Protein AF-A0A3D4HC83-F1 (afdb_monomer)

Mean predicted aligned error: 9.59 Å

Secondary structure (DSSP, 8-state):
-EE--SS-SSSTTTT-TTT-TTS-TTEEE--BSS---TTSSSBPPTT-TTTTSTTS-TTEEEE--S-EEEEEE-SSSS-EEEEE--SSSEEEEEEE-TT-B--TTTEETTEE--TTSPP-SSPBPPPSEEEETTT-S-EEEEEE--SSSSGGGTT-EEEEETTT-EEEEE-SS--GGG-EEEEE--S-EEEEEE-TT--EEEEE-STT---EE----TTTTSPP---SBGGGGSSEEETTTTEEPTTEEEE--SSPPP-TT-EEEEEEE--TT--BEEEEEEETTEEEEEEEPPTT-EEEEEEEETTEEEEEEEEEESSSEEEEEEEEPTTSS-EEEPPTT-EEEEETTEEEEEPPHHHHHHHHSTTT---SSS-HHHH-STTHHHHHHHTTSB-HHHHHHHHTS----TT-TTS-HHHHHHHHHHHHHTTTSSTT-TT-SS----TTS-GGGSS-BTPPPSS--TT-TT--SBBTTBGGG-HHHHHHH-SSTT-SS-SS-----HHHHHHHHHHHHHHSTTS--PPP-SS-SSHHHHHHHHHHHHTT-S-HHHHHHHHHHHHT-SSHHHHHHHTTGGG-

Foldseek 3Di:
DDAALPDFLALFNPVVSQQQQLDPHQFDFDWACVDDDPPGNTHQDPPQQCCPPPSGDSRGFEGRAHAFQDWDAQPPDRWIKTWGQFRAWKTAIATDHGHARQQPPCDDAPDGACVVDDHHPDDHDHGLDMDTLLVAHTKLFFDAQCACQPVVRHCWTWTAGQLQRWIWTANPPSHPVRIDGPDRPRFRWNHWDADPRSFIWTWGPDPPIDIHHDDPDPCPVPDDPDDQWPCVVQQAPAVLVSHGHPQKDWAAFFAAADDQPKDKTKIKHDDDLDAKEWDWDDDPNATDIDIDHDAQIKMWMFIDDPNATAWIWMWTPRVFTFIWIWGADPVSRITGTADQSWDWDADPNHIFTGRHRSLCSLLCTPLLPDPLPPQLLTRPDPCRLVVCVVSRRYDPVSPVVNVLQPAHYLLPPVDDLLNSLLNNLQSFPQSQAPVSHSVSHQARSRSNADPVSGCQEPHQGSGDQLQLPPQTCADQQELLSHLVLLQQQFQDPNHPPPRGHSRHDLSSSVSNNVNSNVRPVPDDAAAADLQDPTSRNLSNVLNCVSVVVDDPVSNQSSLVNQCPDPRVSSNRSSPPVNVD

Nearest PDB structures (foldseek):
  7cgz-assembly1_B  TM=8.139E-01  e=7.717E-09  Serratia sp. FS14
  2g8s-assembly2_B  TM=7.987E-01  e=1.437E-08  Escherichia coli K-12
  7cdy-assembly1_A  TM=7.967E-01  e=1.767E-08  Serratia sp. FS14
  7cgz-assembly1_A  TM=8.256E-01  e=7.156E-08  Serratia sp. FS14
  3a9h-assembly1_A  TM=7.893E-01  e=8.359E-08  Pyrobaculum aerophilum

Sequence (580 aa):
MPIGDLTPPSPPDANMAGQDLGQLGGKILRIDVDGKDPDLPYRIPEDNPFVDLEGARPEVWAYGFRNPWKLCFHPEADEVWLGDVGWEMWEMVHRVVKGGNYGWSIMEGPMPTNTDQDPGPSPITPPVVAYDHYEGASVTGGYFVTGDRLPELKGSYVYADYVTGKIWAFDGSGSAASNQEIADTQQPIVTFGLDQSGDLLFLPLTRDASLQRLVVDPKSDEPVEFPRRLSETGLFTDANREIPSPGVYEFSIKAPMWADGAESRYWVGMPGETKVTASLEDRRGSPHVRYYEPKDMTLAKSIRKNGRLVETQVLHFDGYWRGYSYQWNEEQSDATLVDKDGLSTIIDGEPYRFASRAECFRCHGSNFNRPLAFLPGQVDFDSQIDRFRKLELVDDVFVQAARSQPLTNPYDEGEPLELRARSWLHSNCSHCHKVSGGSGLTAQMNAAVSDDGLELIGHDPKRGYFGLEGAPQIDPGNPYRSILYYRIATKGAGHMPMIGLPTLDPDGIRVVHDWIRSMMPEAPIAKATLDPKNVEEALALYHKIQVGELSAADKKRAIETCLNHEDPFVVNLFVGMGKE

Solvent-accessible surface area (backbone atoms only — not comparable to full-atom values): 31074 Å² total; per-residue (Å²): 86,69,31,32,29,82,51,56,73,46,48,60,52,76,73,57,14,15,38,38,50,65,46,71,23,2,22,33,38,49,71,33,80,92,42,63,39,101,91,42,94,33,19,68,51,87,82,34,68,29,63,86,41,86,72,40,40,40,43,38,30,26,33,8,34,51,32,46,66,24,73,34,63,49,96,89,48,104,43,37,36,32,8,28,27,51,84,84,53,27,22,28,32,34,74,59,49,86,48,36,20,47,30,15,60,36,27,47,60,96,42,79,66,39,77,88,58,76,77,44,99,45,72,69,46,75,52,39,39,66,43,40,48,64,74,35,72,32,32,27,21,45,45,60,30,70,14,75,88,50,63,92,45,48,58,16,38,36,32,36,19,28,64,48,13,36,29,35,36,25,72,63,80,60,49,61,87,52,54,38,82,75,44,77,71,65,40,37,34,66,42,67,47,66,51,98,70,30,42,59,32,34,32,38,74,54,99,81,56,54,85,41,63,87,72,87,61,94,54,75,84,52,82,76,95,61,64,55,38,55,62,65,64,57,57,24,77,40,56,64,79,64,37,58,19,94,60,36,42,80,54,68,60,45,39,69,52,88,56,81,89,39,49,76,50,38,35,41,33,44,50,84,92,47,43,38,40,43,48,84,42,80,56,95,91,40,86,39,76,47,78,46,75,43,69,59,27,30,38,38,36,40,34,24,53,97,91,37,70,47,37,39,40,36,36,39,23,81,85,53,60,44,51,44,34,21,44,40,43,95,83,59,67,52,22,38,55,54,56,65,84,28,47,80,50,70,56,97,89,38,84,41,74,48,60,18,40,39,47,39,34,76,61,24,21,85,77,53,65,39,83,92,55,96,42,42,32,38,32,63,49,94,61,44,48,60,51,36,42,75,69,47,43,35,39,72,50,31,56,53,48,15,78,65,29,68,54,35,43,47,82,48,83,92,52,59,57,60,52,16,30,34,14,43,38,25,46,61,41,19,75,35,22,30,93,76,28,79,58,45,55,78,33,31,36,42,48,69,50,52,76,90,61,21,52,31,76,70,26,72,54,77,66,77,51,73,73,39,81,93,36,17,26,30,29,72,14,19,41,50,50,10,48,53,51,51,20,49,56,27,55,36,92,70,30,50,65,82,71,77,77,73,65,72,52,70,68,61,49,46,36,43,39,52,38,33,27,63,70,28,76,81,45,80,67,65,64,59,45,72,74,50,90,47,37,35,22,35,43,30,30,50,52,37,54,75,73,62,77,49,54,74,68,55,45,51,49,28,49,58,46,36,62,68,43,89,52,63,59,42,20,20,52,42,59,81,58,86,82,118

pLDDT: mean 87.87, std 10.5, range [43.59, 98.5]

Radius of gyration: 26.22 Å; Cα contacts (8 Å, |Δi|>4): 1309; chains: 1; bounding box: 78×61×69 Å

Structure (mmCIF, N/CA/C/O backbone):
data_AF-A0A3D4HC83-F1
#
_entry.id   AF-A0A3D4HC83-F1
#
loop_
_atom_site.group_PDB
_atom_site.id
_atom_site.type_symbol
_atom_site.label_atom_id
_atom_site.label_alt_id
_atom_site.label_comp_id
_atom_site.label_asym_id
_atom_site.label_entity_id
_atom_site.label_seq_id
_atom_site.pdbx_PDB_ins_code
_atom_site.Cartn_x
_atom_site.Cartn_y
_atom_site.Cartn_z
_atom_site.occupancy
_atom_site.B_iso_or_equiv
_atom_site.auth_seq_id
_atom_site.auth_comp_id
_atom_site.auth_asym_id
_atom_site.auth_atom_id
_atom_site.pdbx_PDB_model_num
ATOM 1 N N . MET A 1 1 ? 24.417 -2.025 -19.144 1.00 90.94 1 MET A N 1
ATOM 2 C CA . MET A 1 1 ? 24.170 -2.799 -17.908 1.00 90.94 1 MET A CA 1
ATOM 3 C C . MET A 1 1 ? 23.499 -1.896 -16.882 1.00 90.94 1 MET A C 1
ATOM 5 O O . MET A 1 1 ? 24.079 -0.856 -16.597 1.00 90.94 1 MET A O 1
ATOM 9 N N . PRO A 1 2 ? 22.306 -2.239 -16.374 1.00 94.25 2 PRO A N 1
ATOM 10 C CA . PRO A 1 2 ? 21.644 -1.481 -15.314 1.00 94.25 2 PRO A CA 1
ATOM 11 C C . PRO A 1 2 ? 22.228 -1.794 -13.929 1.00 94.25 2 PRO A C 1
ATOM 13 O O . PRO A 1 2 ? 22.510 -2.952 -13.634 1.00 94.25 2 PRO A O 1
ATOM 16 N N . ILE A 1 3 ? 22.395 -0.770 -13.092 1.00 95.31 3 ILE A N 1
ATOM 17 C CA . ILE A 1 3 ? 22.816 -0.866 -11.690 1.00 95.31 3 ILE A CA 1
ATOM 18 C C . ILE A 1 3 ? 21.878 0.020 -10.858 1.00 95.31 3 ILE A C 1
ATOM 20 O O . ILE A 1 3 ? 21.780 1.219 -11.118 1.00 95.31 3 ILE A O 1
ATOM 24 N N . GLY A 1 4 ? 21.191 -0.557 -9.867 1.00 92.44 4 GLY A N 1
ATOM 25 C CA . GLY A 1 4 ? 20.385 0.216 -8.911 1.00 92.44 4 GLY A CA 1
ATOM 26 C C . GLY A 1 4 ? 21.228 1.129 -8.038 1.00 92.44 4 GLY A C 1
ATOM 27 O O . GLY A 1 4 ? 22.451 1.105 -8.110 1.00 92.44 4 GLY A O 1
ATOM 28 N N . ASP A 1 5 ? 20.597 1.943 -7.208 1.00 89.94 5 ASP A N 1
ATOM 29 C CA . ASP A 1 5 ? 21.274 2.899 -6.319 1.00 89.94 5 ASP A CA 1
ATOM 30 C C . ASP A 1 5 ? 22.195 2.240 -5.267 1.00 89.94 5 ASP A C 1
ATOM 32 O O . ASP A 1 5 ? 22.936 2.928 -4.568 1.00 89.94 5 ASP A O 1
ATOM 36 N N . LEU A 1 6 ? 22.221 0.899 -5.227 1.00 87.94 6 LEU A N 1
ATOM 37 C CA . LEU A 1 6 ? 23.033 0.053 -4.347 1.00 87.94 6 LEU A CA 1
ATOM 38 C C . LEU A 1 6 ? 22.680 0.220 -2.869 1.00 87.94 6 LEU A C 1
ATOM 40 O O . LEU A 1 6 ? 23.491 -0.088 -1.993 1.00 87.94 6 LEU A O 1
ATOM 44 N N . THR A 1 7 ? 21.461 0.670 -2.588 1.00 77.56 7 THR A N 1
ATOM 45 C CA . THR A 1 7 ? 20.966 0.843 -1.231 1.00 77.56 7 THR A CA 1
ATOM 46 C C . THR A 1 7 ? 19.807 -0.109 -0.948 1.00 77.56 7 THR A C 1
ATOM 48 O O . THR A 1 7 ? 19.108 -0.557 -1.862 1.00 77.56 7 THR A O 1
ATOM 51 N N . PRO A 1 8 ? 19.599 -0.497 0.322 1.00 64.12 8 PRO A N 1
ATOM 52 C CA . PRO A 1 8 ? 18.341 -1.108 0.715 1.00 64.12 8 PRO A CA 1
ATOM 53 C C . PRO A 1 8 ? 17.178 -0.179 0.335 1.00 64.12 8 PRO A C 1
ATOM 55 O O . PRO A 1 8 ? 17.363 1.033 0.282 1.00 64.12 8 PRO A O 1
ATOM 58 N N . PRO A 1 9 ? 15.940 -0.682 0.215 1.00 56.09 9 PRO A N 1
ATOM 59 C CA . PRO A 1 9 ? 14.768 0.176 0.018 1.00 56.09 9 PRO A CA 1
ATOM 60 C C . PRO A 1 9 ? 14.504 1.139 1.199 1.00 56.09 9 PRO A C 1
ATOM 62 O O . PRO A 1 9 ? 13.479 1.810 1.214 1.00 56.09 9 PRO A O 1
ATOM 65 N N . SER A 1 10 ? 15.364 1.158 2.223 1.00 52.06 10 SER A N 1
ATOM 66 C CA . SER A 1 10 ? 15.180 1.850 3.493 1.00 52.06 10 SER A CA 1
ATOM 67 C C . SER A 1 10 ? 16.491 2.031 4.271 1.00 52.06 10 SER A C 1
ATOM 69 O O . SER A 1 10 ? 17.030 1.032 4.762 1.00 52.06 10 SER A O 1
ATOM 71 N N . PRO A 1 11 ? 16.941 3.268 4.539 1.00 52.06 11 PRO A N 1
ATOM 72 C CA . PRO A 1 11 ? 16.554 4.485 3.824 1.00 52.06 11 PRO A CA 1
ATOM 73 C C . PRO A 1 11 ? 16.912 4.352 2.332 1.00 52.06 11 PRO A C 1
ATOM 75 O O . PRO A 1 11 ? 17.876 3.652 2.018 1.00 52.06 11 PRO A O 1
ATOM 78 N N . PRO A 1 12 ? 16.155 4.981 1.423 1.00 59.09 12 PRO A N 1
ATOM 79 C CA . PRO A 1 12 ? 16.469 4.971 0.003 1.00 59.09 12 PRO A CA 1
ATOM 80 C C . PRO A 1 12 ? 17.665 5.884 -0.252 1.00 59.09 12 PRO A C 1
ATOM 82 O O . PRO A 1 12 ? 17.882 6.836 0.500 1.00 59.09 12 PRO A O 1
ATOM 85 N N . ASP A 1 13 ? 18.414 5.614 -1.315 1.00 71.00 13 ASP A N 1
ATOM 86 C CA . ASP A 1 13 ? 19.489 6.480 -1.805 1.00 71.00 13 ASP A CA 1
ATOM 87 C C . ASP A 1 13 ? 20.422 7.018 -0.698 1.00 71.00 13 ASP A C 1
ATOM 89 O O . ASP A 1 13 ? 20.896 8.149 -0.747 1.00 71.00 13 ASP A O 1
ATOM 93 N N . ALA A 1 14 ? 20.715 6.200 0.321 1.00 71.88 14 ALA A N 1
ATOM 94 C CA . ALA A 1 14 ? 21.599 6.542 1.441 1.00 71.88 14 ALA A CA 1
ATOM 95 C C . ALA A 1 14 ? 22.991 7.038 1.000 1.00 71.88 14 ALA A C 1
ATOM 97 O O . ALA A 1 14 ? 23.683 7.713 1.759 1.00 71.88 14 ALA A O 1
ATOM 98 N N . ASN A 1 15 ? 23.395 6.683 -0.220 1.00 81.44 15 ASN A N 1
ATOM 99 C CA . ASN A 1 15 ? 24.671 7.053 -0.822 1.00 81.44 15 ASN A CA 1
ATOM 100 C C . ASN A 1 15 ? 24.566 8.273 -1.757 1.00 81.44 15 ASN A C 1
ATOM 102 O O . ASN A 1 15 ? 25.570 8.643 -2.365 1.00 81.44 15 ASN A O 1
ATOM 106 N N . MET A 1 16 ? 23.369 8.859 -1.908 1.00 86.81 16 MET A N 1
ATOM 107 C CA . MET A 1 16 ? 23.055 9.929 -2.866 1.00 86.81 16 MET A CA 1
ATOM 108 C C . MET A 1 16 ? 23.543 9.592 -4.284 1.00 86.81 16 MET A C 1
ATOM 110 O O . MET A 1 16 ? 24.006 10.449 -5.040 1.00 86.81 16 MET A O 1
ATOM 114 N N . ALA A 1 17 ? 23.487 8.306 -4.629 1.00 90.50 17 ALA A N 1
ATOM 115 C CA . ALA A 1 17 ? 24.179 7.745 -5.772 1.00 90.50 17 ALA A CA 1
ATOM 116 C C . ALA A 1 17 ? 23.497 8.136 -7.077 1.00 90.50 17 ALA A C 1
ATOM 118 O O . ALA A 1 17 ? 24.187 8.268 -8.081 1.00 90.50 17 ALA A O 1
ATOM 119 N N . GLY A 1 18 ? 22.176 8.349 -7.084 1.00 92.38 18 GLY A N 1
ATOM 120 C CA . GLY A 1 18 ? 21.405 8.601 -8.302 1.00 92.38 18 GLY A CA 1
ATOM 121 C C . GLY A 1 18 ? 21.992 9.718 -9.176 1.00 92.38 18 GLY A C 1
ATOM 122 O O . GLY A 1 18 ? 22.310 9.467 -10.346 1.00 92.38 18 GLY A O 1
ATOM 123 N N . GLN A 1 19 ? 22.232 10.899 -8.594 1.00 95.00 19 GLN A N 1
ATOM 124 C CA . GLN A 1 19 ? 22.768 12.078 -9.295 1.00 95.00 19 GLN A CA 1
ATOM 125 C C . GLN A 1 19 ? 24.304 12.140 -9.351 1.00 95.00 19 GLN A C 1
ATOM 127 O O . GLN A 1 19 ? 24.849 12.806 -10.230 1.00 95.00 19 GLN A O 1
ATOM 132 N N . ASP A 1 20 ? 25.010 11.432 -8.466 1.00 94.75 20 ASP A N 1
ATOM 133 C CA . ASP A 1 20 ? 26.475 11.444 -8.423 1.00 94.75 20 ASP A CA 1
ATOM 134 C C . ASP A 1 20 ? 27.078 10.570 -9.539 1.00 94.75 20 ASP A C 1
ATOM 136 O O . ASP A 1 20 ? 26.960 9.340 -9.540 1.00 94.75 20 ASP A O 1
ATOM 140 N N . LEU A 1 21 ? 27.736 11.209 -10.511 1.00 96.69 21 LEU A N 1
ATOM 141 C CA . LEU A 1 21 ? 28.406 10.543 -11.632 1.00 96.69 21 LEU A CA 1
ATOM 142 C C . LEU A 1 21 ? 29.743 9.891 -11.250 1.00 96.69 21 LEU A C 1
ATOM 144 O O . LEU A 1 21 ? 30.243 9.073 -12.021 1.00 96.69 21 LEU A O 1
ATOM 148 N N . GLY A 1 22 ? 30.319 10.206 -10.086 1.00 95.88 22 GLY A N 1
ATOM 149 C CA . GLY A 1 22 ? 31.509 9.539 -9.546 1.00 95.88 22 GLY A CA 1
ATOM 150 C C . GLY A 1 22 ? 31.222 8.140 -8.994 1.00 95.88 22 GLY A C 1
ATOM 151 O O . GLY A 1 22 ? 32.141 7.343 -8.773 1.00 95.88 22 GLY A O 1
ATOM 152 N N . GLN A 1 23 ? 29.943 7.800 -8.836 1.00 94.69 23 GLN A N 1
ATOM 153 C CA . GLN A 1 23 ? 29.471 6.500 -8.380 1.00 94.69 23 GLN A CA 1
ATOM 154 C C . GLN A 1 23 ? 28.837 5.689 -9.520 1.00 94.69 23 GLN A C 1
ATOM 156 O O . GLN A 1 23 ? 28.344 6.223 -10.512 1.00 94.69 23 GLN A O 1
ATOM 161 N N . LEU A 1 24 ? 28.827 4.361 -9.363 1.00 95.31 24 LEU A N 1
ATOM 162 C CA . LEU A 1 24 ? 28.181 3.442 -10.313 1.00 95.31 24 LEU A CA 1
ATOM 163 C C . LEU A 1 24 ? 26.726 3.106 -9.944 1.00 95.31 24 LEU A C 1
ATOM 165 O O . LEU A 1 24 ? 26.048 2.452 -10.733 1.00 95.31 24 LEU A O 1
ATOM 169 N N . GLY A 1 25 ? 26.257 3.520 -8.761 1.00 95.69 25 GLY A N 1
ATOM 170 C CA . GLY A 1 25 ? 24.884 3.300 -8.306 1.00 95.69 25 GLY A CA 1
ATOM 171 C C . GLY A 1 25 ? 23.878 4.191 -9.038 1.00 95.69 25 GLY A C 1
ATOM 172 O O . GLY A 1 25 ? 24.157 5.361 -9.305 1.00 95.69 25 GLY A O 1
ATOM 173 N N . GLY A 1 26 ? 22.716 3.639 -9.380 1.00 95.50 26 GLY A N 1
ATOM 174 C CA . GLY A 1 26 ? 21.622 4.348 -10.047 1.00 95.50 26 GLY A CA 1
ATOM 175 C C . GLY A 1 26 ? 21.944 4.710 -11.497 1.00 95.50 26 GLY A C 1
ATOM 176 O O . GLY A 1 26 ? 21.603 5.803 -11.958 1.00 95.50 26 GLY A O 1
ATOM 177 N N . LYS A 1 27 ? 22.670 3.830 -12.199 1.00 97.56 27 LYS A N 1
ATOM 178 C CA . LYS A 1 27 ? 23.246 4.075 -13.531 1.00 97.56 27 LYS A CA 1
ATOM 179 C C . LYS A 1 27 ? 22.871 2.995 -14.538 1.00 97.56 27 LYS A C 1
ATOM 181 O O . LYS A 1 27 ? 22.707 1.822 -14.204 1.00 97.56 27 LYS A O 1
ATOM 186 N N . ILE A 1 28 ? 22.882 3.377 -15.812 1.00 98.00 28 ILE A N 1
ATOM 187 C CA . ILE A 1 28 ? 23.146 2.449 -16.913 1.00 98.00 28 ILE A CA 1
ATOM 188 C C . ILE A 1 28 ? 24.601 2.629 -17.333 1.00 98.00 28 ILE A C 1
ATOM 190 O O . ILE A 1 28 ? 25.030 3.741 -17.634 1.00 98.00 28 ILE A O 1
ATOM 194 N N . LEU A 1 29 ? 25.349 1.531 -17.379 1.00 97.62 29 LEU A N 1
ATOM 195 C CA . LEU A 1 29 ? 26.739 1.500 -17.829 1.00 97.62 29 LEU A CA 1
ATOM 196 C C . LEU A 1 29 ? 26.843 0.976 -19.265 1.00 97.62 29 LEU A C 1
ATOM 198 O O . LEU A 1 29 ? 26.132 0.028 -19.626 1.00 97.62 29 LEU A O 1
ATOM 202 N N . ARG A 1 30 ? 27.762 1.529 -20.060 1.00 97.44 30 ARG A N 1
ATOM 203 C CA . ARG A 1 30 ? 28.136 1.028 -21.391 1.00 97.44 30 ARG A CA 1
ATOM 204 C C . ARG A 1 30 ? 29.645 0.800 -21.440 1.00 97.44 30 ARG A C 1
ATOM 206 O O . ARG A 1 30 ? 30.425 1.709 -21.174 1.00 97.44 30 ARG A O 1
ATOM 213 N N . ILE A 1 31 ? 30.029 -0.422 -21.790 1.00 97.50 31 ILE A N 1
ATOM 214 C CA . ILE A 1 31 ? 31.418 -0.875 -21.911 1.00 97.50 31 ILE A CA 1
ATOM 215 C C . ILE A 1 31 ? 31.589 -1.635 -23.228 1.00 97.50 31 ILE A C 1
ATOM 217 O O . ILE A 1 31 ? 30.615 -2.172 -23.759 1.00 97.50 31 ILE A O 1
ATOM 221 N N . ASP A 1 32 ? 32.818 -1.708 -23.723 1.00 97.31 32 ASP A N 1
ATOM 222 C CA . ASP A 1 32 ? 33.225 -2.601 -24.806 1.00 97.31 32 ASP A CA 1
ATOM 223 C C . ASP A 1 32 ? 33.881 -3.852 -24.199 1.00 97.31 32 ASP A C 1
ATOM 225 O O . ASP A 1 32 ? 34.909 -3.771 -23.525 1.00 97.31 32 ASP A O 1
ATOM 229 N N . VAL A 1 33 ? 33.246 -5.006 -24.409 1.00 96.31 33 VAL A N 1
ATOM 230 C CA . VAL A 1 33 ? 33.675 -6.302 -23.858 1.00 96.31 33 VAL A CA 1
ATOM 231 C C . VAL A 1 33 ? 34.706 -7.024 -24.731 1.00 96.31 33 VAL A C 1
ATOM 233 O O . VAL A 1 33 ? 35.345 -7.960 -24.250 1.00 96.31 33 VAL A O 1
ATOM 236 N N . ASP A 1 34 ? 34.874 -6.603 -25.987 1.00 96.50 34 ASP A N 1
ATOM 237 C CA . ASP A 1 34 ? 35.843 -7.178 -26.926 1.00 96.50 34 ASP A CA 1
ATOM 238 C C . ASP A 1 34 ? 37.219 -6.501 -26.789 1.00 96.50 34 ASP A C 1
ATOM 240 O O . ASP A 1 34 ? 38.260 -7.095 -27.090 1.00 96.50 34 ASP A O 1
ATOM 244 N N . GLY A 1 35 ? 37.229 -5.253 -26.313 1.00 94.50 35 GLY A N 1
ATOM 245 C CA . GLY A 1 35 ? 38.421 -4.465 -26.017 1.00 94.50 35 GLY A CA 1
ATOM 246 C C . GLY A 1 35 ? 38.888 -4.539 -24.559 1.00 94.50 35 GLY A C 1
ATOM 247 O O . GLY A 1 35 ? 38.185 -5.003 -23.665 1.00 94.50 35 GLY A O 1
ATOM 248 N N . LYS A 1 36 ? 40.106 -4.037 -24.316 1.00 94.94 36 LYS A N 1
ATOM 249 C CA . LYS A 1 36 ? 40.662 -3.798 -22.975 1.00 94.94 36 LYS A CA 1
ATOM 250 C C . LYS A 1 36 ? 41.458 -2.504 -22.946 1.00 94.94 36 LYS A C 1
ATOM 252 O O . LYS A 1 36 ? 42.273 -2.284 -23.846 1.00 94.94 36 LYS A O 1
ATOM 257 N N . ASP A 1 37 ? 41.254 -1.719 -21.899 1.00 94.44 37 ASP A N 1
ATOM 258 C CA . ASP A 1 37 ? 42.121 -0.596 -21.544 1.00 94.44 37 ASP A CA 1
ATOM 259 C C . ASP A 1 37 ? 43.194 -1.050 -20.536 1.00 94.44 37 ASP A C 1
ATOM 261 O O . ASP A 1 37 ? 43.033 -2.105 -19.919 1.00 94.44 37 ASP A O 1
ATOM 265 N N . PRO A 1 38 ? 44.314 -0.315 -20.370 1.00 92.94 38 PRO A N 1
ATOM 266 C CA . PRO A 1 38 ? 45.487 -0.795 -19.627 1.00 92.94 38 PRO A CA 1
ATOM 267 C C . PRO A 1 38 ? 45.203 -1.360 -18.228 1.00 92.94 38 PRO A C 1
ATOM 269 O O . PRO A 1 38 ? 45.807 -2.363 -17.850 1.00 92.94 38 PRO A O 1
ATOM 272 N N . ASP A 1 39 ? 44.255 -0.762 -17.505 1.00 93.56 39 ASP A N 1
ATOM 273 C CA . ASP A 1 39 ? 43.934 -1.109 -16.116 1.00 93.56 39 ASP A CA 1
ATOM 274 C C . ASP A 1 39 ? 42.541 -1.738 -15.946 1.00 93.56 39 ASP A C 1
ATOM 276 O O . ASP A 1 39 ? 42.106 -2.003 -14.823 1.00 93.56 39 ASP A O 1
ATOM 280 N N . LEU A 1 40 ? 41.824 -1.994 -17.045 1.00 94.00 40 LEU A N 1
ATOM 281 C CA . LEU A 1 40 ? 40.447 -2.485 -17.022 1.00 94.00 40 LEU A CA 1
ATOM 282 C C . LEU A 1 40 ? 40.313 -3.797 -17.811 1.00 94.00 40 LEU A C 1
ATOM 284 O O . LEU A 1 40 ? 40.926 -3.980 -18.862 1.00 94.00 40 LEU A O 1
ATOM 288 N N . PRO A 1 41 ? 39.475 -4.744 -17.350 1.00 95.75 41 PRO A N 1
ATOM 289 C CA . PRO A 1 41 ? 39.223 -5.980 -18.088 1.00 95.75 41 PRO A CA 1
ATOM 290 C C . PRO A 1 41 ? 38.332 -5.780 -19.328 1.00 95.75 41 PRO A C 1
ATOM 292 O O . PRO A 1 41 ? 38.078 -6.758 -20.028 1.00 95.75 41 PRO A O 1
ATOM 295 N N . TYR A 1 42 ? 37.880 -4.547 -19.572 1.00 96.75 42 TYR A N 1
ATOM 296 C CA . TYR A 1 42 ? 37.046 -4.071 -20.677 1.00 96.75 42 TYR A CA 1
ATOM 297 C C . TYR A 1 42 ? 37.622 -2.753 -21.220 1.00 96.75 42 TYR A C 1
ATOM 299 O O . TYR A 1 42 ? 38.527 -2.175 -20.613 1.00 96.75 42 TYR A O 1
ATOM 307 N N . ARG A 1 43 ? 37.104 -2.269 -22.350 1.00 97.69 43 ARG A N 1
ATOM 308 C CA . ARG A 1 43 ? 37.396 -0.930 -22.882 1.00 97.69 43 ARG A CA 1
ATOM 309 C C . ARG A 1 43 ? 36.255 0.041 -22.577 1.00 97.69 43 ARG A C 1
ATOM 311 O O . ARG A 1 43 ? 35.082 -0.337 -22.612 1.00 97.69 43 ARG A O 1
ATOM 318 N N . ILE A 1 44 ? 36.595 1.297 -22.310 1.00 97.81 44 ILE A N 1
ATOM 319 C CA . ILE A 1 44 ? 35.654 2.417 -22.294 1.00 97.81 44 ILE A CA 1
ATOM 320 C C . ILE A 1 44 ? 35.408 2.879 -23.739 1.00 97.81 44 ILE A C 1
ATOM 322 O O . ILE A 1 44 ? 36.355 3.286 -24.413 1.00 97.81 44 ILE A O 1
ATOM 326 N N . PRO A 1 45 ? 34.162 2.847 -24.243 1.00 97.56 45 PRO A N 1
ATOM 327 C CA . PRO A 1 45 ? 33.840 3.466 -25.522 1.00 97.56 45 PRO A CA 1
ATOM 328 C C . PRO A 1 45 ? 34.156 4.966 -25.501 1.00 97.56 45 PRO A C 1
ATOM 330 O O . PRO A 1 45 ? 33.668 5.690 -24.635 1.00 97.56 45 PRO A O 1
ATOM 333 N N . GLU A 1 46 ? 34.940 5.440 -26.473 1.00 96.50 46 GLU A N 1
ATOM 334 C CA . GLU A 1 46 ? 35.334 6.857 -26.590 1.00 96.50 46 GLU A CA 1
ATOM 335 C C . GLU A 1 46 ? 34.127 7.794 -26.739 1.00 96.50 46 GLU A C 1
ATOM 337 O O . GLU A 1 46 ? 34.196 8.975 -26.421 1.00 96.50 46 GLU A O 1
ATOM 342 N N . ASP A 1 47 ? 33.000 7.265 -27.215 1.00 97.12 47 ASP A N 1
ATOM 343 C CA . ASP A 1 47 ? 31.759 8.000 -27.385 1.00 97.12 47 ASP A CA 1
ATOM 344 C C . ASP A 1 47 ? 30.833 7.927 -26.161 1.00 97.12 47 ASP A C 1
ATOM 346 O O . ASP A 1 47 ? 29.674 8.332 -26.266 1.00 97.12 47 ASP A O 1
ATOM 350 N N . ASN A 1 48 ? 31.278 7.443 -24.999 1.00 98.06 48 ASN A N 1
ATOM 351 C CA . ASN A 1 48 ? 30.483 7.562 -23.775 1.00 98.06 48 ASN A CA 1
ATOM 352 C C . ASN A 1 48 ? 30.303 9.045 -23.370 1.00 98.06 48 ASN A C 1
ATOM 354 O O . ASN A 1 48 ? 31.185 9.871 -23.585 1.00 98.06 48 ASN A O 1
ATOM 358 N N . PRO A 1 49 ? 29.145 9.426 -22.799 1.00 97.88 49 PRO A N 1
ATOM 359 C CA . PRO A 1 49 ? 28.771 10.835 -22.619 1.00 97.88 49 PRO A CA 1
ATOM 360 C C . PRO A 1 49 ? 29.587 11.605 -21.576 1.00 97.88 49 PRO A C 1
ATOM 362 O O . PRO A 1 49 ? 29.580 12.832 -21.608 1.00 97.88 49 PRO A O 1
ATOM 365 N N . PHE A 1 50 ? 30.259 10.912 -20.655 1.00 98.00 50 PHE A N 1
ATOM 366 C CA . PHE A 1 50 ? 30.931 11.535 -19.509 1.00 98.00 50 PHE A CA 1
ATOM 367 C C . PHE A 1 50 ? 32.439 11.255 -19.458 1.00 98.00 50 PHE A C 1
ATOM 369 O O . PHE A 1 50 ? 33.054 11.463 -18.420 1.00 98.00 50 PHE A O 1
ATOM 376 N N . VAL A 1 51 ? 33.047 10.794 -20.560 1.00 97.19 51 VAL A N 1
ATOM 377 C CA . VAL A 1 51 ? 34.482 10.438 -20.604 1.00 97.19 51 VAL A CA 1
ATOM 378 C C . VAL A 1 51 ? 35.409 11.616 -20.297 1.00 97.19 51 VAL A C 1
ATOM 380 O O . VAL A 1 51 ? 36.440 11.425 -19.661 1.00 97.19 51 VAL A O 1
ATOM 383 N N . ASP A 1 52 ? 35.009 12.827 -20.690 1.00 96.06 52 ASP A N 1
ATOM 384 C CA . ASP A 1 52 ? 35.779 14.060 -20.485 1.00 96.06 52 ASP A CA 1
ATOM 385 C C . ASP A 1 52 ? 35.333 14.850 -19.241 1.00 96.06 52 ASP A C 1
ATOM 387 O O . ASP A 1 52 ? 35.849 15.937 -18.972 1.00 96.06 52 ASP A O 1
ATOM 391 N N . LEU A 1 53 ? 34.350 14.342 -18.487 1.00 96.62 53 LEU A N 1
ATOM 392 C CA . LEU A 1 53 ? 33.844 15.014 -17.295 1.00 96.62 53 LEU A CA 1
ATOM 393 C C . LEU A 1 53 ? 34.683 14.617 -16.077 1.00 96.62 53 LEU A C 1
ATOM 395 O O . LEU A 1 53 ? 34.666 13.468 -15.638 1.00 96.62 53 LEU A O 1
ATOM 399 N N . GLU A 1 54 ? 35.405 15.584 -15.513 1.00 96.31 54 GLU A N 1
ATOM 400 C CA . GLU A 1 54 ? 36.244 15.357 -14.336 1.00 96.31 54 GLU A CA 1
ATOM 401 C C . GLU A 1 54 ? 35.425 14.799 -13.160 1.00 96.31 54 GLU A C 1
ATOM 403 O O . GLU A 1 54 ? 34.348 15.295 -12.835 1.00 96.31 54 GLU A O 1
ATOM 408 N N . GLY A 1 55 ? 35.940 13.739 -12.531 1.00 94.88 55 GLY A N 1
ATOM 409 C CA . GLY A 1 55 ? 35.287 13.059 -11.410 1.00 94.88 55 GLY A CA 1
ATOM 410 C C . GLY A 1 55 ? 34.164 12.094 -11.803 1.00 94.88 55 GLY A C 1
ATOM 411 O O . GLY A 1 55 ? 33.753 11.298 -10.961 1.00 94.88 55 GLY A O 1
ATOM 412 N N . ALA A 1 56 ? 33.701 12.095 -13.057 1.00 97.38 56 ALA A N 1
ATOM 413 C CA . ALA A 1 56 ? 32.703 11.143 -13.525 1.00 97.38 56 ALA A CA 1
ATOM 414 C C . ALA A 1 56 ? 33.314 9.770 -13.832 1.00 97.38 56 ALA A C 1
ATOM 416 O O . ALA A 1 56 ? 34.460 9.633 -14.263 1.00 97.38 56 ALA A O 1
ATOM 417 N N . ARG A 1 57 ? 32.511 8.724 -13.644 1.00 97.44 57 ARG A N 1
ATOM 418 C CA . ARG A 1 57 ? 32.838 7.366 -14.068 1.00 97.44 57 ARG A CA 1
ATOM 419 C C . ARG A 1 57 ? 32.631 7.238 -15.578 1.00 97.44 57 ARG A C 1
ATOM 421 O O . ARG A 1 57 ? 31.498 7.385 -16.042 1.00 97.44 57 ARG A O 1
ATOM 428 N N . PRO A 1 58 ? 33.682 6.931 -16.358 1.00 97.19 58 PRO A N 1
ATOM 429 C CA . PRO A 1 58 ? 33.592 6.937 -17.815 1.00 97.19 58 PRO A CA 1
ATOM 430 C C . PRO A 1 58 ? 32.726 5.794 -18.366 1.00 97.19 58 PRO A C 1
ATOM 432 O O . PRO A 1 58 ? 32.330 5.823 -19.529 1.00 97.19 58 PRO A O 1
ATOM 435 N N . GLU A 1 59 ? 32.384 4.796 -17.544 1.00 98.12 59 GLU A N 1
ATOM 436 C CA . GLU A 1 59 ? 31.427 3.741 -17.887 1.00 98.12 59 GLU A CA 1
ATOM 437 C C . GLU A 1 59 ? 29.979 4.242 -17.994 1.00 98.12 59 GLU A C 1
ATOM 439 O O . GLU A 1 59 ? 29.138 3.556 -18.579 1.00 98.12 59 GLU A O 1
ATOM 444 N N . VAL A 1 60 ? 29.654 5.387 -17.385 1.00 98.50 60 VAL A N 1
ATOM 445 C CA . VAL A 1 60 ? 28.271 5.847 -17.246 1.00 98.50 60 VAL A CA 1
ATOM 446 C C . VAL A 1 60 ? 27.711 6.272 -18.603 1.00 98.50 60 VAL A C 1
ATOM 448 O O . VAL A 1 60 ? 28.219 7.172 -19.266 1.00 98.50 60 VAL A O 1
ATOM 451 N N . TRP A 1 61 ? 26.614 5.629 -18.998 1.00 98.12 61 TRP A N 1
ATOM 452 C CA . TRP A 1 61 ? 25.825 5.970 -20.180 1.00 98.12 61 TRP A CA 1
ATOM 453 C C . TRP A 1 61 ? 24.638 6.871 -19.838 1.00 98.12 61 TRP A C 1
ATOM 455 O O . TRP A 1 61 ? 24.317 7.788 -20.587 1.00 98.12 61 TRP A O 1
ATOM 465 N N . ALA A 1 62 ? 23.985 6.605 -18.709 1.00 98.31 62 ALA A N 1
ATOM 466 C CA . ALA A 1 62 ? 22.830 7.338 -18.202 1.00 98.31 62 ALA A CA 1
ATOM 467 C C . ALA A 1 62 ? 22.739 7.183 -16.676 1.00 98.31 62 ALA A C 1
ATOM 469 O O . ALA A 1 62 ? 23.290 6.225 -16.123 1.00 98.31 62 ALA A O 1
ATOM 470 N N . TYR A 1 63 ? 22.048 8.098 -15.998 1.00 98.12 63 TYR A N 1
ATOM 471 C CA . TYR A 1 63 ? 22.021 8.174 -14.534 1.00 98.12 63 TYR A CA 1
ATOM 472 C C . TYR A 1 63 ? 20.679 8.661 -13.977 1.00 98.12 63 TYR A C 1
ATOM 474 O O . TYR A 1 63 ? 19.805 9.077 -14.730 1.00 98.12 63 TYR A O 1
ATOM 482 N N . GLY A 1 64 ? 20.519 8.624 -12.654 1.00 96.88 64 GLY A N 1
ATOM 483 C CA . GLY A 1 64 ? 19.296 9.059 -11.981 1.00 96.88 64 GLY A CA 1
ATOM 484 C C . GLY A 1 64 ? 18.212 7.985 -11.936 1.00 96.88 64 GLY A C 1
ATOM 485 O O . GLY A 1 64 ? 17.041 8.328 -12.015 1.00 96.88 64 GLY A O 1
ATOM 486 N N . PHE A 1 65 ? 18.592 6.709 -11.819 1.00 96.69 65 PHE A N 1
ATOM 487 C CA . PHE A 1 65 ? 17.658 5.594 -11.610 1.00 96.69 65 PHE A CA 1
ATOM 488 C C . PHE A 1 65 ? 17.666 5.124 -10.161 1.00 96.69 65 PHE A C 1
ATOM 490 O O . PHE A 1 65 ? 18.712 5.179 -9.506 1.00 96.69 65 PHE A O 1
ATOM 497 N N . ARG A 1 66 ? 16.545 4.572 -9.695 1.00 93.62 66 ARG A N 1
ATOM 498 C CA . ARG A 1 66 ? 16.475 3.930 -8.377 1.00 93.62 66 ARG A CA 1
ATOM 499 C C . ARG A 1 66 ? 16.854 2.461 -8.451 1.00 93.62 66 ARG A C 1
ATOM 501 O O . ARG A 1 66 ? 17.878 2.032 -7.924 1.00 93.62 66 ARG A O 1
ATOM 508 N N . ASN A 1 67 ? 16.002 1.673 -9.085 1.00 92.88 67 ASN A N 1
ATOM 509 C CA . ASN A 1 67 ? 16.099 0.230 -9.171 1.00 92.88 67 ASN A CA 1
ATOM 510 C C . ASN A 1 67 ? 15.718 -0.207 -10.598 1.00 92.88 67 ASN A C 1
ATOM 512 O O . ASN A 1 67 ? 14.631 -0.750 -10.818 1.00 92.88 67 ASN A O 1
ATOM 516 N N . PRO A 1 68 ? 16.620 0.034 -11.571 1.00 94.88 68 PRO A N 1
ATOM 517 C CA . PRO A 1 68 ? 16.431 -0.306 -12.969 1.00 94.88 68 PRO A CA 1
ATOM 518 C C . PRO A 1 68 ? 16.369 -1.833 -13.106 1.00 94.88 68 PRO A C 1
ATOM 520 O O . PRO A 1 68 ? 17.397 -2.510 -13.175 1.00 94.88 68 PRO A O 1
ATOM 523 N N . TRP A 1 69 ? 15.155 -2.382 -13.105 1.00 92.56 69 TRP A N 1
ATOM 524 C CA . TRP A 1 69 ? 14.915 -3.815 -12.943 1.00 92.56 69 TRP A CA 1
ATOM 525 C C . TRP A 1 69 ? 15.115 -4.575 -14.245 1.00 92.56 69 TRP A C 1
ATOM 527 O O . TRP A 1 69 ? 15.802 -5.599 -14.289 1.00 92.56 69 TRP A O 1
ATOM 537 N N . LYS A 1 70 ? 14.530 -4.063 -15.331 1.00 92.31 70 LYS A N 1
ATOM 538 C CA . LYS A 1 70 ? 14.570 -4.741 -16.620 1.00 92.31 70 LYS A CA 1
ATOM 539 C C . LYS A 1 70 ? 14.751 -3.796 -17.781 1.00 92.31 70 LYS A C 1
ATOM 541 O O . LYS A 1 70 ? 13.985 -2.856 -17.948 1.00 92.31 70 LYS A O 1
ATOM 546 N N . LEU A 1 71 ? 15.739 -4.129 -18.604 1.00 93.75 71 LEU A N 1
ATOM 547 C CA . LEU A 1 71 ? 16.145 -3.394 -19.789 1.00 93.75 71 LEU A CA 1
ATOM 548 C C . LEU A 1 71 ? 15.905 -4.235 -21.047 1.00 93.75 71 LEU A C 1
ATOM 550 O O . LEU A 1 71 ? 16.221 -5.429 -21.061 1.00 93.75 71 LEU A O 1
ATOM 554 N N . CYS A 1 72 ? 15.428 -3.608 -22.118 1.00 93.31 72 CYS A N 1
ATOM 555 C CA . CYS A 1 72 ? 15.422 -4.186 -23.457 1.00 93.31 72 CYS A CA 1
ATOM 556 C C . CYS A 1 72 ? 15.855 -3.170 -24.520 1.00 93.31 72 CYS A C 1
ATOM 558 O O . CYS A 1 72 ? 15.858 -1.962 -24.290 1.00 93.31 72 CYS A O 1
ATOM 560 N N . PHE A 1 73 ? 16.200 -3.677 -25.699 1.00 93.19 73 PHE A N 1
ATOM 561 C CA . PHE A 1 73 ? 16.419 -2.863 -26.890 1.00 93.19 73 PHE A CA 1
ATOM 562 C C . PHE A 1 73 ? 15.159 -2.876 -27.750 1.00 93.19 73 PHE A C 1
ATOM 564 O O . PHE A 1 73 ? 14.473 -3.901 -27.824 1.00 93.19 73 PHE A O 1
ATOM 571 N N . HIS A 1 74 ? 14.861 -1.755 -28.397 1.00 92.06 74 HIS A N 1
ATOM 572 C CA . HIS A 1 74 ? 13.864 -1.732 -29.457 1.00 92.06 74 HIS A CA 1
ATOM 573 C C . HIS A 1 74 ? 14.359 -2.604 -30.631 1.00 92.06 74 HIS A C 1
ATOM 575 O O . HIS A 1 74 ? 15.538 -2.542 -30.979 1.00 92.06 74 HIS A O 1
ATOM 581 N N . PRO A 1 75 ? 13.507 -3.437 -31.253 1.00 90.56 75 PRO A N 1
ATOM 582 C CA . PRO A 1 75 ? 13.952 -4.411 -32.255 1.00 90.56 75 PRO A CA 1
ATOM 583 C C . PRO A 1 75 ? 14.456 -3.776 -33.560 1.00 90.56 75 PRO A C 1
ATOM 585 O O . PRO A 1 75 ? 15.265 -4.378 -34.259 1.00 90.56 75 PRO A O 1
ATOM 588 N N . GLU A 1 76 ? 13.980 -2.572 -33.889 1.00 89.44 76 GLU A N 1
ATOM 589 C CA . GLU A 1 76 ? 14.281 -1.885 -35.159 1.00 89.44 76 GLU A CA 1
ATOM 590 C C . GLU A 1 76 ? 14.968 -0.521 -34.991 1.00 89.44 76 GLU A C 1
ATOM 592 O O . GLU A 1 76 ? 15.405 0.077 -35.973 1.00 89.44 76 GLU A O 1
ATOM 597 N N . ALA A 1 77 ? 15.061 -0.012 -33.762 1.00 87.88 77 ALA A N 1
ATOM 598 C CA . ALA A 1 77 ? 15.569 1.326 -33.473 1.00 87.88 77 ALA A CA 1
ATOM 599 C C . ALA A 1 77 ? 16.703 1.224 -32.455 1.00 87.88 77 ALA A C 1
ATOM 601 O O . ALA A 1 77 ? 16.690 0.335 -31.605 1.00 87.88 77 ALA A O 1
ATOM 602 N N . ASP A 1 78 ? 17.665 2.144 -32.518 1.00 89.12 78 ASP A N 1
ATOM 603 C CA . ASP A 1 78 ? 18.767 2.225 -31.551 1.00 89.12 78 ASP A CA 1
ATOM 604 C C . ASP A 1 78 ? 18.294 2.890 -30.246 1.00 89.12 78 ASP A C 1
ATOM 606 O O . ASP A 1 78 ? 18.765 3.947 -29.827 1.00 89.12 78 ASP A O 1
ATOM 610 N N . GLU A 1 79 ? 17.262 2.298 -29.647 1.00 91.25 79 GLU A N 1
ATOM 611 C CA . GLU A 1 79 ? 16.612 2.771 -28.435 1.00 91.25 79 GLU A CA 1
ATOM 612 C C . GLU A 1 79 ? 16.671 1.704 -27.346 1.00 91.25 79 GLU A C 1
ATOM 614 O O . GLU A 1 79 ? 16.466 0.510 -27.583 1.00 91.25 79 GLU A O 1
ATOM 619 N N . VAL A 1 80 ? 16.898 2.162 -26.120 1.00 94.19 80 VAL A N 1
ATOM 620 C CA . VAL A 1 80 ? 16.883 1.330 -24.921 1.00 94.19 80 VAL A CA 1
ATOM 621 C C . VAL A 1 80 ? 15.651 1.679 -24.105 1.00 94.19 80 VAL A C 1
ATOM 623 O O . VAL A 1 80 ? 15.358 2.850 -23.884 1.00 94.19 80 VAL A O 1
ATOM 626 N N . TRP A 1 81 ? 14.953 0.662 -23.624 1.00 94.50 81 TRP A N 1
ATOM 627 C CA . TRP A 1 81 ? 13.774 0.798 -22.781 1.00 94.50 81 TRP A CA 1
ATOM 628 C C . TRP A 1 81 ? 14.005 0.096 -21.453 1.00 94.50 81 TRP A C 1
ATOM 630 O O . TRP A 1 81 ? 14.682 -0.932 -21.394 1.00 94.50 81 TRP A O 1
ATOM 640 N N . LEU A 1 82 ? 13.483 0.679 -20.379 1.00 96.00 82 LEU A N 1
ATOM 641 C CA . LEU A 1 82 ? 13.800 0.261 -19.023 1.00 96.00 82 LEU A CA 1
ATOM 642 C C . LEU A 1 82 ? 12.594 0.424 -18.098 1.00 96.00 82 LEU A C 1
ATOM 644 O O . LEU A 1 82 ? 12.028 1.509 -18.028 1.00 96.00 82 LEU A O 1
ATOM 648 N N . GLY A 1 83 ? 12.249 -0.626 -17.354 1.00 95.94 83 GLY A N 1
ATOM 649 C CA . GLY A 1 83 ? 11.427 -0.501 -16.149 1.00 95.94 83 GLY A CA 1
ATOM 650 C C . GLY A 1 83 ? 12.299 -0.130 -14.949 1.00 95.94 83 GLY A C 1
ATOM 651 O O . GLY A 1 83 ? 13.261 -0.849 -14.661 1.00 95.94 83 GLY A O 1
ATOM 652 N N . ASP A 1 84 ? 11.976 0.971 -14.276 1.00 96.25 84 ASP A N 1
ATOM 653 C CA . ASP A 1 84 ? 12.623 1.431 -13.045 1.00 96.25 84 ASP A CA 1
ATOM 654 C C . ASP A 1 84 ? 11.629 1.353 -11.882 1.00 96.25 84 ASP A C 1
ATOM 656 O O . ASP A 1 84 ? 10.595 2.028 -11.886 1.00 96.25 84 ASP A O 1
ATOM 660 N N . VAL A 1 85 ? 11.933 0.490 -10.910 1.00 93.81 85 VAL A N 1
ATOM 661 C CA . VAL A 1 85 ? 11.082 0.285 -9.737 1.00 93.81 85 VAL A CA 1
ATOM 662 C C . VAL A 1 85 ? 11.277 1.454 -8.792 1.00 93.81 85 VAL A C 1
ATOM 664 O O . VAL A 1 85 ? 12.354 1.611 -8.198 1.00 93.81 85 VAL A O 1
ATOM 667 N N . GLY A 1 86 ? 10.229 2.253 -8.619 1.00 88.31 86 GLY A N 1
ATOM 668 C CA . GLY A 1 86 ? 10.254 3.360 -7.677 1.00 88.31 86 GLY A CA 1
ATOM 669 C C . GLY A 1 86 ? 10.132 2.889 -6.238 1.00 88.31 86 GLY A C 1
ATOM 670 O O . GLY A 1 86 ? 10.245 1.704 -5.907 1.00 88.31 86 GLY A O 1
ATOM 671 N N . TRP A 1 87 ? 10.046 3.849 -5.335 1.00 79.19 87 TRP A N 1
ATOM 672 C CA . TRP A 1 87 ? 10.200 3.601 -3.916 1.00 79.19 87 TRP A CA 1
ATOM 673 C C . TRP A 1 87 ? 8.876 3.452 -3.185 1.00 79.19 87 TRP A C 1
ATOM 675 O O . TRP A 1 87 ? 8.661 2.424 -2.547 1.00 79.19 87 TRP A O 1
ATOM 685 N N . GLU A 1 88 ? 8.018 4.463 -3.248 1.00 70.00 88 GLU A N 1
ATOM 686 C CA . GLU A 1 88 ? 6.783 4.531 -2.460 1.00 70.00 88 GLU A CA 1
ATOM 687 C C . GLU A 1 88 ? 5.567 5.034 -3.209 1.00 70.00 88 GLU A C 1
ATOM 689 O O . GLU A 1 88 ? 4.443 4.876 -2.718 1.00 70.00 88 GLU A O 1
ATOM 694 N N . MET A 1 89 ? 5.786 5.718 -4.323 1.00 72.19 89 MET A N 1
ATOM 695 C CA . MET A 1 89 ? 4.738 6.500 -4.946 1.00 72.19 89 MET A CA 1
ATOM 696 C C . MET A 1 89 ? 4.523 6.097 -6.386 1.00 72.19 89 MET A C 1
ATOM 698 O O . MET A 1 89 ? 3.367 6.025 -6.791 1.00 72.19 89 MET A O 1
ATOM 702 N N . TRP A 1 90 ? 5.593 5.840 -7.139 1.00 87.62 90 TRP A N 1
ATOM 703 C CA . TRP A 1 90 ? 5.494 5.706 -8.587 1.00 87.62 90 TRP A CA 1
ATOM 704 C C . TRP A 1 90 ? 6.327 4.568 -9.126 1.00 87.62 90 TRP A C 1
ATOM 706 O O . TRP A 1 90 ? 7.463 4.363 -8.729 1.00 87.62 90 TRP A O 1
ATOM 716 N N . GLU A 1 91 ? 5.786 3.891 -10.118 1.00 92.81 91 GLU A N 1
ATOM 717 C CA . GLU A 1 91 ? 6.501 2.932 -10.940 1.00 92.81 91 GLU A CA 1
ATOM 718 C C . GLU A 1 91 ? 6.696 3.512 -12.338 1.00 92.81 91 GLU A C 1
ATOM 720 O O . GLU A 1 91 ? 5.834 4.246 -12.832 1.00 92.81 91 GLU A O 1
ATOM 725 N N . MET A 1 92 ? 7.840 3.237 -12.972 1.00 95.06 92 MET A N 1
ATOM 726 C CA . MET A 1 92 ? 8.262 3.994 -14.152 1.00 95.06 92 MET A CA 1
ATOM 727 C C . MET A 1 92 ? 8.773 3.111 -15.287 1.00 95.06 92 MET A C 1
ATOM 729 O O . MET A 1 92 ? 9.516 2.150 -15.090 1.00 95.06 92 MET A O 1
ATOM 733 N N . VAL A 1 93 ? 8.442 3.500 -16.517 1.00 95.31 93 VAL A N 1
ATOM 734 C CA . VAL A 1 93 ? 9.092 3.014 -17.736 1.00 95.31 93 VAL A CA 1
ATOM 735 C C . VAL A 1 93 ? 9.766 4.192 -18.430 1.00 95.31 93 VAL A C 1
ATOM 737 O O . VAL A 1 93 ? 9.131 5.208 -18.717 1.00 95.31 93 VAL A O 1
ATOM 740 N N . HIS A 1 94 ? 11.052 4.049 -18.732 1.00 95.00 94 HIS A N 1
ATOM 741 C CA . HIS A 1 94 ? 11.871 5.067 -19.378 1.00 95.00 94 HIS A CA 1
ATOM 742 C C . HIS A 1 94 ? 12.358 4.610 -20.750 1.00 95.00 94 HIS A C 1
ATOM 744 O O . HIS A 1 94 ? 12.775 3.463 -20.928 1.00 95.00 94 HIS A O 1
ATOM 750 N N . ARG A 1 95 ? 12.404 5.556 -21.691 1.00 94.50 95 ARG A N 1
ATOM 751 C CA . ARG A 1 95 ? 13.229 5.448 -22.894 1.00 94.50 95 ARG A CA 1
ATOM 752 C C . ARG A 1 95 ? 14.599 6.053 -22.598 1.00 94.50 95 ARG A C 1
ATOM 754 O O . ARG A 1 95 ? 14.718 7.266 -22.434 1.00 94.50 95 ARG A O 1
ATOM 761 N N . VAL A 1 96 ? 15.618 5.204 -22.510 1.00 96.38 96 VAL A N 1
ATOM 762 C CA . VAL A 1 96 ? 16.959 5.578 -22.069 1.00 96.38 96 VAL A CA 1
ATOM 763 C C . VAL A 1 96 ? 17.789 6.142 -23.222 1.00 96.38 96 VAL A C 1
ATOM 765 O O . VAL A 1 96 ? 18.121 5.434 -24.170 1.00 96.38 96 VAL A O 1
ATOM 768 N N . VAL A 1 97 ? 18.184 7.408 -23.106 1.00 96.06 97 VAL A N 1
ATOM 769 C CA . VAL A 1 97 ? 19.060 8.115 -24.051 1.00 96.06 97 VAL A CA 1
ATOM 770 C C . VAL A 1 97 ? 20.459 8.369 -23.482 1.00 96.06 97 VAL A C 1
ATOM 772 O O . VAL A 1 97 ? 20.659 8.409 -22.265 1.00 96.06 97 VAL A O 1
ATOM 775 N N . LYS A 1 98 ? 21.428 8.578 -24.382 1.00 97.31 98 LYS A N 1
ATOM 776 C CA . LYS A 1 98 ? 22.815 8.946 -24.065 1.00 97.31 98 LYS A CA 1
ATOM 777 C C . LYS A 1 98 ? 22.874 10.183 -23.163 1.00 97.31 98 LYS A C 1
ATOM 779 O O . LYS A 1 98 ? 22.372 11.238 -23.535 1.00 97.31 98 LYS A O 1
ATOM 784 N N . GLY A 1 99 ? 23.524 10.056 -22.010 1.00 97.88 99 GLY A N 1
ATOM 785 C CA . GLY A 1 99 ? 23.710 11.130 -21.033 1.00 97.88 99 GLY A CA 1
ATOM 786 C C . GLY A 1 99 ? 22.452 11.498 -20.240 1.00 97.88 99 GLY A C 1
ATOM 787 O O . GLY A 1 99 ? 22.500 12.435 -19.451 1.00 97.88 99 GLY A O 1
ATOM 788 N N . GLY A 1 100 ? 21.336 10.785 -20.432 1.00 97.88 100 GLY A N 1
ATOM 789 C CA . GLY A 1 100 ? 20.062 11.115 -19.797 1.00 97.88 100 GLY A CA 1
ATOM 790 C C . GLY A 1 100 ? 20.105 11.029 -18.268 1.00 97.88 100 GLY A C 1
ATOM 791 O O . GLY A 1 100 ? 20.763 10.145 -17.710 1.00 97.88 100 GLY A O 1
ATOM 792 N N . ASN A 1 101 ? 19.366 11.937 -17.627 1.00 98.06 101 ASN A N 1
ATOM 793 C CA . ASN A 1 101 ? 19.119 11.989 -16.188 1.00 98.06 101 ASN A CA 1
ATOM 794 C C . ASN A 1 101 ? 17.658 11.624 -15.911 1.00 98.06 101 ASN A C 1
ATOM 796 O O . ASN A 1 101 ? 16.775 12.308 -16.423 1.00 98.06 101 ASN A O 1
ATOM 800 N N . TYR A 1 102 ? 17.389 10.607 -15.098 1.00 97.25 102 TYR A N 1
ATOM 801 C CA . TYR A 1 102 ? 16.022 10.149 -14.789 1.00 97.25 102 TYR A CA 1
ATOM 802 C C . TYR A 1 102 ? 15.542 10.563 -13.396 1.00 97.25 102 TYR A C 1
ATOM 804 O O . TYR A 1 102 ? 14.464 10.182 -12.959 1.00 97.25 102 TYR A O 1
ATOM 812 N N . GLY A 1 103 ? 16.300 11.450 -12.747 1.00 94.56 103 GLY A N 1
ATOM 813 C CA . GLY A 1 103 ? 15.820 12.256 -11.634 1.00 94.56 103 GLY A CA 1
ATOM 814 C C . GLY A 1 103 ? 15.997 11.652 -10.252 1.00 94.56 103 GLY A C 1
ATOM 815 O O . GLY A 1 103 ? 15.983 12.420 -9.299 1.00 94.56 103 GLY A O 1
ATOM 816 N N . TRP A 1 104 ? 16.242 10.351 -10.096 1.00 94.12 104 TRP A N 1
ATOM 817 C CA . TRP A 1 104 ? 16.419 9.770 -8.763 1.00 94.12 104 TRP A CA 1
ATOM 818 C C . TRP A 1 104 ? 17.664 10.341 -8.043 1.00 94.12 104 TRP A C 1
ATOM 820 O O . TRP A 1 104 ? 18.722 10.453 -8.668 1.00 94.12 104 TRP A O 1
ATOM 830 N N . SER A 1 105 ? 17.613 10.719 -6.759 1.00 89.62 105 SER A N 1
ATOM 831 C CA . SER A 1 105 ? 16.439 10.737 -5.863 1.00 89.62 105 SER A CA 1
ATOM 832 C C . SER A 1 105 ? 15.783 12.118 -5.707 1.00 89.62 105 SER A C 1
ATOM 834 O O . SER A 1 105 ? 14.975 12.312 -4.802 1.00 89.62 105 SER A O 1
ATOM 836 N N . ILE A 1 106 ? 16.062 13.074 -6.601 1.00 88.69 106 ILE A N 1
ATOM 837 C CA . ILE A 1 106 ? 15.381 14.383 -6.662 1.00 88.69 106 ILE A CA 1
ATOM 838 C C . ILE A 1 106 ? 13.902 14.217 -7.044 1.00 88.69 106 ILE A C 1
ATOM 840 O O . ILE A 1 106 ? 13.046 14.902 -6.486 1.00 88.69 106 ILE A O 1
ATOM 844 N N . MET A 1 107 ? 13.608 13.301 -7.970 1.00 87.88 107 MET A N 1
ATOM 845 C CA . MET A 1 107 ? 12.265 12.963 -8.443 1.00 87.88 107 MET A CA 1
ATOM 846 C C . MET A 1 107 ? 12.016 11.450 -8.363 1.00 87.88 107 MET A C 1
ATOM 848 O O . MET A 1 107 ? 12.908 10.650 -8.649 1.00 87.88 107 MET A O 1
ATOM 852 N N . GLU A 1 108 ? 10.773 11.076 -8.071 1.00 86.69 108 GLU A N 1
ATOM 853 C CA . GLU A 1 108 ? 10.211 9.735 -8.231 1.00 86.69 108 GLU A CA 1
ATOM 854 C C . GLU A 1 108 ? 8.973 9.847 -9.132 1.00 86.69 108 GLU A C 1
ATOM 856 O O . GLU A 1 108 ? 7.914 10.329 -8.721 1.00 86.69 108 GLU A O 1
ATOM 861 N N . GLY A 1 109 ? 9.123 9.478 -10.404 1.00 87.50 109 GLY A N 1
ATOM 862 C CA . GLY A 1 109 ? 8.110 9.733 -11.423 1.00 87.50 109 GLY A CA 1
ATOM 863 C C . GLY A 1 109 ? 7.819 11.240 -11.557 1.00 87.50 109 GLY A C 1
ATOM 864 O O . GLY A 1 109 ? 8.749 12.022 -11.768 1.00 87.50 109 GLY A O 1
ATOM 865 N N . PRO A 1 110 ? 6.552 11.682 -11.456 1.00 83.50 110 PRO A N 1
ATOM 866 C CA . PRO A 1 110 ? 6.191 13.097 -11.467 1.00 83.50 110 PRO A CA 1
ATOM 867 C C . PRO A 1 110 ? 6.348 13.797 -10.102 1.00 83.50 110 PRO A C 1
ATOM 869 O O . PRO A 1 110 ? 6.096 15.000 -10.026 1.00 83.50 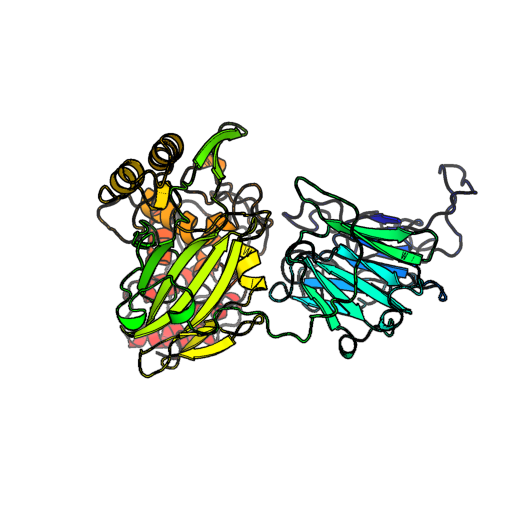110 PRO A O 1
ATOM 872 N N . MET A 1 111 ? 6.723 13.091 -9.026 1.00 79.50 111 MET A N 1
ATOM 873 C CA . MET A 1 111 ? 6.743 13.641 -7.666 1.00 79.50 111 MET A CA 1
ATOM 874 C C . MET A 1 111 ? 8.157 14.052 -7.219 1.00 79.50 111 MET A C 1
ATOM 876 O O . MET A 1 111 ? 9.068 13.226 -7.282 1.00 79.50 111 MET A O 1
ATOM 880 N N . PRO A 1 112 ? 8.359 15.282 -6.710 1.00 79.19 112 PRO A N 1
ATOM 881 C CA . PRO A 1 112 ? 9.600 15.663 -6.039 1.00 79.19 112 PRO A CA 1
ATOM 882 C C . PRO A 1 112 ? 9.809 14.888 -4.732 1.00 79.19 112 PRO A C 1
ATOM 884 O O . PRO A 1 112 ? 8.875 14.735 -3.943 1.00 79.19 112 PRO A O 1
ATOM 887 N N . THR A 1 113 ? 11.037 14.436 -4.485 1.00 73.81 113 THR A N 1
ATOM 888 C CA . THR A 1 113 ? 11.405 13.634 -3.306 1.00 73.81 113 THR A CA 1
ATOM 889 C C . THR A 1 113 ? 12.530 14.277 -2.495 1.00 73.81 113 THR A C 1
ATOM 891 O O . THR A 1 113 ? 12.269 14.781 -1.406 1.00 73.81 113 THR A O 1
ATOM 894 N N . ASN A 1 114 ? 13.766 14.304 -3.000 1.00 75.62 114 ASN A N 1
ATOM 895 C CA . ASN A 1 114 ? 14.928 14.875 -2.310 1.00 75.62 114 ASN A CA 1
ATOM 896 C C . ASN A 1 114 ? 15.438 16.126 -3.041 1.00 75.62 114 ASN A C 1
ATOM 898 O O . ASN A 1 114 ? 16.463 16.098 -3.721 1.00 75.62 114 ASN A O 1
ATOM 902 N N . THR A 1 115 ? 14.691 17.227 -2.947 1.00 75.75 115 THR A N 1
ATOM 903 C CA . THR A 1 115 ? 14.971 18.454 -3.716 1.00 75.75 115 THR A CA 1
ATOM 904 C C . THR A 1 115 ? 16.212 19.219 -3.261 1.00 75.75 115 THR A C 1
ATOM 906 O O . THR A 1 115 ? 16.640 20.129 -3.965 1.00 75.75 115 THR A O 1
ATOM 909 N N . ASP A 1 116 ? 16.787 18.854 -2.114 1.00 73.75 116 ASP A N 1
ATOM 910 C CA . ASP A 1 116 ? 17.998 19.477 -1.571 1.00 73.75 116 ASP A CA 1
ATOM 911 C C . ASP A 1 116 ? 19.289 18.891 -2.176 1.00 73.75 116 ASP A C 1
ATOM 913 O O . ASP A 1 116 ? 20.381 19.394 -1.916 1.00 73.75 116 ASP A O 1
ATOM 917 N N . GLN A 1 117 ? 19.189 17.823 -2.978 1.00 79.88 117 GLN A N 1
ATOM 918 C CA . GLN A 1 117 ? 20.324 17.220 -3.673 1.00 79.88 117 GLN A CA 1
ATOM 919 C C . GLN A 1 117 ? 20.699 18.016 -4.929 1.00 79.88 117 GLN A C 1
ATOM 921 O O . GLN A 1 117 ? 19.842 18.373 -5.738 1.00 79.88 117 GLN A O 1
ATOM 926 N N . ASP A 1 118 ? 22.002 18.216 -5.137 1.00 83.56 118 ASP A N 1
ATOM 927 C CA . ASP A 1 118 ? 22.510 18.830 -6.361 1.00 83.56 118 ASP A CA 1
ATOM 928 C C . ASP A 1 118 ? 22.187 17.947 -7.584 1.00 83.56 118 ASP A C 1
ATOM 930 O O . ASP A 1 118 ? 22.547 16.762 -7.610 1.00 83.56 118 ASP A O 1
ATOM 934 N N . PRO A 1 119 ? 21.519 18.488 -8.619 1.00 89.12 119 PRO A N 1
ATOM 935 C CA . PRO A 1 119 ? 21.250 17.735 -9.832 1.00 89.12 119 PRO A CA 1
ATOM 936 C C . PRO A 1 119 ? 22.539 17.504 -10.621 1.00 89.12 119 PRO A C 1
ATOM 938 O O . PRO A 1 119 ? 23.422 18.362 -10.685 1.00 89.12 119 PRO A O 1
ATOM 941 N N . GLY A 1 120 ? 22.618 16.357 -11.296 1.00 91.62 120 GLY A N 1
ATOM 942 C CA . GLY A 1 120 ? 23.683 16.117 -12.267 1.00 91.62 120 GLY A CA 1
ATOM 943 C C . GLY A 1 120 ? 23.605 17.072 -13.475 1.00 91.62 120 GLY A C 1
ATOM 944 O O . GLY A 1 120 ? 22.643 17.826 -13.631 1.00 91.62 120 GLY A O 1
ATOM 945 N N . PRO A 1 121 ? 24.583 17.016 -14.394 1.00 94.56 121 PRO A N 1
ATOM 946 C CA . PRO A 1 121 ? 24.765 18.016 -15.453 1.00 94.56 121 PRO A CA 1
ATOM 947 C C . PRO A 1 121 ? 23.656 18.057 -16.519 1.00 94.56 121 PRO A C 1
ATOM 949 O O . PRO A 1 121 ? 23.573 19.027 -17.272 1.00 94.56 121 PRO A O 1
ATOM 952 N N . SER A 1 122 ? 22.827 17.015 -16.618 1.00 96.69 122 SER A N 1
ATOM 953 C CA . SER A 1 122 ? 21.741 16.910 -17.598 1.00 96.69 122 SER A CA 1
ATOM 954 C C . SER A 1 122 ? 20.368 17.172 -16.969 1.00 96.69 122 SER A C 1
ATOM 956 O O . SER A 1 122 ? 20.132 16.783 -15.819 1.00 96.69 122 SER A O 1
ATOM 958 N N . PRO A 1 123 ? 19.427 17.780 -17.721 1.00 96.38 123 PRO A N 1
ATOM 959 C CA . PRO A 1 123 ? 18.067 18.003 -17.244 1.00 96.38 123 PRO A CA 1
ATOM 960 C C . PRO A 1 123 ? 17.355 16.677 -16.958 1.00 96.38 123 PRO A C 1
ATOM 962 O O . PRO A 1 123 ? 17.532 15.696 -17.684 1.00 96.38 123 PRO A O 1
ATOM 965 N N . ILE A 1 124 ? 16.521 16.672 -15.917 1.00 95.88 124 ILE A N 1
ATOM 966 C CA . ILE A 1 124 ? 15.711 15.507 -15.550 1.00 95.88 124 ILE A CA 1
ATOM 967 C C . ILE A 1 124 ? 14.701 15.221 -16.665 1.00 95.88 124 ILE A C 1
ATOM 969 O O . ILE A 1 124 ? 13.931 16.089 -17.077 1.00 95.88 124 ILE A O 1
ATOM 973 N N . THR A 1 125 ? 14.724 13.987 -17.154 1.00 95.50 125 THR A N 1
ATOM 974 C CA . THR A 1 125 ? 13.857 13.468 -18.206 1.00 95.50 125 THR A CA 1
ATOM 975 C C . THR A 1 125 ? 12.705 12.700 -17.561 1.00 95.50 125 THR A C 1
ATOM 977 O O . THR A 1 125 ? 12.964 11.747 -16.823 1.00 95.50 125 THR A O 1
ATOM 980 N N . PRO A 1 126 ? 11.441 13.075 -17.821 1.00 93.31 126 PRO A N 1
ATOM 981 C CA . PRO A 1 126 ? 10.303 12.376 -17.243 1.00 93.31 126 PRO A CA 1
ATOM 982 C C . PRO A 1 126 ? 10.184 10.941 -17.785 1.00 93.31 126 PRO A C 1
ATOM 984 O O . PRO A 1 126 ? 10.647 10.648 -18.895 1.00 93.31 126 PRO A O 1
ATOM 987 N N . PRO A 1 127 ? 9.549 10.036 -17.024 1.00 93.50 127 PRO A N 1
ATOM 988 C CA . PRO A 1 127 ? 9.197 8.713 -17.518 1.00 93.50 127 PRO A CA 1
ATOM 989 C C . PRO A 1 127 ? 8.217 8.792 -18.688 1.00 93.50 127 PRO A C 1
ATOM 991 O O . PRO A 1 127 ? 7.417 9.718 -18.809 1.00 93.50 127 PRO A O 1
ATOM 994 N N . VAL A 1 128 ? 8.284 7.777 -19.543 1.00 92.25 128 VAL A N 1
ATOM 995 C CA . VAL A 1 128 ? 7.358 7.587 -20.661 1.00 92.25 128 VAL A CA 1
ATOM 996 C C . VAL A 1 128 ? 6.003 7.104 -20.150 1.00 92.25 128 VAL A C 1
ATOM 998 O O . VAL A 1 128 ? 4.957 7.603 -20.559 1.00 92.25 128 VAL A O 1
ATOM 1001 N N . VAL A 1 129 ? 6.044 6.143 -19.228 1.00 91.94 129 VAL A N 1
ATOM 1002 C CA . VAL A 1 129 ? 4.889 5.693 -18.458 1.00 91.94 129 VAL A CA 1
ATOM 1003 C C . VAL A 1 129 ? 5.235 5.842 -16.989 1.00 91.94 129 VAL A C 1
ATOM 1005 O O . VAL A 1 129 ? 6.287 5.371 -16.559 1.00 91.94 129 VAL A O 1
ATOM 1008 N N . ALA A 1 130 ? 4.349 6.482 -16.238 1.00 91.31 130 ALA A N 1
ATOM 1009 C CA . ALA A 1 130 ? 4.374 6.478 -14.788 1.00 91.31 130 ALA A CA 1
ATOM 1010 C C . ALA A 1 130 ? 2.978 6.153 -14.284 1.00 91.31 130 ALA A C 1
ATOM 1012 O O . ALA A 1 130 ? 2.007 6.755 -14.745 1.00 91.31 130 ALA A O 1
ATOM 1013 N N . TYR A 1 131 ? 2.899 5.222 -13.348 1.00 89.00 131 TYR A N 1
ATOM 1014 C CA . TYR A 1 131 ? 1.665 4.896 -12.652 1.00 89.00 131 TYR A CA 1
ATOM 1015 C C . TYR A 1 131 ? 1.928 4.919 -11.155 1.00 89.00 131 TYR A C 1
ATOM 1017 O O . TYR A 1 131 ? 3.019 4.563 -10.696 1.00 89.00 131 TYR A O 1
ATOM 1025 N N . ASP A 1 132 ? 0.960 5.439 -10.410 1.00 83.62 132 ASP A N 1
ATOM 1026 C CA . ASP A 1 132 ? 1.103 5.556 -8.972 1.00 83.62 132 ASP A CA 1
ATOM 1027 C C . ASP A 1 132 ? 0.827 4.214 -8.289 1.00 83.62 132 ASP A C 1
ATOM 1029 O O . ASP A 1 132 ? 0.298 3.260 -8.871 1.00 83.62 132 ASP A O 1
ATOM 1033 N N . HIS A 1 133 ? 1.161 4.148 -7.006 1.00 76.62 133 HIS A N 1
ATOM 1034 C CA . HIS A 1 133 ? 0.931 2.953 -6.208 1.00 76.62 133 HIS A CA 1
ATOM 1035 C C . HIS A 1 133 ? -0.548 2.653 -5.908 1.00 76.62 133 HIS A C 1
ATOM 1037 O O . HIS A 1 133 ? -0.823 1.687 -5.196 1.00 76.62 133 HIS A O 1
ATOM 1043 N N . TYR A 1 134 ? -1.512 3.433 -6.411 1.00 67.25 134 TYR A N 1
ATOM 1044 C CA . TYR A 1 134 ? -2.920 3.022 -6.459 1.00 67.25 134 TYR A CA 1
ATOM 1045 C C . TYR A 1 134 ? -3.206 2.121 -7.663 1.00 67.25 134 TYR A C 1
ATOM 1047 O O . TYR A 1 134 ? -4.095 1.278 -7.573 1.00 67.25 134 TYR A O 1
ATOM 1055 N N . GLU A 1 135 ? -2.454 2.248 -8.758 1.00 78.94 135 GLU A N 1
ATOM 1056 C CA . GLU A 1 135 ? -2.610 1.418 -9.957 1.00 78.94 135 GLU A CA 1
ATOM 1057 C C . GLU A 1 135 ? -1.756 0.134 -9.916 1.00 78.94 135 GLU A C 1
ATOM 1059 O O . GLU A 1 135 ? -2.252 -0.935 -10.295 1.00 78.94 135 GLU A O 1
ATOM 1064 N N . GLY A 1 136 ? -0.515 0.217 -9.412 1.00 82.81 136 GLY A N 1
ATOM 1065 C CA . GLY A 1 136 ? 0.433 -0.899 -9.240 1.00 82.81 136 GLY A CA 1
ATOM 1066 C C . GLY A 1 136 ? 1.691 -0.482 -8.461 1.00 82.81 136 GLY A C 1
ATOM 1067 O O . GLY A 1 136 ? 1.932 0.703 -8.308 1.00 82.81 136 GLY A O 1
ATOM 1068 N N . ALA A 1 137 ? 2.490 -1.414 -7.932 1.00 81.75 137 ALA A N 1
ATOM 1069 C CA . ALA A 1 137 ? 3.495 -1.090 -6.901 1.00 81.75 137 ALA A CA 1
ATOM 1070 C C . ALA A 1 137 ? 4.891 -1.720 -7.079 1.00 81.75 137 ALA A C 1
ATOM 1072 O O . ALA A 1 137 ? 5.685 -1.722 -6.138 1.00 81.75 137 ALA A O 1
ATOM 1073 N N . SER A 1 138 ? 5.185 -2.326 -8.232 1.00 88.25 138 SER A N 1
ATOM 1074 C CA . SER A 1 138 ? 6.533 -2.777 -8.594 1.00 88.25 138 SER A CA 1
ATOM 1075 C C . SER A 1 138 ? 6.604 -3.126 -10.085 1.00 88.25 138 SER A C 1
ATOM 1077 O O . SER A 1 138 ? 6.252 -4.238 -10.477 1.00 88.25 138 SER A O 1
ATOM 1079 N N . VAL A 1 139 ? 7.092 -2.214 -10.931 1.00 95.06 139 VAL A N 1
ATOM 1080 C CA . VAL A 1 139 ? 7.227 -2.466 -12.374 1.00 95.06 139 VAL A CA 1
ATOM 1081 C C . VAL A 1 139 ? 8.266 -3.547 -12.660 1.00 95.06 139 VAL A C 1
ATOM 1083 O O . VAL A 1 139 ? 9.433 -3.464 -12.289 1.00 95.06 139 VAL A O 1
ATOM 1086 N N . THR A 1 140 ? 7.870 -4.569 -13.406 1.00 94.88 140 THR A N 1
ATOM 1087 C CA . THR A 1 140 ? 8.778 -5.630 -13.861 1.00 94.88 140 THR A CA 1
ATOM 1088 C C . THR A 1 140 ? 9.571 -5.206 -15.101 1.00 94.88 140 THR A C 1
ATOM 1090 O O . THR A 1 140 ? 10.579 -5.820 -15.446 1.00 94.88 140 THR A O 1
ATOM 1093 N N . GLY A 1 141 ? 9.108 -4.185 -15.823 1.00 91.44 141 GLY A N 1
ATOM 1094 C CA . GLY A 1 141 ? 9.578 -3.862 -17.170 1.00 91.44 141 GLY A CA 1
ATOM 1095 C C . GLY A 1 141 ? 9.194 -4.946 -18.183 1.00 91.44 141 GLY A C 1
ATOM 1096 O O . GLY A 1 141 ? 8.353 -5.803 -17.900 1.00 91.44 141 GLY A O 1
ATOM 1097 N N . GLY A 1 142 ? 9.770 -4.895 -19.385 1.00 93.62 142 GLY A N 1
ATOM 1098 C CA . GLY A 1 142 ? 9.151 -5.553 -20.532 1.00 93.62 142 GLY A CA 1
ATOM 1099 C C . GLY A 1 142 ? 10.046 -5.839 -21.731 1.00 93.62 142 GLY A C 1
ATOM 1100 O O . GLY A 1 142 ? 11.272 -5.738 -21.658 1.00 93.62 142 GLY A O 1
ATOM 1101 N N . TYR A 1 143 ? 9.396 -6.230 -22.826 1.00 94.62 143 TYR A N 1
ATOM 1102 C CA . TYR A 1 143 ? 9.978 -6.385 -24.160 1.00 94.62 143 TYR A CA 1
ATOM 1103 C C . TYR A 1 143 ? 9.000 -5.901 -25.227 1.00 94.62 143 TYR A C 1
ATOM 1105 O O . TYR A 1 143 ? 7.785 -5.938 -25.040 1.00 94.62 143 TYR A O 1
ATOM 1113 N N . PHE A 1 144 ? 9.546 -5.531 -26.382 1.00 93.56 144 PHE A N 1
ATOM 1114 C CA . PHE A 1 144 ? 8.764 -5.392 -27.604 1.00 93.56 144 PHE A CA 1
ATOM 1115 C C . PHE A 1 144 ? 8.385 -6.767 -28.152 1.00 93.56 144 PHE A C 1
ATOM 1117 O O . PHE A 1 144 ? 9.240 -7.649 -28.273 1.00 93.56 144 PHE A O 1
ATOM 1124 N N . VAL A 1 145 ? 7.115 -6.947 -28.506 1.00 92.19 145 VAL A N 1
ATOM 1125 C CA . VAL A 1 145 ? 6.636 -8.178 -29.143 1.00 92.19 145 VAL A CA 1
ATOM 1126 C C . VAL A 1 145 ? 7.033 -8.170 -30.616 1.00 92.19 145 VAL A C 1
ATOM 1128 O O . VAL A 1 145 ? 6.622 -7.291 -31.375 1.00 92.19 145 VAL A O 1
ATOM 1131 N N . THR A 1 146 ? 7.816 -9.164 -31.032 1.00 92.56 146 THR A N 1
ATOM 1132 C CA . THR A 1 146 ? 8.255 -9.328 -32.430 1.00 92.56 146 THR A CA 1
ATOM 1133 C C . THR A 1 146 ? 7.637 -10.546 -33.113 1.00 92.56 146 THR A C 1
ATOM 1135 O O . THR A 1 146 ? 7.549 -10.568 -34.343 1.00 92.56 146 THR A O 1
ATOM 1138 N N . GLY A 1 147 ? 7.187 -11.530 -32.331 1.00 90.44 147 GLY A N 1
ATOM 1139 C CA . GLY A 1 147 ? 6.533 -12.742 -32.809 1.00 90.44 147 GLY A CA 1
ATOM 1140 C C . GLY A 1 147 ? 5.136 -12.503 -33.382 1.00 90.44 147 GLY A C 1
ATOM 1141 O O . GLY A 1 147 ? 4.441 -11.545 -33.044 1.00 90.44 147 GLY A O 1
ATOM 1142 N N . ASP A 1 148 ? 4.709 -13.412 -34.257 1.00 92.19 148 ASP A N 1
ATOM 1143 C CA . ASP A 1 148 ? 3.445 -13.307 -34.997 1.00 92.19 148 ASP A CA 1
ATOM 1144 C C . ASP A 1 148 ? 2.247 -13.934 -34.263 1.00 92.19 148 ASP A C 1
ATOM 1146 O O . ASP A 1 148 ? 1.122 -13.903 -34.765 1.00 92.19 148 ASP A O 1
ATOM 1150 N N . ARG A 1 149 ? 2.455 -14.527 -33.079 1.00 90.00 149 ARG A N 1
ATOM 1151 C CA . ARG A 1 149 ? 1.401 -15.252 -32.351 1.00 90.00 149 ARG A CA 1
ATOM 1152 C C . ARG A 1 149 ? 0.300 -14.341 -31.811 1.00 90.00 149 ARG A C 1
ATOM 1154 O O . ARG A 1 149 ? -0.853 -14.764 -31.749 1.00 90.00 149 ARG A O 1
ATOM 1161 N N . LEU A 1 150 ? 0.659 -13.128 -31.400 1.00 90.38 150 LEU A N 1
ATOM 1162 C CA . LEU A 1 150 ? -0.259 -12.090 -30.927 1.00 90.38 150 LEU A CA 1
ATOM 1163 C C . LEU A 1 150 ? -0.146 -10.892 -31.878 1.00 90.38 150 LEU A C 1
ATOM 1165 O O . LEU A 1 150 ? 0.514 -9.911 -31.541 1.00 90.38 150 LEU A O 1
ATOM 1169 N N . PRO A 1 151 ? -0.738 -10.974 -33.086 1.00 90.38 151 PRO A N 1
ATOM 1170 C CA . PRO A 1 151 ? -0.520 -9.980 -34.136 1.00 90.38 151 PRO A CA 1
ATOM 1171 C C . PRO A 1 151 ? -0.963 -8.570 -33.726 1.00 90.38 151 PRO A C 1
ATOM 1173 O O . PRO A 1 151 ? -0.372 -7.597 -34.179 1.00 90.38 151 PRO A O 1
ATOM 1176 N N . GLU A 1 152 ? -1.951 -8.458 -32.834 1.00 88.94 152 GLU A N 1
ATOM 1177 C CA . GLU A 1 152 ? -2.441 -7.182 -32.293 1.00 88.94 152 GLU A CA 1
ATOM 1178 C C . GLU A 1 152 ? -1.438 -6.486 -31.363 1.00 88.94 152 GLU A C 1
ATOM 1180 O O . GLU A 1 152 ? -1.497 -5.273 -31.195 1.00 88.94 152 GLU A O 1
ATOM 1185 N N . LEU A 1 153 ? -0.495 -7.236 -30.784 1.00 91.06 153 LEU A N 1
ATOM 1186 C CA . LEU A 1 153 ? 0.554 -6.692 -29.922 1.00 91.06 153 LEU A CA 1
ATOM 1187 C C . LEU A 1 153 ? 1.877 -6.492 -30.662 1.00 91.06 153 LEU A C 1
ATOM 1189 O O . LEU A 1 153 ? 2.847 -6.054 -30.051 1.00 91.06 153 LEU A O 1
ATOM 1193 N N . LYS A 1 154 ? 1.959 -6.834 -31.952 1.00 90.62 154 LYS A N 1
ATOM 1194 C CA . LYS A 1 154 ? 3.214 -6.765 -32.701 1.00 90.62 154 LYS A CA 1
ATOM 1195 C C . LYS A 1 154 ? 3.731 -5.326 -32.755 1.00 90.62 154 LYS A C 1
ATOM 1197 O O . LYS A 1 154 ? 3.036 -4.429 -33.220 1.00 90.62 154 LYS A O 1
ATOM 1202 N N . GLY A 1 155 ? 4.967 -5.125 -32.302 1.00 89.38 155 GLY A N 1
ATOM 1203 C CA . GLY A 1 155 ? 5.590 -3.805 -32.170 1.00 89.38 155 GLY A CA 1
ATOM 1204 C C . GLY A 1 155 ? 5.247 -3.067 -30.871 1.00 89.38 155 GLY A C 1
ATOM 1205 O O . GLY A 1 155 ? 5.873 -2.052 -30.583 1.00 89.38 155 GLY A O 1
ATOM 1206 N N . SER A 1 156 ? 4.325 -3.580 -30.055 1.00 92.12 156 SER A N 1
ATOM 1207 C CA . SER A 1 156 ? 4.005 -2.999 -28.752 1.00 92.12 156 SER A CA 1
ATOM 1208 C C . SER A 1 156 ? 5.037 -3.400 -27.701 1.00 92.12 156 SER A C 1
ATOM 1210 O O . SER A 1 156 ? 5.523 -4.537 -27.682 1.00 92.12 156 SER A O 1
ATOM 1212 N N . TYR A 1 157 ? 5.342 -2.478 -26.790 1.00 93.88 157 TYR A N 1
ATOM 1213 C CA . TYR A 1 157 ? 6.105 -2.769 -25.582 1.00 93.88 157 TYR A CA 1
ATOM 1214 C C . TYR A 1 157 ? 5.162 -3.334 -24.524 1.00 93.88 157 TYR A C 1
ATOM 1216 O O . TYR A 1 157 ? 4.235 -2.650 -24.090 1.00 93.88 157 TYR A O 1
ATOM 1224 N N . VAL A 1 158 ? 5.402 -4.577 -24.114 1.00 95.12 158 VAL A N 1
ATOM 1225 C CA . VAL A 1 158 ? 4.602 -5.276 -23.106 1.00 95.12 158 VAL A CA 1
ATOM 1226 C C . VAL A 1 158 ? 5.390 -5.379 -21.813 1.00 95.12 158 VAL A C 1
ATOM 1228 O O . VAL A 1 158 ? 6.514 -5.886 -21.814 1.00 95.12 158 VAL A O 1
ATOM 1231 N N . TYR A 1 159 ? 4.789 -4.940 -20.712 1.00 95.50 159 TYR A N 1
ATOM 1232 C CA . TYR A 1 159 ? 5.381 -4.958 -19.376 1.00 95.50 159 TYR A CA 1
ATOM 1233 C C . TYR A 1 159 ? 4.349 -5.346 -18.314 1.00 95.50 159 TYR A C 1
ATOM 1235 O O . TYR A 1 159 ? 3.153 -5.407 -18.588 1.00 95.50 159 TYR A O 1
ATOM 1243 N N . ALA A 1 160 ? 4.818 -5.640 -17.102 1.00 95.75 160 ALA A N 1
ATOM 1244 C CA . ALA A 1 160 ? 3.971 -6.050 -15.985 1.00 95.75 160 ALA A CA 1
ATOM 1245 C C . ALA A 1 160 ? 4.308 -5.303 -14.702 1.00 95.75 160 ALA A C 1
ATOM 1247 O O . ALA A 1 160 ? 5.336 -4.629 -14.609 1.00 95.75 160 ALA A O 1
ATOM 1248 N N . ASP A 1 161 ? 3.453 -5.519 -13.711 1.00 93.25 161 ASP A N 1
ATOM 1249 C CA . ASP A 1 161 ? 3.658 -5.145 -12.324 1.00 93.25 161 ASP A CA 1
ATOM 1250 C C . ASP A 1 161 ? 3.700 -6.402 -11.441 1.00 93.25 161 ASP A C 1
ATOM 1252 O O . ASP A 1 161 ? 2.801 -7.244 -11.478 1.00 93.25 161 ASP A O 1
ATOM 1256 N N . TYR A 1 162 ? 4.752 -6.542 -10.638 1.00 89.88 162 TYR A N 1
ATOM 1257 C CA . TYR A 1 162 ? 4.984 -7.692 -9.768 1.00 89.88 162 TYR A CA 1
ATOM 1258 C C . TYR A 1 162 ? 3.954 -7.798 -8.636 1.00 89.88 162 TYR A C 1
ATOM 1260 O O . TYR A 1 162 ? 3.640 -8.907 -8.207 1.00 89.88 162 TYR A O 1
ATOM 1268 N N . VAL A 1 163 ? 3.435 -6.682 -8.116 1.00 80.56 163 VAL A N 1
ATOM 1269 C CA . VAL A 1 163 ? 2.522 -6.713 -6.959 1.00 80.56 163 VAL A CA 1
ATOM 1270 C C . VAL A 1 163 ? 1.105 -7.069 -7.390 1.00 80.56 163 VAL A C 1
ATOM 1272 O O . VAL A 1 163 ? 0.458 -7.895 -6.747 1.00 80.56 163 VAL A O 1
ATOM 1275 N N . THR A 1 164 ? 0.630 -6.462 -8.473 1.00 81.06 164 THR A N 1
ATOM 1276 C CA . THR A 1 164 ? -0.739 -6.643 -8.969 1.00 81.06 164 THR A CA 1
ATOM 1277 C C . THR A 1 164 ? -0.867 -7.790 -9.963 1.00 81.06 164 THR A C 1
ATOM 1279 O O . THR A 1 164 ? -1.939 -8.370 -10.068 1.00 81.06 164 THR A O 1
ATOM 1282 N N . GLY A 1 165 ? 0.198 -8.142 -10.689 1.00 86.75 165 GLY A N 1
ATOM 1283 C CA . GLY A 1 165 ? 0.163 -9.142 -11.759 1.00 86.75 165 GLY A CA 1
ATOM 1284 C C . GLY A 1 165 ? -0.537 -8.679 -13.038 1.00 86.75 165 GLY A C 1
ATOM 1285 O O . GLY A 1 165 ? -0.764 -9.492 -13.943 1.00 86.75 165 GLY A O 1
ATOM 1286 N N . LYS A 1 166 ? -0.881 -7.392 -13.121 1.00 90.62 166 LYS A N 1
ATOM 1287 C CA . LYS A 1 166 ? -1.375 -6.762 -14.340 1.00 90.62 166 LYS A CA 1
ATOM 1288 C C . LYS A 1 166 ? -0.270 -6.703 -15.391 1.00 90.62 166 LYS A C 1
ATOM 1290 O O . LYS A 1 166 ? 0.916 -6.579 -15.074 1.00 90.62 166 LYS A O 1
ATOM 1295 N N . ILE A 1 167 ? -0.681 -6.804 -16.647 1.00 95.06 167 ILE A N 1
ATOM 1296 C CA . ILE A 1 167 ? 0.167 -6.696 -17.828 1.00 95.06 167 ILE A CA 1
ATOM 1297 C C . ILE A 1 167 ? -0.433 -5.619 -18.718 1.00 95.06 167 ILE A C 1
ATOM 1299 O O . ILE A 1 167 ? -1.620 -5.667 -19.044 1.00 95.06 167 ILE A O 1
ATOM 1303 N N . TRP A 1 168 ? 0.408 -4.690 -19.151 1.00 94.88 168 TRP A N 1
ATOM 1304 C CA . TRP A 1 168 ? 0.033 -3.624 -20.064 1.00 94.88 168 TRP A CA 1
ATOM 1305 C C . TRP A 1 168 ? 0.836 -3.698 -21.353 1.00 94.88 168 TRP A C 1
ATOM 1307 O O . TRP A 1 168 ? 1.938 -4.255 -21.397 1.00 94.88 168 TRP A O 1
ATOM 1317 N N . ALA A 1 169 ? 0.275 -3.105 -22.397 1.00 94.19 169 ALA A N 1
ATOM 1318 C CA . ALA A 1 169 ? 0.935 -2.870 -23.662 1.00 94.19 169 ALA A CA 1
ATOM 1319 C C . ALA A 1 169 ? 0.720 -1.423 -24.102 1.00 94.19 169 ALA A C 1
ATOM 1321 O O . ALA A 1 169 ? -0.379 -0.889 -23.964 1.00 94.19 169 ALA A O 1
ATOM 1322 N N . PHE A 1 170 ? 1.742 -0.819 -24.697 1.00 90.88 170 PHE A N 1
ATOM 1323 C CA . PHE A 1 170 ? 1.590 0.408 -25.475 1.00 90.88 170 PHE A CA 1
ATOM 1324 C C . PHE A 1 170 ? 2.319 0.282 -26.809 1.00 90.88 170 PHE A C 1
ATOM 1326 O O . PHE A 1 170 ? 3.280 -0.475 -26.942 1.00 90.88 170 PHE A O 1
ATOM 1333 N N . ASP A 1 171 ? 1.869 1.052 -27.793 1.00 83.25 171 ASP A N 1
ATOM 1334 C CA . ASP A 1 171 ? 2.279 1.015 -29.208 1.00 83.25 171 ASP A CA 1
ATOM 1335 C C . ASP A 1 171 ? 3.742 1.420 -29.499 1.00 83.25 171 ASP A C 1
ATOM 1337 O O . ASP A 1 171 ? 4.095 1.709 -30.640 1.00 83.25 171 ASP A O 1
ATOM 1341 N N . GLY A 1 172 ? 4.594 1.511 -28.477 1.00 68.38 172 GLY A N 1
ATOM 1342 C CA . GLY A 1 172 ? 5.986 1.941 -28.607 1.00 68.38 172 GLY A CA 1
ATOM 1343 C C . GLY A 1 172 ? 6.177 3.437 -28.884 1.00 68.38 172 GLY A C 1
ATOM 1344 O O . GLY A 1 172 ? 7.307 3.912 -28.810 1.00 68.38 172 GLY A O 1
ATOM 1345 N N . SER A 1 173 ? 5.109 4.215 -29.120 1.00 70.25 173 SER A N 1
ATOM 1346 C CA . SER A 1 173 ? 5.199 5.675 -29.330 1.00 70.25 173 SER A CA 1
ATOM 1347 C C . SER A 1 173 ? 5.668 6.430 -28.086 1.00 70.25 173 SER A C 1
ATOM 1349 O O . SER A 1 173 ? 6.103 7.580 -28.168 1.00 70.25 173 SER A O 1
ATOM 1351 N N . GLY A 1 174 ? 5.569 5.778 -26.929 1.00 61.66 174 GLY A N 1
ATOM 1352 C CA . GLY A 1 174 ? 5.875 6.366 -25.643 1.00 61.66 174 GLY A CA 1
ATOM 1353 C C . GLY A 1 174 ? 4.858 7.415 -25.199 1.00 61.66 174 GLY A C 1
ATOM 1354 O O . GLY A 1 174 ? 5.224 8.421 -24.594 1.00 61.66 174 GLY A O 1
ATOM 1355 N N . SER A 1 175 ? 3.580 7.202 -25.510 1.00 66.69 175 SER A N 1
ATOM 1356 C CA . SER A 1 175 ? 2.483 7.989 -24.956 1.00 66.69 175 SER A CA 1
ATOM 1357 C C . SER A 1 175 ? 1.735 7.187 -23.898 1.00 66.69 175 SER A C 1
ATOM 1359 O O . SER A 1 175 ? 1.291 6.075 -24.163 1.00 66.69 175 SER A O 1
ATOM 1361 N N . ALA A 1 176 ? 1.487 7.787 -22.732 1.00 66.25 176 ALA A N 1
ATOM 1362 C CA . ALA A 1 176 ? 0.568 7.221 -21.743 1.00 66.25 176 ALA A CA 1
ATOM 1363 C C . ALA A 1 176 ? -0.841 6.965 -22.324 1.00 66.25 176 ALA A C 1
ATOM 1365 O O . ALA A 1 176 ? -1.554 6.092 -21.843 1.00 66.25 176 ALA A O 1
ATOM 1366 N N . ALA A 1 177 ? -1.237 7.683 -23.385 1.00 70.06 177 ALA A N 1
ATOM 1367 C CA . ALA A 1 177 ? -2.548 7.532 -24.014 1.00 70.06 177 ALA A CA 1
ATOM 1368 C C . ALA A 1 177 ? -2.724 6.216 -24.795 1.00 70.06 177 ALA A C 1
ATOM 1370 O O . ALA A 1 177 ? -3.861 5.810 -25.028 1.00 70.06 177 ALA A O 1
ATOM 1371 N N . SER A 1 178 ? -1.634 5.561 -25.213 1.00 79.81 178 SER A N 1
ATOM 1372 C CA . SER A 1 178 ? -1.686 4.256 -25.888 1.00 79.81 178 SER A CA 1
ATOM 1373 C C . SER A 1 178 ? -1.504 3.080 -24.929 1.00 79.81 178 SER A C 1
ATOM 1375 O O . SER A 1 178 ? -1.557 1.934 -25.371 1.00 79.81 178 SER A O 1
ATOM 1377 N N . ASN A 1 179 ? -1.310 3.343 -23.633 1.00 87.88 179 ASN A N 1
ATOM 1378 C CA . ASN A 1 179 ? -1.124 2.303 -22.633 1.00 87.88 179 ASN A CA 1
ATOM 1379 C C . ASN A 1 179 ? -2.449 1.620 -22.287 1.00 87.88 179 ASN A C 1
ATOM 1381 O O . ASN A 1 179 ? -3.404 2.266 -21.857 1.00 87.88 179 ASN A O 1
ATOM 1385 N N . GLN A 1 180 ? -2.501 0.306 -22.477 1.00 89.75 180 GLN A N 1
ATOM 1386 C CA . GLN A 1 180 ? -3.695 -0.508 -22.282 1.00 89.75 180 GLN A CA 1
ATOM 1387 C C . GLN A 1 180 ? -3.374 -1.706 -21.400 1.00 89.75 180 GLN A C 1
ATOM 1389 O O . GLN A 1 180 ? -2.386 -2.399 -21.628 1.00 89.75 180 GLN A O 1
ATOM 1394 N N . GLU A 1 181 ? -4.225 -1.973 -20.410 1.00 91.38 181 GLU A N 1
ATOM 1395 C CA . GLU A 1 181 ? -4.190 -3.235 -19.668 1.00 91.38 181 GLU A CA 1
ATOM 1396 C C . GLU A 1 181 ? -4.636 -4.357 -20.615 1.00 91.38 181 GLU A C 1
ATOM 1398 O O . GLU A 1 181 ? -5.749 -4.327 -21.137 1.00 91.38 181 GLU A O 1
ATOM 1403 N N . ILE A 1 182 ? -3.759 -5.331 -20.855 1.00 92.31 182 ILE A N 1
ATOM 1404 C CA . ILE A 1 182 ? -4.016 -6.458 -21.764 1.00 92.31 182 ILE A CA 1
ATOM 1405 C C . ILE A 1 182 ? -4.269 -7.773 -21.022 1.00 92.31 182 ILE A C 1
ATOM 1407 O O . ILE A 1 182 ? -4.774 -8.723 -21.616 1.00 92.31 182 ILE A O 1
ATOM 1411 N N . ALA A 1 183 ? -3.901 -7.852 -19.740 1.00 90.38 183 ALA A N 1
ATOM 1412 C CA . ALA A 1 183 ? -4.230 -8.976 -18.873 1.00 90.38 183 ALA A CA 1
ATOM 1413 C C . ALA A 1 183 ? -4.151 -8.585 -17.392 1.00 90.38 183 ALA A C 1
ATOM 1415 O O . ALA A 1 183 ? -3.257 -7.848 -16.983 1.00 90.38 183 ALA A O 1
ATOM 1416 N N . ASP A 1 184 ? -5.023 -9.177 -16.578 1.00 87.00 184 ASP A N 1
ATOM 1417 C CA . ASP A 1 184 ? -4.960 -9.132 -15.117 1.00 87.00 184 ASP A CA 1
ATOM 1418 C C . ASP A 1 184 ? -4.737 -10.557 -14.590 1.00 87.00 184 ASP A C 1
ATOM 1420 O O . ASP A 1 184 ? -5.673 -11.296 -14.281 1.00 87.00 184 ASP A O 1
ATOM 1424 N N . THR A 1 185 ? -3.473 -10.998 -14.593 1.00 84.44 185 THR A N 1
ATOM 1425 C CA . THR A 1 185 ? -3.123 -12.389 -14.238 1.00 84.44 185 THR A CA 1
ATOM 1426 C C . THR A 1 185 ? -3.217 -12.641 -12.741 1.00 84.44 185 THR A C 1
ATOM 1428 O O . THR A 1 185 ? -3.361 -13.783 -12.298 1.00 84.44 185 THR A O 1
ATOM 1431 N N . GLN A 1 186 ? -3.069 -11.566 -11.966 1.00 76.19 186 GLN A N 1
ATOM 1432 C CA . GLN A 1 186 ? -2.948 -11.568 -10.520 1.00 76.19 186 GLN A CA 1
ATOM 1433 C C . GLN A 1 186 ? -1.855 -12.506 -9.975 1.00 76.19 186 GLN A C 1
ATOM 1435 O O . GLN A 1 186 ? -1.952 -13.009 -8.851 1.00 76.19 186 GLN A O 1
ATOM 1440 N N . GLN A 1 187 ? -0.823 -12.759 -10.786 1.00 85.12 187 GLN A N 1
ATOM 1441 C CA . GLN A 1 187 ? 0.368 -13.524 -10.431 1.00 85.12 187 GLN A CA 1
ATOM 1442 C C . GLN A 1 187 ? 1.574 -12.586 -10.286 1.00 85.12 187 GLN A C 1
ATOM 1444 O O . GLN A 1 187 ? 1.695 -11.632 -11.048 1.00 85.12 187 GLN A O 1
ATOM 1449 N N . PRO A 1 188 ? 2.514 -12.864 -9.368 1.00 86.38 188 PRO A N 1
ATOM 1450 C CA . PRO A 1 188 ? 3.673 -12.002 -9.163 1.00 86.38 188 PRO A CA 1
ATOM 1451 C C . PRO A 1 188 ? 4.717 -12.174 -10.276 1.00 86.38 188 PRO A C 1
ATOM 1453 O O . PRO A 1 188 ? 5.619 -13.008 -10.176 1.00 86.38 188 PRO A O 1
ATOM 1456 N N . ILE A 1 189 ? 4.584 -11.421 -11.369 1.00 91.81 189 ILE A N 1
ATOM 1457 C CA . ILE A 1 189 ? 5.434 -11.546 -12.563 1.00 91.81 189 ILE A CA 1
ATOM 1458 C C . ILE A 1 189 ? 6.817 -10.944 -12.288 1.00 91.81 189 ILE A C 1
ATOM 1460 O O . ILE A 1 189 ? 6.956 -9.743 -12.075 1.00 91.81 189 ILE A O 1
ATOM 1464 N N . VAL A 1 190 ? 7.868 -11.769 -12.327 1.00 92.31 190 VAL A N 1
ATOM 1465 C CA . VAL A 1 190 ? 9.246 -11.333 -12.017 1.00 92.31 190 VAL A CA 1
ATOM 1466 C C . VAL A 1 190 ? 10.087 -11.026 -13.244 1.00 92.31 190 VAL A C 1
ATOM 1468 O O . VAL A 1 190 ? 11.060 -10.278 -13.149 1.00 92.31 190 VAL A O 1
ATOM 1471 N N . THR A 1 191 ? 9.752 -11.608 -14.397 1.00 93.00 191 THR A N 1
ATOM 1472 C CA . THR A 1 191 ? 10.457 -11.327 -15.648 1.00 93.00 191 THR A CA 1
ATOM 1473 C C . THR A 1 191 ? 9.681 -11.807 -16.871 1.00 93.00 191 THR A C 1
ATOM 1475 O O . THR A 1 191 ? 8.913 -12.762 -16.813 1.00 93.00 191 THR A O 1
ATOM 1478 N N . PHE A 1 192 ? 9.957 -11.163 -17.999 1.00 94.69 192 PHE A N 1
ATOM 1479 C CA . PHE A 1 192 ? 9.649 -11.619 -19.359 1.00 94.69 192 PHE A CA 1
ATOM 1480 C C . PHE A 1 192 ? 10.830 -12.310 -20.080 1.00 94.69 192 PHE A C 1
ATOM 1482 O O . PHE A 1 192 ? 11.982 -12.248 -19.652 1.00 94.69 192 PHE A O 1
ATOM 1489 N N . GLY A 1 193 ? 10.581 -12.887 -21.243 1.00 93.19 193 GLY A N 1
ATOM 1490 C CA . GLY A 1 193 ? 11.591 -13.333 -22.198 1.00 93.19 193 GLY A CA 1
ATOM 1491 C C . GLY A 1 193 ? 10.986 -13.422 -23.590 1.00 93.19 193 GLY A C 1
ATOM 1492 O O . GLY A 1 193 ? 9.767 -13.432 -23.725 1.00 93.19 193 GLY A O 1
ATOM 1493 N N . LEU A 1 194 ? 11.831 -13.493 -24.612 1.00 92.50 194 LEU A N 1
ATOM 1494 C CA . LEU A 1 194 ? 11.405 -13.838 -25.966 1.00 92.50 194 LEU A CA 1
ATOM 1495 C C . LEU A 1 194 ? 11.923 -15.237 -26.291 1.00 92.50 194 LEU A C 1
ATOM 1497 O O . LEU A 1 194 ? 13.064 -15.568 -25.954 1.00 92.50 194 LEU A O 1
ATOM 1501 N N . ASP A 1 195 ? 11.095 -16.066 -26.919 1.00 91.25 195 ASP A N 1
ATOM 1502 C CA . ASP A 1 195 ? 11.569 -17.317 -27.506 1.00 91.25 195 ASP A CA 1
ATOM 1503 C C . ASP A 1 195 ? 12.253 -17.083 -28.869 1.00 91.25 195 ASP A C 1
ATOM 1505 O O . ASP A 1 195 ? 12.399 -15.952 -29.336 1.00 91.25 195 ASP A O 1
ATOM 1509 N N . GLN A 1 196 ? 12.703 -18.158 -29.524 1.00 90.88 196 GLN A N 1
ATOM 1510 C CA . GLN A 1 196 ? 13.393 -18.066 -30.821 1.00 90.88 196 GLN A CA 1
ATOM 1511 C C . GLN A 1 196 ? 12.513 -17.525 -31.959 1.00 90.88 196 GLN A C 1
ATOM 1513 O O . GLN A 1 196 ? 13.045 -17.109 -32.986 1.00 90.88 196 GLN A O 1
ATOM 1518 N N . SER A 1 197 ? 11.192 -17.540 -31.789 1.00 89.38 197 SER A N 1
ATOM 1519 C CA . SER A 1 197 ? 10.220 -17.011 -32.747 1.00 89.38 197 SER A CA 1
ATOM 1520 C C . SER A 1 197 ? 9.878 -15.544 -32.467 1.00 89.38 197 SER A C 1
ATOM 1522 O O . SER A 1 197 ? 9.130 -14.945 -33.234 1.00 89.38 197 SER A O 1
ATOM 1524 N N . GLY A 1 198 ? 10.406 -14.964 -31.381 1.00 86.31 198 GLY A N 1
ATOM 1525 C CA . GLY A 1 198 ? 10.045 -13.626 -30.917 1.00 86.31 198 GLY A CA 1
ATOM 1526 C C . GLY A 1 198 ? 8.759 -13.584 -30.088 1.00 86.31 198 GLY A C 1
ATOM 1527 O O . GLY A 1 198 ? 8.252 -12.494 -29.813 1.00 86.31 198 GLY A O 1
ATOM 1528 N N . ASP A 1 199 ? 8.215 -14.739 -29.689 1.00 89.31 199 ASP A N 1
ATOM 1529 C CA . ASP A 1 199 ? 7.013 -14.792 -28.860 1.00 89.31 199 ASP A CA 1
ATOM 1530 C C . ASP A 1 199 ? 7.350 -14.458 -27.402 1.00 89.31 199 ASP A C 1
ATOM 1532 O O . ASP A 1 199 ? 8.339 -14.937 -26.837 1.00 89.31 199 ASP A O 1
ATOM 1536 N N . LEU A 1 200 ? 6.486 -13.653 -26.779 1.00 92.06 200 LEU A N 1
ATOM 1537 C CA . LEU A 1 200 ? 6.643 -13.214 -25.399 1.00 92.06 200 LEU A CA 1
ATOM 1538 C C . LEU A 1 200 ? 6.301 -14.337 -24.406 1.00 92.06 200 LEU A C 1
ATOM 1540 O O . LEU A 1 200 ? 5.190 -14.874 -24.384 1.00 92.06 200 LEU A O 1
ATOM 1544 N N . LEU A 1 201 ? 7.259 -14.635 -23.536 1.00 94.75 201 LEU A N 1
ATOM 1545 C CA . LEU A 1 201 ? 7.129 -15.495 -22.366 1.00 94.75 201 LEU A CA 1
ATOM 1546 C C . LEU A 1 201 ? 7.231 -14.653 -21.092 1.00 94.75 201 LEU A C 1
ATOM 1548 O O . LEU A 1 201 ? 7.906 -13.625 -21.076 1.00 94.75 201 LEU A O 1
ATOM 1552 N N . PHE A 1 202 ? 6.625 -15.111 -20.003 1.00 94.75 202 PHE A N 1
ATOM 1553 C CA . PHE A 1 202 ? 6.792 -14.521 -18.676 1.00 94.75 202 PHE A CA 1
ATOM 1554 C C . PHE A 1 202 ? 6.928 -15.590 -17.593 1.00 94.75 202 PHE A C 1
ATOM 1556 O O . PHE A 1 202 ? 6.521 -16.738 -17.769 1.00 94.75 202 PHE A O 1
ATOM 1563 N N . LEU A 1 203 ? 7.541 -15.215 -16.473 1.00 94.38 203 LEU A N 1
ATOM 1564 C CA . LEU A 1 203 ? 7.749 -16.072 -15.314 1.00 94.38 203 LEU A CA 1
ATOM 1565 C C . LEU A 1 203 ? 7.135 -15.408 -14.076 1.00 94.38 203 LEU A C 1
ATOM 1567 O O . LEU A 1 203 ? 7.610 -14.346 -13.662 1.00 94.38 203 LEU A O 1
ATOM 1571 N N . PRO A 1 204 ? 6.115 -16.022 -13.464 1.00 91.25 204 PRO A N 1
ATOM 1572 C CA . PRO A 1 204 ? 5.610 -15.621 -12.165 1.00 91.25 204 PRO A CA 1
ATOM 1573 C C . PRO A 1 204 ? 6.373 -16.328 -11.034 1.00 91.25 204 PRO A C 1
ATOM 1575 O O . PRO A 1 204 ? 6.749 -17.497 -11.146 1.00 91.25 204 PRO A O 1
ATOM 1578 N N . LEU A 1 205 ? 6.585 -15.636 -9.915 1.00 85.69 205 LEU A N 1
ATOM 1579 C CA . LEU A 1 205 ? 7.220 -16.187 -8.718 1.00 85.69 205 LEU A CA 1
ATOM 1580 C C . LEU A 1 205 ? 6.180 -16.859 -7.815 1.00 85.69 205 LEU A C 1
ATOM 1582 O O . LEU A 1 205 ? 5.708 -16.298 -6.827 1.00 85.69 205 LEU A O 1
ATOM 1586 N N . THR A 1 206 ? 5.814 -18.084 -8.168 1.00 78.38 206 THR A N 1
ATOM 1587 C CA . THR A 1 206 ? 4.878 -18.920 -7.404 1.00 78.38 206 THR A CA 1
ATOM 1588 C C . THR A 1 206 ? 5.568 -20.196 -6.917 1.00 78.38 206 THR A C 1
ATOM 1590 O O . THR A 1 206 ? 6.696 -20.493 -7.312 1.00 78.38 206 THR A O 1
ATOM 1593 N N . ARG A 1 207 ? 4.923 -20.967 -6.025 1.00 72.62 207 ARG A N 1
ATOM 1594 C CA . ARG A 1 207 ? 5.489 -22.251 -5.556 1.00 72.62 207 ARG A CA 1
ATOM 1595 C C . ARG A 1 207 ? 5.720 -23.239 -6.703 1.00 72.62 207 ARG A C 1
ATOM 1597 O O . ARG A 1 207 ? 6.716 -23.952 -6.681 1.00 72.62 207 ARG A O 1
ATOM 1604 N N . ASP A 1 208 ? 4.843 -23.206 -7.702 1.00 79.06 208 ASP A N 1
ATOM 1605 C CA . ASP A 1 208 ? 4.867 -24.069 -8.886 1.00 79.06 208 ASP A CA 1
ATOM 1606 C C . ASP A 1 208 ? 5.248 -23.267 -10.145 1.00 79.06 208 ASP A C 1
ATOM 1608 O O . ASP A 1 208 ? 4.658 -23.431 -11.218 1.00 79.06 208 ASP A O 1
ATOM 1612 N N . ALA A 1 209 ? 6.203 -22.340 -9.999 1.00 83.44 209 ALA A N 1
ATOM 1613 C CA . ALA A 1 209 ? 6.601 -21.416 -11.056 1.00 83.44 209 ALA A CA 1
ATOM 1614 C C . ALA A 1 209 ? 6.960 -22.151 -12.357 1.00 83.44 209 ALA A C 1
ATOM 1616 O O . ALA A 1 209 ? 7.777 -23.073 -12.388 1.00 83.44 209 ALA A O 1
ATOM 1617 N N . SER A 1 210 ? 6.360 -21.700 -13.454 1.00 90.50 210 SER A N 1
ATOM 1618 C CA . SER A 1 210 ? 6.602 -22.197 -14.807 1.00 90.50 210 SER A CA 1
ATOM 1619 C C . SER A 1 210 ? 6.677 -21.026 -15.777 1.00 90.50 210 SER A C 1
ATOM 1621 O O . SER A 1 210 ? 6.106 -19.967 -15.522 1.00 90.50 210 SER A O 1
ATOM 1623 N N . LEU A 1 211 ? 7.389 -21.205 -16.893 1.00 93.38 211 LEU A N 1
ATOM 1624 C CA . LEU A 1 211 ? 7.336 -20.238 -17.987 1.00 93.38 211 LEU A CA 1
ATOM 1625 C C . LEU A 1 211 ? 5.944 -20.278 -18.616 1.00 93.38 211 LEU A C 1
ATOM 1627 O O . LEU A 1 211 ? 5.484 -21.328 -19.070 1.00 93.38 211 LEU A O 1
ATOM 1631 N N . GLN A 1 212 ? 5.295 -19.124 -18.650 1.00 94.00 212 GLN A N 1
ATOM 1632 C CA . GLN A 1 212 ? 3.961 -18.928 -19.190 1.00 94.00 212 GLN A CA 1
ATOM 1633 C C . GLN A 1 212 ? 4.014 -18.022 -20.420 1.00 94.00 212 GLN A C 1
ATOM 1635 O O . GLN A 1 212 ? 5.019 -17.368 -20.698 1.00 94.00 212 GLN A O 1
ATOM 1640 N N . ARG A 1 213 ? 2.927 -18.018 -21.187 1.00 92.38 213 ARG A N 1
ATOM 1641 C CA . ARG A 1 213 ? 2.749 -17.162 -22.361 1.00 92.38 213 ARG A CA 1
ATOM 1642 C C . ARG A 1 213 ? 1.352 -16.572 -22.335 1.00 92.38 213 ARG A C 1
ATOM 1644 O O . ARG A 1 213 ? 0.429 -17.222 -21.844 1.00 92.38 213 ARG A O 1
ATOM 1651 N N . LEU A 1 214 ? 1.198 -15.397 -22.926 1.00 90.38 214 LEU A N 1
ATOM 1652 C CA . LEU A 1 214 ? -0.121 -14.834 -23.171 1.00 90.38 214 LEU A CA 1
ATOM 1653 C C . LEU A 1 214 ? -0.821 -15.604 -24.294 1.00 90.38 214 LEU A C 1
ATOM 1655 O O . LEU A 1 214 ? -0.209 -16.008 -25.290 1.00 90.38 214 LEU A O 1
ATOM 1659 N N . VAL A 1 215 ? -2.115 -15.824 -24.115 1.00 89.50 215 VAL A N 1
ATOM 1660 C CA . VAL A 1 215 ? -3.009 -16.372 -25.131 1.00 89.50 215 VAL A CA 1
ATOM 1661 C C . VAL A 1 215 ? -4.235 -15.479 -25.193 1.00 89.50 215 VAL A C 1
ATOM 1663 O O . VAL A 1 215 ? -4.677 -14.982 -24.162 1.00 89.50 215 VAL A O 1
ATOM 1666 N N . VAL A 1 216 ? -4.768 -15.274 -26.396 1.00 87.25 216 VAL A N 1
ATOM 1667 C CA . VAL A 1 216 ? -6.064 -14.611 -26.549 1.00 87.25 216 VAL A CA 1
ATOM 1668 C C . VAL A 1 216 ? -7.100 -15.484 -25.857 1.00 87.25 216 VAL A C 1
ATOM 1670 O O . VAL A 1 216 ? -7.211 -16.670 -26.181 1.00 87.25 216 VAL A O 1
ATOM 1673 N N . ASP A 1 217 ? -7.819 -14.913 -24.897 1.00 81.75 217 ASP A N 1
ATOM 1674 C CA . ASP A 1 217 ? -8.953 -15.586 -24.287 1.00 81.75 217 ASP A CA 1
ATOM 1675 C C . ASP A 1 217 ? -10.146 -15.482 -25.248 1.00 81.75 217 ASP A C 1
ATOM 1677 O O . ASP A 1 217 ? -10.685 -14.391 -25.428 1.00 81.75 217 ASP A O 1
ATOM 1681 N N . PRO A 1 218 ? -10.590 -16.586 -25.882 1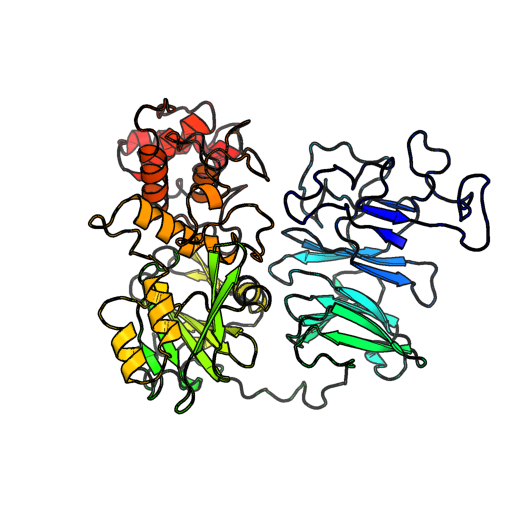.00 73.25 218 PRO A N 1
ATOM 1682 C CA . PRO A 1 218 ? -11.739 -16.545 -26.783 1.00 73.25 218 PRO A CA 1
ATOM 1683 C C . PRO A 1 218 ? -13.052 -16.207 -26.057 1.00 73.25 218 PRO A C 1
ATOM 1685 O O . PRO A 1 218 ? -14.071 -16.024 -26.718 1.00 73.25 218 PRO A O 1
ATOM 1688 N N . LYS A 1 219 ? -13.038 -16.171 -24.719 1.00 67.62 219 LYS A N 1
ATOM 1689 C CA . LYS A 1 219 ? -14.168 -15.858 -23.849 1.00 67.62 219 LYS A CA 1
ATOM 1690 C C . LYS A 1 219 ? -14.017 -14.526 -23.119 1.00 67.62 219 LYS A C 1
ATOM 1692 O O . LYS A 1 219 ? -14.814 -14.266 -22.226 1.00 67.62 219 LYS A O 1
ATOM 1697 N N . SER A 1 220 ? -13.054 -13.675 -23.482 1.00 64.81 220 SER A N 1
ATOM 1698 C CA . SER A 1 220 ? -12.875 -12.369 -22.825 1.00 64.81 220 SER A CA 1
ATOM 1699 C C . SER A 1 220 ? -14.141 -11.502 -22.846 1.00 64.81 220 SER A C 1
ATOM 1701 O O . SER A 1 220 ? -14.336 -10.682 -21.954 1.00 64.81 220 SER A O 1
ATOM 1703 N N . ASP A 1 221 ? -15.007 -11.717 -23.842 1.00 62.56 221 ASP A N 1
ATOM 1704 C CA . ASP A 1 221 ? -16.285 -11.018 -24.008 1.00 62.56 221 ASP A CA 1
ATOM 1705 C C . ASP A 1 221 ? -17.477 -11.753 -23.360 1.00 62.56 221 ASP A C 1
ATOM 1707 O O . ASP A 1 221 ? -18.591 -11.220 -23.323 1.00 62.56 221 ASP A O 1
ATOM 1711 N N . GLU A 1 222 ? -17.289 -12.981 -22.860 1.00 63.69 222 GLU A N 1
ATOM 1712 C CA . GLU A 1 222 ? -18.324 -13.678 -22.097 1.00 63.69 222 GLU A CA 1
ATOM 1713 C C . GLU A 1 222 ? -18.409 -13.047 -20.697 1.00 63.69 222 GLU A C 1
ATOM 1715 O O . GLU A 1 222 ? -17.392 -12.930 -20.008 1.00 63.69 222 GLU A O 1
ATOM 1720 N N . PRO A 1 223 ? -19.603 -12.642 -20.226 1.00 58.44 223 PRO A N 1
ATOM 1721 C CA . PRO A 1 223 ? -19.750 -12.141 -18.869 1.00 58.44 223 PRO A CA 1
ATOM 1722 C C . PRO A 1 223 ? -19.284 -13.210 -17.880 1.00 58.44 223 PRO A C 1
ATOM 1724 O O . PRO A 1 223 ? -19.875 -14.287 -17.802 1.00 58.44 223 PRO A O 1
ATOM 1727 N N . VAL A 1 224 ? -18.237 -12.915 -17.110 1.00 64.62 224 VAL A N 1
ATOM 1728 C CA . VAL A 1 224 ? -17.870 -13.747 -15.963 1.00 64.62 224 VAL A CA 1
ATOM 1729 C C . VAL A 1 224 ? -19.057 -13.733 -14.999 1.00 64.62 224 VAL A C 1
ATOM 1731 O O . VAL A 1 224 ? -19.494 -12.659 -14.577 1.00 64.62 224 VAL A O 1
ATOM 1734 N N . GLU A 1 225 ? -19.591 -14.909 -14.653 1.00 72.44 225 GLU A N 1
ATOM 1735 C CA . GLU A 1 225 ? -20.573 -15.045 -13.572 1.00 72.44 225 GLU A CA 1
ATOM 1736 C C . GLU A 1 225 ? -19.879 -14.739 -12.239 1.00 72.44 225 GLU A C 1
ATOM 1738 O O . GLU A 1 225 ? -19.381 -15.619 -11.541 1.00 72.44 225 GLU A O 1
ATOM 1743 N N . PHE A 1 226 ? -19.797 -13.453 -11.912 1.00 84.81 226 PHE A N 1
ATOM 1744 C CA . PHE A 1 226 ? -19.300 -12.947 -10.644 1.00 84.81 226 PHE A CA 1
ATOM 1745 C C . PHE A 1 226 ? -20.433 -12.193 -9.934 1.00 84.81 226 PHE A C 1
ATOM 1747 O O . PHE A 1 226 ? -21.084 -11.368 -10.586 1.00 84.81 226 PHE A O 1
ATOM 1754 N N . PRO A 1 227 ? -20.675 -12.434 -8.630 1.00 91.44 227 PRO A N 1
ATOM 1755 C CA . PRO A 1 227 ? -21.703 -11.730 -7.865 1.00 91.44 227 PRO A CA 1
ATOM 1756 C C . PRO A 1 227 ? -21.561 -10.211 -8.003 1.00 91.44 227 PRO A C 1
ATOM 1758 O O . PRO A 1 227 ? -20.575 -9.614 -7.570 1.00 91.44 227 PRO A O 1
ATOM 1761 N N . ARG A 1 228 ? -22.542 -9.563 -8.635 1.00 93.94 228 ARG A N 1
ATOM 1762 C CA . ARG A 1 228 ? -22.586 -8.098 -8.762 1.00 93.94 228 ARG A CA 1
ATOM 1763 C C . ARG A 1 228 ? -23.316 -7.484 -7.578 1.00 93.94 228 ARG A C 1
ATOM 1765 O O . ARG A 1 228 ? -23.123 -6.302 -7.301 1.00 93.94 228 ARG A O 1
ATOM 1772 N N . ARG A 1 229 ? -24.138 -8.268 -6.881 1.00 95.88 229 ARG A N 1
ATOM 1773 C CA . ARG A 1 229 ? -24.815 -7.884 -5.644 1.00 95.88 229 ARG A CA 1
ATOM 1774 C C . ARG A 1 229 ? -24.265 -8.657 -4.458 1.00 95.88 229 ARG A C 1
ATOM 1776 O O . ARG A 1 229 ? -23.901 -9.824 -4.584 1.00 95.88 229 ARG A O 1
ATOM 1783 N N . LEU A 1 230 ? -24.262 -8.036 -3.284 1.00 96.75 230 LEU A N 1
ATOM 1784 C CA . LEU A 1 230 ? -23.814 -8.695 -2.059 1.00 96.75 230 LEU A CA 1
ATOM 1785 C C . LEU A 1 230 ? -24.697 -9.906 -1.728 1.00 96.75 230 LEU A C 1
ATOM 1787 O O . LEU A 1 230 ? -24.179 -10.946 -1.322 1.00 96.75 230 LEU A O 1
ATOM 1791 N N . SER A 1 231 ? -26.006 -9.814 -1.966 1.00 95.12 231 SER A N 1
ATOM 1792 C CA . SER A 1 231 ? -26.936 -10.941 -1.803 1.00 95.12 231 SER A CA 1
ATOM 1793 C C . SER A 1 231 ? -26.621 -12.158 -2.690 1.00 95.12 231 SER A C 1
ATOM 1795 O O . SER A 1 231 ? -26.948 -13.284 -2.320 1.00 95.12 231 SER A O 1
ATOM 1797 N N . GLU A 1 232 ? -25.931 -11.970 -3.818 1.00 94.69 232 GLU A N 1
ATOM 1798 C CA . GLU A 1 232 ? -25.532 -13.045 -4.740 1.00 94.69 232 GLU A CA 1
ATOM 1799 C C . GLU A 1 232 ? -24.258 -13.774 -4.281 1.00 94.69 232 GLU A C 1
ATOM 1801 O O . GLU A 1 232 ? -23.946 -14.848 -4.787 1.00 94.69 232 GLU A O 1
ATOM 1806 N N . THR A 1 233 ? -23.524 -13.227 -3.305 1.00 94.00 233 THR A N 1
ATOM 1807 C CA . THR A 1 233 ? -22.270 -13.825 -2.802 1.00 94.00 233 THR A CA 1
ATOM 1808 C C . THR A 1 233 ? -22.490 -15.093 -1.979 1.00 94.00 233 THR A C 1
ATOM 1810 O O . THR A 1 233 ? -21.561 -15.870 -1.776 1.00 94.00 233 THR A O 1
ATOM 1813 N N . GLY A 1 234 ? -23.700 -15.281 -1.444 1.00 93.12 234 GLY A N 1
ATOM 1814 C CA . GLY A 1 234 ? -24.015 -16.359 -0.510 1.00 93.12 234 GLY A CA 1
ATOM 1815 C C . GLY A 1 234 ? -23.476 -16.156 0.912 1.00 93.12 234 GLY A C 1
ATOM 1816 O O . GLY A 1 234 ? -23.707 -17.020 1.755 1.00 93.12 234 GLY A O 1
ATOM 1817 N N . LEU A 1 235 ? -22.816 -15.033 1.225 1.00 95.69 235 LEU A N 1
ATOM 1818 C CA . LEU A 1 235 ? -22.304 -14.745 2.576 1.00 95.69 235 LEU A CA 1
ATOM 1819 C C . LEU A 1 235 ? -23.418 -14.549 3.612 1.00 95.69 235 LEU A C 1
ATOM 1821 O O . LEU A 1 235 ? -23.262 -14.906 4.783 1.00 95.69 235 LEU A O 1
ATOM 1825 N N . PHE A 1 236 ? -24.552 -14.012 3.170 1.00 96.69 236 PHE A N 1
ATOM 1826 C CA . PHE A 1 236 ? -25.697 -13.712 4.014 1.00 96.69 236 PHE A CA 1
ATOM 1827 C C . PHE A 1 236 ? -26.958 -14.347 3.440 1.00 96.69 236 PHE A C 1
ATOM 1829 O O . PHE A 1 236 ? -27.217 -14.258 2.241 1.00 96.69 236 PHE A O 1
ATOM 1836 N N . THR A 1 237 ? -27.772 -14.940 4.312 1.00 96.50 237 THR A N 1
ATOM 1837 C CA . THR A 1 237 ? -29.147 -15.332 3.955 1.00 96.50 237 THR A CA 1
ATOM 1838 C C . THR A 1 237 ? -30.065 -14.118 3.900 1.00 96.50 237 THR A C 1
ATOM 1840 O O . THR A 1 237 ? -31.057 -14.126 3.177 1.00 96.50 237 THR A O 1
ATOM 1843 N N . ASP A 1 238 ? -29.711 -13.075 4.651 1.00 94.69 238 ASP A N 1
ATOM 1844 C CA . ASP A 1 238 ? -30.348 -11.769 4.623 1.00 94.69 238 ASP A CA 1
ATOM 1845 C C . ASP A 1 238 ? -29.276 -10.686 4.818 1.00 94.69 238 ASP A C 1
ATOM 1847 O O . ASP A 1 238 ? -28.795 -10.463 5.933 1.00 94.69 238 ASP A O 1
ATOM 1851 N N . ALA A 1 239 ? -28.837 -10.069 3.717 1.00 91.62 239 ALA A N 1
ATOM 1852 C CA . ALA A 1 239 ? -27.692 -9.162 3.717 1.00 91.62 239 ALA A CA 1
ATOM 1853 C C . ALA A 1 239 ? -27.959 -7.882 4.518 1.00 91.62 239 ALA A C 1
ATOM 1855 O O . ALA A 1 239 ? -27.090 -7.446 5.270 1.00 91.62 239 ALA A O 1
ATOM 1856 N N . ASN A 1 240 ? -29.150 -7.282 4.408 1.00 88.56 240 ASN A N 1
ATOM 1857 C CA . ASN A 1 240 ? -29.425 -5.990 5.051 1.00 88.56 240 ASN A CA 1
ATOM 1858 C C . ASN A 1 240 ? -29.562 -6.090 6.575 1.00 88.56 240 ASN A C 1
ATOM 1860 O O . ASN A 1 240 ? -29.265 -5.141 7.301 1.00 88.56 240 ASN A O 1
ATOM 1864 N N . ARG A 1 241 ? -29.971 -7.258 7.071 1.00 92.31 241 ARG A N 1
ATOM 1865 C CA . ARG A 1 241 ? -29.975 -7.602 8.496 1.00 92.31 241 ARG A CA 1
ATOM 1866 C C . ARG A 1 241 ? -28.674 -8.264 8.937 1.00 92.31 241 ARG A C 1
ATOM 1868 O O . ARG A 1 241 ? -28.543 -8.583 10.118 1.00 92.31 241 ARG A O 1
ATOM 1875 N N . GLU A 1 242 ? -27.742 -8.462 8.004 1.00 93.62 242 GLU A N 1
ATOM 1876 C CA . GLU A 1 242 ? -26.462 -9.143 8.186 1.00 93.62 242 GLU A CA 1
ATOM 1877 C C . GLU A 1 242 ? -26.619 -10.503 8.879 1.00 93.62 242 GLU A C 1
ATOM 1879 O O . GLU A 1 242 ? -25.879 -10.846 9.804 1.00 93.62 242 GLU A O 1
ATOM 1884 N N . ILE A 1 243 ? -27.627 -11.273 8.457 1.00 96.56 243 ILE A N 1
ATOM 1885 C CA . ILE A 1 243 ? -27.850 -12.634 8.944 1.00 96.56 243 ILE A CA 1
ATOM 1886 C C . ILE A 1 243 ? -26.936 -13.561 8.137 1.00 96.56 243 ILE A C 1
ATOM 1888 O O . ILE A 1 243 ? -27.182 -13.765 6.941 1.00 96.56 243 ILE A O 1
ATOM 1892 N N . PRO A 1 244 ? -25.877 -14.122 8.750 1.00 96.94 244 PRO A N 1
ATOM 1893 C CA . PRO A 1 244 ? -24.899 -14.916 8.023 1.00 96.94 244 PRO A CA 1
ATOM 1894 C C . PRO A 1 244 ? -25.518 -16.213 7.498 1.00 96.94 244 PRO A C 1
ATOM 1896 O O . PRO A 1 244 ? -26.423 -16.792 8.108 1.00 96.94 244 PRO A O 1
ATOM 1899 N N . SER A 1 245 ? -25.018 -16.684 6.362 1.00 96.81 245 SER A N 1
ATOM 1900 C CA . SER A 1 245 ? -25.331 -18.020 5.857 1.00 96.81 245 SER A CA 1
ATOM 1901 C C . SER A 1 245 ? -24.705 -19.121 6.722 1.00 96.81 245 SER A C 1
ATOM 1903 O O . SER A 1 245 ? -23.727 -18.875 7.431 1.00 96.81 245 SER A O 1
ATOM 1905 N N . PRO A 1 246 ? -25.218 -20.366 6.674 1.00 93.81 246 PRO A N 1
ATOM 1906 C CA . PRO A 1 246 ? -24.535 -21.506 7.283 1.00 93.81 246 PRO A CA 1
ATOM 1907 C C . PRO A 1 246 ? -23.075 -21.608 6.811 1.00 93.81 246 PRO A C 1
ATOM 1909 O O . PRO A 1 246 ? -22.805 -21.497 5.619 1.00 93.81 246 PRO A O 1
ATOM 1912 N N . GLY A 1 247 ? -22.141 -21.813 7.744 1.00 92.69 247 GLY A N 1
ATOM 1913 C CA . GLY A 1 247 ? -20.697 -21.811 7.458 1.00 92.69 247 GLY A CA 1
ATOM 1914 C C . GLY A 1 247 ? -20.041 -20.424 7.489 1.00 92.69 247 GLY A C 1
ATOM 1915 O O . GLY A 1 247 ? -18.817 -20.332 7.397 1.00 92.69 247 GLY A O 1
ATOM 1916 N N . VAL A 1 248 ? -20.829 -19.361 7.679 1.00 96.69 248 VAL A N 1
ATOM 1917 C CA . VAL A 1 248 ? -20.348 -17.997 7.913 1.00 96.69 248 VAL A CA 1
ATOM 1918 C C . VAL A 1 248 ? -20.523 -17.646 9.389 1.00 96.69 248 VAL A C 1
ATOM 1920 O O . VAL A 1 248 ? -21.605 -17.773 9.964 1.00 96.69 248 VAL A O 1
ATOM 1923 N N . TYR A 1 249 ? -19.442 -17.211 10.026 1.00 94.88 249 TYR A N 1
ATOM 1924 C CA . TYR A 1 249 ? -19.3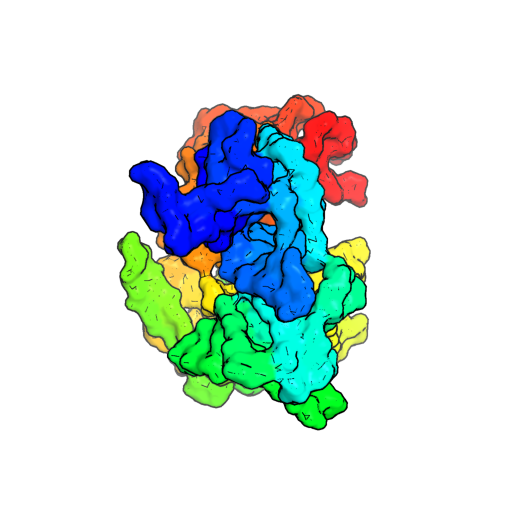86 -16.946 11.457 1.00 94.88 249 TYR A CA 1
ATOM 1925 C C . TYR A 1 249 ? -18.993 -15.500 11.704 1.00 94.88 249 TYR A C 1
ATOM 1927 O O . TYR A 1 249 ? -17.951 -15.045 11.242 1.00 94.88 249 TYR A O 1
ATOM 1935 N N . GLU A 1 250 ? -19.813 -14.787 12.468 1.00 95.12 250 GLU A N 1
ATOM 1936 C CA . GLU A 1 250 ? -19.423 -13.482 12.991 1.00 95.12 250 GLU A CA 1
ATOM 1937 C C . GLU A 1 250 ? -18.278 -13.630 13.999 1.00 95.12 250 GLU A C 1
ATOM 1939 O O . GLU A 1 250 ? -18.277 -14.556 14.826 1.00 95.12 250 GLU A O 1
ATOM 1944 N N . PHE A 1 251 ? -17.331 -12.698 13.929 1.00 93.50 251 PHE A N 1
ATOM 1945 C CA . PHE A 1 251 ? -16.259 -12.532 14.897 1.00 93.50 251 PHE A CA 1
ATOM 1946 C C . PHE A 1 251 ? -16.028 -11.051 15.194 1.00 93.50 251 PHE A C 1
ATOM 1948 O O . PHE A 1 251 ? -16.372 -10.173 14.404 1.00 93.50 251 PHE A O 1
ATOM 1955 N N . SER A 1 252 ? -15.402 -10.785 16.330 1.00 90.94 252 SER A N 1
ATOM 1956 C CA . SER A 1 252 ? -15.012 -9.441 16.743 1.00 90.94 252 SER A CA 1
ATOM 1957 C C . SER A 1 252 ? -13.486 -9.326 16.785 1.00 90.94 252 SER A C 1
ATOM 1959 O O . SER A 1 252 ? -12.779 -10.329 16.895 1.00 90.94 252 SER A O 1
ATOM 1961 N N . ILE A 1 253 ? -12.971 -8.098 16.698 1.00 89.69 253 ILE A N 1
ATOM 1962 C CA . ILE A 1 253 ? -11.534 -7.783 16.712 1.00 89.69 253 ILE A CA 1
ATOM 1963 C C . ILE A 1 253 ? -11.232 -6.918 17.938 1.00 89.69 253 ILE A C 1
ATOM 1965 O O . ILE A 1 253 ? -11.891 -5.900 18.125 1.00 89.69 253 ILE A O 1
ATOM 1969 N N . LYS A 1 254 ? -10.228 -7.290 18.747 1.00 88.69 254 LYS A N 1
ATOM 1970 C CA . LYS A 1 254 ? -9.833 -6.518 19.946 1.00 88.69 254 LYS A CA 1
ATOM 1971 C C . LYS A 1 254 ? -9.417 -5.085 19.631 1.00 88.69 254 LYS A C 1
ATOM 1973 O O . LYS A 1 254 ? -9.857 -4.152 20.287 1.00 88.69 254 LYS A O 1
ATOM 1978 N N . ALA A 1 255 ? -8.535 -4.948 18.647 1.00 89.69 255 ALA A N 1
ATOM 1979 C CA . ALA A 1 255 ? -7.954 -3.688 18.211 1.00 89.69 255 ALA A CA 1
ATOM 1980 C C . ALA A 1 255 ? -8.282 -3.503 16.722 1.00 89.69 255 ALA A C 1
ATOM 1982 O O . ALA A 1 255 ? -7.539 -3.989 15.863 1.00 89.69 255 ALA A O 1
ATOM 1983 N N . PRO A 1 256 ? -9.452 -2.936 16.383 1.00 87.31 256 PRO A N 1
ATOM 1984 C CA . PRO A 1 256 ? -9.762 -2.613 15.000 1.00 87.31 256 PRO A CA 1
ATOM 1985 C C . PRO A 1 256 ? -8.870 -1.459 14.521 1.00 87.31 256 PRO A C 1
ATOM 1987 O O . PRO A 1 256 ? -8.479 -0.589 15.296 1.00 87.31 256 PRO A O 1
ATOM 1990 N N . MET A 1 257 ? -8.547 -1.458 13.229 1.00 87.06 257 MET A N 1
ATOM 1991 C CA . MET A 1 257 ? -7.929 -0.301 12.577 1.00 87.06 257 MET A CA 1
ATOM 1992 C C . MET A 1 257 ? -8.909 0.879 12.584 1.00 87.06 257 MET A C 1
ATOM 1994 O O . MET A 1 257 ? -10.119 0.667 12.442 1.00 87.06 257 MET A O 1
ATOM 1998 N N . TRP A 1 258 ? -8.391 2.102 12.701 1.00 87.69 258 TRP A N 1
ATOM 1999 C CA . TRP A 1 258 ? -9.186 3.315 12.544 1.00 87.69 258 TRP A CA 1
ATOM 2000 C C . TRP A 1 258 ? -9.895 3.319 11.185 1.00 87.69 258 TRP A C 1
ATOM 2002 O O . TRP A 1 258 ? -9.319 2.958 10.157 1.00 87.69 258 TRP A O 1
ATOM 2012 N N . ALA A 1 259 ? -11.169 3.706 11.193 1.00 83.94 259 ALA A N 1
ATOM 2013 C CA . ALA A 1 259 ? -12.034 3.676 10.019 1.00 83.94 259 ALA A CA 1
ATOM 2014 C C . ALA A 1 259 ? -12.881 4.952 9.906 1.00 83.94 259 ALA A C 1
ATOM 2016 O O . ALA A 1 259 ? -14.053 4.877 9.554 1.00 83.94 259 ALA A O 1
ATOM 2017 N N . ASP A 1 260 ? -12.304 6.115 10.230 1.00 83.25 260 ASP A N 1
ATOM 2018 C CA . ASP A 1 260 ? -12.971 7.422 10.093 1.00 83.25 260 ASP A CA 1
ATOM 2019 C C . ASP A 1 260 ? -14.321 7.495 10.838 1.00 83.25 260 ASP A C 1
ATOM 2021 O O . ASP A 1 260 ? -15.370 7.818 10.275 1.00 83.25 260 ASP A O 1
ATOM 2025 N N . GLY A 1 261 ? -14.308 7.076 12.109 1.00 81.31 261 GLY A N 1
ATOM 2026 C CA . GLY A 1 261 ? -15.497 7.015 12.966 1.00 81.31 261 GLY A CA 1
ATOM 2027 C C . GLY A 1 261 ? -16.545 5.974 12.553 1.00 81.31 261 GLY A C 1
ATOM 2028 O O . GLY A 1 261 ? -17.621 5.931 13.148 1.00 81.31 261 GLY A O 1
ATOM 2029 N N . ALA A 1 262 ? -16.268 5.142 11.546 1.00 88.00 262 ALA A N 1
ATOM 2030 C CA . ALA A 1 262 ? -17.197 4.119 11.099 1.00 88.00 262 ALA A CA 1
ATOM 2031 C C . ALA A 1 262 ? -17.224 2.905 12.037 1.00 88.00 262 ALA A C 1
ATOM 2033 O O . ALA A 1 262 ? -16.195 2.413 12.504 1.00 88.00 262 ALA A O 1
ATOM 2034 N N . GLU A 1 263 ? -18.416 2.354 12.238 1.00 91.19 263 GLU A N 1
ATOM 2035 C CA . GLU A 1 263 ? -18.605 1.098 12.957 1.00 91.19 263 GLU A CA 1
ATOM 2036 C C . GLU A 1 263 ? -18.408 -0.077 12.002 1.00 91.19 263 GLU A C 1
ATOM 2038 O O . GLU A 1 263 ? -18.869 -0.047 10.859 1.00 91.19 263 GLU A O 1
ATOM 2043 N N . SER A 1 264 ? -17.734 -1.132 12.463 1.00 92.81 264 SER A N 1
ATOM 2044 C CA . SER A 1 264 ? -17.468 -2.317 11.646 1.00 92.81 264 SER A CA 1
ATOM 2045 C C . SER A 1 264 ? -17.927 -3.608 12.316 1.00 92.81 264 SER A C 1
ATOM 2047 O O . SER A 1 264 ? -17.730 -3.800 13.514 1.00 92.81 264 SER A O 1
ATOM 2049 N N . ARG A 1 265 ? -18.492 -4.517 11.519 1.00 94.38 265 ARG A N 1
ATOM 2050 C CA . ARG A 1 265 ? -18.775 -5.913 11.895 1.00 94.38 265 ARG A CA 1
ATOM 2051 C C . ARG A 1 265 ? -18.044 -6.852 10.946 1.00 94.38 265 ARG A C 1
ATOM 2053 O O . ARG A 1 265 ? -17.843 -6.491 9.787 1.00 94.38 265 ARG A O 1
ATOM 2060 N N . TYR A 1 266 ? -17.644 -8.026 11.435 1.00 95.19 266 TYR A N 1
ATOM 2061 C CA . TYR A 1 266 ? -16.766 -8.935 10.701 1.00 95.19 266 TYR A CA 1
ATOM 2062 C C . TYR A 1 266 ? -17.318 -10.356 10.650 1.00 95.19 266 TYR A C 1
ATOM 2064 O O . TYR A 1 266 ? -17.867 -10.864 11.627 1.00 95.19 266 TYR A O 1
ATOM 2072 N N . TRP A 1 267 ? -17.106 -11.026 9.520 1.00 96.69 267 TRP A N 1
ATOM 2073 C CA . TRP A 1 267 ? -17.486 -12.419 9.317 1.00 96.69 267 TRP A CA 1
ATOM 2074 C C . TRP A 1 267 ? -16.374 -13.210 8.654 1.00 96.69 267 TRP A C 1
ATOM 2076 O O . TRP A 1 267 ? -15.626 -12.683 7.832 1.00 96.69 267 TRP A O 1
ATOM 2086 N N . VAL A 1 268 ? -16.310 -14.494 8.990 1.00 95.94 268 VAL A N 1
ATOM 2087 C CA . VAL A 1 268 ? -15.480 -15.494 8.325 1.00 95.94 268 VAL A CA 1
ATOM 2088 C C . VAL A 1 268 ? -16.363 -16.579 7.721 1.00 95.94 268 VAL A C 1
ATOM 2090 O O . VAL A 1 268 ? -17.129 -17.233 8.424 1.00 95.94 268 VAL A O 1
ATOM 2093 N N . GLY A 1 269 ? -16.281 -16.751 6.407 1.00 95.94 269 GLY A N 1
ATOM 2094 C CA . GLY A 1 269 ? -16.873 -17.855 5.664 1.00 95.94 269 GLY A CA 1
ATOM 2095 C C . GLY A 1 269 ? -15.857 -18.975 5.487 1.00 95.94 269 GLY A C 1
ATOM 2096 O O . GLY A 1 269 ? -14.796 -18.757 4.900 1.00 95.94 269 GLY A O 1
ATOM 2097 N N . MET A 1 270 ? -16.187 -20.165 5.989 1.00 94.38 270 MET A N 1
ATOM 2098 C CA . MET A 1 270 ? -15.349 -21.358 5.866 1.00 94.38 270 MET A CA 1
ATOM 2099 C C . MET A 1 270 ? -15.968 -22.349 4.870 1.00 94.38 270 MET A C 1
ATOM 2101 O O . MET A 1 270 ? -17.126 -22.740 5.043 1.00 94.38 270 MET A O 1
ATOM 2105 N N . PRO A 1 271 ? -15.229 -22.782 3.836 1.00 90.56 271 PRO A N 1
ATOM 2106 C CA . PRO A 1 271 ? -15.738 -23.742 2.867 1.00 90.56 271 PRO A CA 1
ATOM 2107 C C . PRO A 1 271 ? -15.750 -25.154 3.464 1.00 90.56 271 PRO A C 1
ATOM 2109 O O . PRO A 1 271 ? -14.714 -25.684 3.866 1.00 90.56 271 PRO A O 1
ATOM 2112 N N . GLY A 1 272 ? -16.923 -25.790 3.505 1.00 89.12 272 GLY A N 1
ATOM 2113 C CA . GLY A 1 272 ? -17.079 -27.152 4.030 1.00 89.12 272 GLY A CA 1
ATOM 2114 C C . GLY A 1 272 ? -16.605 -27.300 5.483 1.00 89.12 272 GLY A C 1
ATOM 2115 O O . GLY A 1 272 ? -16.906 -26.464 6.327 1.00 89.12 272 GLY A O 1
ATOM 2116 N N . GLU A 1 273 ? -15.858 -28.371 5.765 1.00 89.69 273 GLU A N 1
ATOM 2117 C CA . GLU A 1 273 ? -15.273 -28.676 7.086 1.00 89.69 273 GLU A CA 1
ATOM 2118 C C . GLU A 1 273 ? -13.780 -28.288 7.156 1.00 89.69 273 GLU A C 1
ATOM 2120 O O . GLU A 1 273 ? -12.957 -28.967 7.775 1.00 89.69 273 GLU A O 1
ATOM 2125 N N . THR A 1 274 ? -13.393 -27.226 6.445 1.00 93.56 274 THR A N 1
ATOM 2126 C CA . THR A 1 274 ? -12.007 -26.741 6.436 1.00 93.56 274 THR A CA 1
ATOM 2127 C C . THR A 1 274 ? -11.677 -25.905 7.673 1.00 93.56 274 THR A C 1
ATOM 2129 O O . THR A 1 274 ? -12.554 -25.488 8.429 1.00 93.56 274 THR A O 1
ATOM 2132 N N . LYS A 1 275 ? -10.377 -25.668 7.887 1.00 93.69 275 LYS A N 1
ATOM 2133 C CA . LYS A 1 275 ? -9.862 -24.902 9.022 1.00 93.69 275 LYS A CA 1
ATOM 2134 C C . LYS A 1 275 ? -8.661 -24.058 8.627 1.00 93.69 275 LYS A C 1
ATOM 2136 O O . LYS A 1 275 ? -7.910 -24.438 7.728 1.00 93.69 275 LYS A O 1
ATOM 2141 N N . VAL A 1 276 ? -8.449 -22.961 9.343 1.00 92.19 276 VAL A N 1
ATOM 2142 C CA . VAL A 1 276 ? -7.197 -22.201 9.299 1.00 92.19 276 VAL A CA 1
ATOM 2143 C C . VAL A 1 276 ? -6.182 -22.897 10.197 1.00 92.19 276 VAL A C 1
ATOM 2145 O O . VAL A 1 276 ? -6.454 -23.165 11.368 1.00 92.19 276 VAL A O 1
ATOM 2148 N N . THR A 1 277 ? -4.999 -23.183 9.660 1.00 88.88 277 THR A N 1
ATOM 2149 C CA . THR A 1 277 ? -3.899 -23.777 10.439 1.00 88.88 277 THR A CA 1
ATOM 2150 C C . THR A 1 277 ? -2.761 -22.789 10.633 1.00 88.88 277 THR A C 1
ATOM 2152 O O . THR A 1 277 ? -2.590 -21.868 9.828 1.00 88.88 277 THR A O 1
ATOM 2155 N N . ALA A 1 278 ? -1.957 -22.986 11.673 1.00 85.88 278 ALA A N 1
ATOM 2156 C CA . ALA A 1 278 ? -0.788 -22.158 11.936 1.00 85.88 278 ALA A CA 1
ATOM 2157 C C . ALA A 1 278 ? 0.479 -22.992 12.174 1.00 85.88 278 ALA A C 1
ATOM 2159 O O . ALA A 1 278 ? 0.435 -24.141 12.602 1.00 85.88 278 ALA A O 1
ATOM 2160 N N . SER A 1 279 ? 1.640 -22.386 11.932 1.00 84.25 279 SER A N 1
ATOM 2161 C CA . SER A 1 279 ? 2.940 -22.915 12.350 1.00 84.25 279 SER A CA 1
ATOM 2162 C C . SER A 1 279 ? 3.760 -21.839 13.051 1.00 84.25 279 SER A C 1
ATOM 2164 O O . SER A 1 279 ? 3.746 -20.679 12.639 1.00 84.25 279 SER A O 1
ATOM 2166 N N . LEU A 1 280 ? 4.508 -22.230 14.081 1.00 77.38 280 LEU A N 1
ATOM 2167 C CA . LEU A 1 280 ? 5.449 -21.359 14.783 1.00 77.38 280 LEU A CA 1
ATOM 2168 C C . LEU A 1 280 ? 6.856 -21.565 14.206 1.00 77.38 280 LEU A C 1
ATOM 2170 O O . LEU A 1 280 ? 7.401 -22.664 14.267 1.00 77.38 280 LEU A O 1
ATOM 2174 N N . GLU A 1 281 ? 7.433 -20.512 13.639 1.00 72.19 281 GLU A N 1
ATOM 2175 C CA . GLU A 1 281 ? 8.832 -20.432 13.215 1.00 72.19 281 GLU A CA 1
ATOM 2176 C C . GLU A 1 281 ? 9.587 -19.514 14.193 1.00 72.19 281 GLU A C 1
ATOM 2178 O O . GLU A 1 281 ? 9.106 -18.431 14.515 1.00 72.19 281 GLU A O 1
ATOM 2183 N N . ASP A 1 282 ? 10.782 -19.892 14.648 1.00 60.44 282 ASP A N 1
ATOM 2184 C CA . ASP A 1 282 ? 11.690 -18.938 15.301 1.00 60.44 282 ASP A CA 1
ATOM 2185 C C . ASP A 1 282 ? 12.501 -18.222 14.216 1.00 60.44 282 ASP A C 1
ATOM 2187 O O . ASP A 1 282 ? 13.233 -18.855 13.447 1.00 60.44 282 ASP A O 1
ATOM 2191 N N . ARG A 1 283 ? 12.355 -16.897 14.119 1.00 57.69 283 ARG A N 1
ATOM 2192 C CA . ARG A 1 283 ? 13.176 -16.065 13.235 1.00 57.69 283 ARG A CA 1
ATOM 2193 C C . ARG A 1 283 ? 13.906 -15.021 14.060 1.00 57.69 283 ARG A C 1
ATOM 2195 O O . ARG A 1 283 ? 13.317 -14.027 14.470 1.00 57.69 283 ARG A O 1
ATOM 2202 N N . ARG A 1 284 ? 15.219 -15.221 14.225 1.00 55.25 284 ARG A N 1
ATOM 2203 C CA . ARG A 1 284 ? 16.124 -14.284 14.916 1.00 55.25 284 ARG A CA 1
ATOM 2204 C C . ARG A 1 284 ? 15.649 -13.941 16.342 1.00 55.25 284 ARG A C 1
ATOM 2206 O O . ARG A 1 284 ? 15.751 -12.791 16.752 1.00 55.25 284 ARG A O 1
ATOM 2213 N N . GLY A 1 285 ? 15.123 -14.919 17.087 1.00 46.69 285 GLY A N 1
ATOM 2214 C CA . GLY A 1 285 ? 14.688 -14.730 18.475 1.00 46.69 285 GLY A CA 1
ATOM 2215 C C . GLY A 1 285 ? 13.302 -14.099 18.625 1.00 46.69 285 GLY A C 1
ATOM 2216 O O . GLY A 1 285 ? 12.901 -13.788 19.742 1.00 46.69 285 GLY A O 1
ATOM 2217 N N . SER A 1 286 ? 12.563 -13.914 17.526 1.00 48.34 286 SER A N 1
ATOM 2218 C CA . SER A 1 286 ? 11.159 -13.497 17.543 1.00 48.34 286 SER A CA 1
ATOM 2219 C C . SER A 1 286 ? 10.256 -14.649 17.083 1.00 48.34 286 SER A C 1
ATOM 2221 O O . SER A 1 286 ? 10.474 -15.185 15.989 1.00 48.34 286 SER A O 1
ATOM 2223 N N . PRO A 1 287 ? 9.228 -15.031 17.867 1.00 56.72 287 PRO A N 1
ATOM 2224 C CA . PRO A 1 287 ? 8.255 -16.030 17.445 1.00 56.72 287 PRO A CA 1
ATOM 2225 C C . PRO A 1 287 ? 7.473 -15.511 16.233 1.00 56.72 287 PRO A C 1
ATOM 2227 O O . PRO A 1 287 ? 6.699 -14.557 16.314 1.00 56.72 287 PRO A O 1
ATOM 2230 N N . HIS A 1 288 ? 7.687 -16.140 15.082 1.00 70.31 288 HIS A N 1
ATOM 2231 C CA . HIS A 1 288 ? 7.000 -15.841 13.838 1.00 70.31 288 HIS A CA 1
ATOM 2232 C C . HIS A 1 288 ? 5.900 -16.868 13.599 1.00 70.31 288 HIS A C 1
ATOM 2234 O O . HIS A 1 288 ? 6.157 -18.048 13.379 1.00 70.31 288 HIS A O 1
ATOM 2240 N N . VAL A 1 289 ? 4.652 -16.417 13.605 1.00 73.75 289 VAL A N 1
ATOM 2241 C CA . VAL A 1 289 ? 3.513 -17.287 13.303 1.00 73.75 289 VAL A CA 1
ATOM 2242 C C . VAL A 1 289 ? 3.216 -17.205 11.814 1.00 73.75 289 VAL A C 1
ATOM 2244 O O . VAL A 1 289 ? 2.957 -16.111 11.314 1.00 73.75 289 VAL A O 1
ATOM 2247 N N . ARG A 1 290 ? 3.237 -18.333 11.107 1.00 79.00 290 ARG A N 1
ATOM 2248 C CA . ARG A 1 290 ? 2.766 -18.448 9.721 1.00 79.00 290 ARG A CA 1
ATOM 2249 C C . ARG A 1 290 ? 1.368 -19.059 9.717 1.00 79.00 290 ARG A C 1
ATOM 2251 O O . ARG A 1 290 ? 1.125 -20.014 10.446 1.00 79.00 290 ARG A O 1
ATOM 2258 N N . TYR A 1 291 ? 0.486 -18.509 8.891 1.00 80.62 291 TYR A N 1
ATOM 2259 C CA . TYR A 1 291 ? -0.900 -18.948 8.745 1.00 80.62 291 TYR A CA 1
ATOM 2260 C C . TYR A 1 291 ? -1.102 -19.632 7.397 1.00 80.62 291 TYR A C 1
ATOM 2262 O O . TYR A 1 291 ? -0.368 -19.350 6.446 1.00 80.62 291 TYR A O 1
ATOM 2270 N N . TYR A 1 292 ? -2.073 -20.537 7.351 1.00 85.88 292 TYR A N 1
ATOM 2271 C CA . TYR A 1 292 ? -2.494 -21.224 6.141 1.00 85.88 292 TYR A CA 1
ATOM 2272 C C . TYR A 1 292 ? -4.014 -21.209 6.071 1.00 85.88 292 TYR A C 1
ATOM 2274 O O . TYR A 1 292 ? -4.697 -21.829 6.893 1.00 85.88 292 TYR A O 1
ATOM 2282 N N . GLU A 1 293 ? -4.517 -20.481 5.091 1.00 89.81 293 GLU A N 1
ATOM 2283 C CA . GLU A 1 293 ? -5.931 -20.315 4.814 1.00 89.81 293 GLU A CA 1
ATOM 2284 C C . GLU A 1 293 ? -6.417 -21.404 3.850 1.00 89.81 293 GLU A C 1
ATOM 2286 O O . GLU A 1 293 ? -5.711 -21.752 2.895 1.00 89.81 293 GLU A O 1
ATOM 2291 N N . PRO A 1 294 ? -7.602 -21.992 4.080 1.00 91.44 294 PRO A N 1
ATOM 2292 C CA . PRO A 1 294 ? -8.167 -22.925 3.125 1.00 91.44 294 PRO A CA 1
ATOM 2293 C C . PRO A 1 294 ? -8.616 -22.178 1.868 1.00 91.44 294 PRO A C 1
ATOM 2295 O O . PRO A 1 294 ? -9.150 -21.071 1.946 1.00 91.44 294 PRO A O 1
ATOM 2298 N N . LYS A 1 295 ? -8.425 -22.801 0.700 1.00 90.62 295 LYS A N 1
ATOM 2299 C CA . LYS A 1 295 ? -8.972 -22.289 -0.561 1.00 90.62 295 LYS A CA 1
ATOM 2300 C C . LYS A 1 295 ? -10.478 -22.058 -0.406 1.00 90.62 295 LYS A C 1
ATOM 2302 O O . LYS A 1 295 ? -11.159 -22.918 0.137 1.00 90.62 295 LYS A O 1
ATOM 2307 N N . ASP A 1 296 ? -10.947 -20.922 -0.904 1.00 91.50 296 ASP A N 1
ATOM 2308 C CA . ASP A 1 296 ? -12.304 -20.379 -0.833 1.00 91.50 296 ASP A CA 1
ATOM 2309 C C . ASP A 1 296 ? -12.734 -19.847 0.544 1.00 91.50 296 ASP A C 1
ATOM 2311 O O . ASP A 1 296 ? -13.896 -19.480 0.739 1.00 91.50 296 ASP A O 1
ATOM 2315 N N . MET A 1 297 ? -11.798 -19.719 1.493 1.00 93.94 297 MET A N 1
ATOM 2316 C CA . MET A 1 297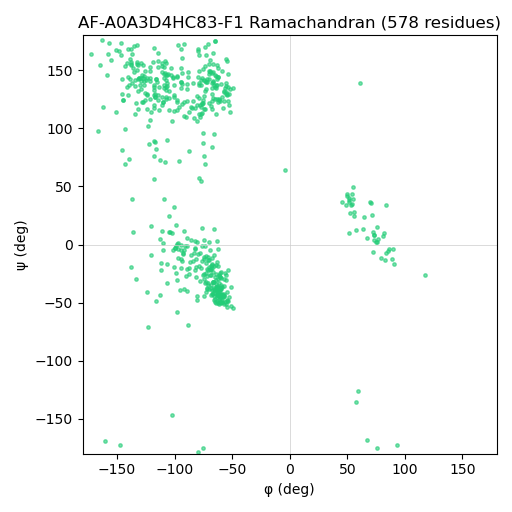 ? -12.028 -18.928 2.703 1.00 93.94 297 MET A CA 1
ATOM 2317 C C . MET A 1 297 ? -12.411 -17.499 2.321 1.00 93.94 297 MET A C 1
ATOM 2319 O O . MET A 1 297 ? -11.778 -16.879 1.466 1.00 93.94 297 MET A O 1
ATOM 2323 N N . THR A 1 298 ? -13.440 -16.970 2.976 1.00 95.00 298 THR A N 1
ATOM 2324 C CA . THR A 1 298 ? -13.898 -15.599 2.749 1.00 95.00 298 THR A CA 1
ATOM 2325 C C . THR A 1 298 ? -13.912 -14.827 4.057 1.00 95.00 298 THR A C 1
ATOM 2327 O O . THR A 1 298 ? -14.294 -15.360 5.095 1.00 95.00 298 THR A O 1
ATOM 2330 N N . LEU A 1 299 ? -13.526 -13.560 4.024 1.00 95.62 299 LEU A N 1
ATOM 2331 C CA . LEU A 1 299 ? -13.781 -12.614 5.100 1.00 95.62 299 LEU A CA 1
ATOM 2332 C C . LEU A 1 299 ? -14.682 -11.509 4.586 1.00 95.62 299 LEU A C 1
ATOM 2334 O O . LEU A 1 299 ? -14.536 -11.065 3.452 1.00 95.62 299 LEU A O 1
ATOM 2338 N N . ALA A 1 300 ? -15.590 -11.046 5.431 1.00 96.44 300 ALA A N 1
ATOM 2339 C CA . ALA A 1 300 ? -16.412 -9.887 5.140 1.00 96.44 300 ALA A CA 1
ATOM 2340 C C . ALA A 1 300 ? -16.316 -8.878 6.280 1.00 96.44 300 ALA A C 1
ATOM 2342 O O . ALA A 1 300 ? -16.251 -9.257 7.451 1.00 96.44 300 ALA A O 1
ATOM 2343 N N . LYS A 1 301 ? -16.328 -7.596 5.931 1.00 95.38 301 LYS A N 1
ATOM 2344 C CA . LYS A 1 301 ? -16.389 -6.466 6.852 1.00 95.38 301 LYS A CA 1
ATOM 2345 C C . LYS A 1 301 ? -17.468 -5.512 6.366 1.00 95.38 301 LYS A C 1
ATOM 2347 O O . LYS A 1 301 ? -17.329 -4.932 5.294 1.00 95.38 301 LYS A O 1
ATOM 2352 N N . SER A 1 302 ? -18.509 -5.314 7.156 1.00 95.75 302 SER A N 1
ATOM 2353 C CA . SER A 1 302 ? -19.515 -4.284 6.889 1.00 95.75 302 SER A CA 1
ATOM 2354 C C . SER A 1 302 ? -19.154 -3.025 7.646 1.00 95.75 302 SER A C 1
ATOM 2356 O O . SER A 1 302 ? -18.823 -3.100 8.826 1.00 95.75 302 SER A O 1
ATOM 2358 N N . ILE A 1 303 ? -19.246 -1.889 6.969 1.00 94.62 303 ILE A N 1
ATOM 2359 C CA . ILE A 1 303 ? -18.887 -0.562 7.454 1.00 94.62 303 ILE A CA 1
ATOM 2360 C C . ILE A 1 303 ? -20.158 0.275 7.527 1.00 94.62 303 ILE A C 1
ATOM 2362 O O . ILE A 1 303 ? -20.912 0.377 6.552 1.00 94.62 303 ILE A O 1
ATOM 2366 N N . ARG A 1 304 ? -20.384 0.889 8.687 1.00 93.69 304 ARG A N 1
ATOM 2367 C CA . ARG A 1 304 ? -21.490 1.808 8.926 1.00 93.69 304 ARG A CA 1
ATOM 2368 C C . ARG A 1 304 ? -20.996 3.197 9.268 1.00 93.69 304 ARG A C 1
ATOM 2370 O O . ARG A 1 304 ? -20.127 3.344 10.121 1.00 93.69 304 ARG A O 1
ATOM 2377 N N . LYS A 1 305 ? -21.633 4.211 8.693 1.00 91.06 305 LYS A N 1
ATOM 2378 C CA . LYS A 1 305 ? -21.522 5.600 9.156 1.00 91.06 305 LYS A CA 1
ATOM 2379 C C . LYS A 1 305 ? -22.907 6.062 9.587 1.00 91.06 305 LYS A C 1
ATOM 2381 O O . LYS A 1 305 ? -23.900 5.736 8.938 1.00 91.06 305 LYS A O 1
ATOM 2386 N N . ASN A 1 306 ? -22.986 6.738 10.734 1.00 88.19 306 ASN A N 1
ATOM 2387 C CA . ASN A 1 306 ? -24.244 7.254 11.287 1.00 88.19 306 ASN A CA 1
ATOM 2388 C C . ASN A 1 306 ? -25.368 6.195 11.376 1.00 88.19 306 ASN A C 1
ATOM 2390 O O . ASN A 1 306 ? -26.535 6.468 11.093 1.00 88.19 306 ASN A O 1
ATOM 2394 N N . GLY A 1 307 ? -25.008 4.954 11.729 1.00 89.38 307 GLY A N 1
ATOM 2395 C CA . GLY A 1 307 ? -25.937 3.826 11.862 1.00 89.38 307 GLY A CA 1
ATOM 2396 C C . GLY A 1 307 ? -26.430 3.202 10.548 1.00 89.38 307 GLY A C 1
ATOM 2397 O O . GLY A 1 307 ? -27.225 2.263 10.591 1.00 89.38 307 GLY A O 1
ATOM 2398 N N . ARG A 1 308 ? -25.970 3.676 9.384 1.00 92.38 308 ARG A N 1
ATOM 2399 C CA . ARG A 1 308 ? -26.349 3.155 8.059 1.00 92.38 308 ARG A CA 1
ATOM 2400 C C . ARG A 1 308 ? -25.206 2.372 7.435 1.00 92.38 308 ARG A C 1
ATOM 2402 O O . ARG A 1 308 ? -24.057 2.781 7.554 1.00 92.38 308 ARG A O 1
ATOM 2409 N N . LEU A 1 309 ? -25.517 1.271 6.754 1.00 95.50 309 LEU A N 1
ATOM 2410 C CA . LEU A 1 309 ? -24.553 0.516 5.958 1.00 95.50 309 LEU A CA 1
ATOM 2411 C C . LEU A 1 309 ? -24.112 1.349 4.758 1.00 95.50 309 LEU A C 1
ATOM 2413 O O . LEU A 1 309 ? -24.947 1.885 4.025 1.00 95.50 309 LEU A O 1
ATOM 2417 N N . VAL A 1 310 ? -22.798 1.439 4.588 1.00 95.50 310 VAL A N 1
ATOM 2418 C CA . VAL A 1 310 ? -22.140 2.239 3.553 1.00 95.50 310 VAL A CA 1
ATOM 2419 C C . VAL A 1 310 ? -21.372 1.338 2.594 1.00 95.50 310 VAL A C 1
ATOM 2421 O O . VAL A 1 310 ? -21.536 1.423 1.376 1.00 95.50 310 VAL A O 1
ATOM 2424 N N . GLU A 1 311 ? -20.575 0.427 3.144 1.00 96.25 311 GLU A N 1
ATOM 2425 C CA . GLU A 1 311 ? -19.730 -0.484 2.380 1.00 96.25 311 GLU A CA 1
ATOM 2426 C C . GLU A 1 311 ? -19.735 -1.873 3.020 1.00 96.25 311 GLU A C 1
ATOM 2428 O O . GLU A 1 311 ? -19.727 -1.994 4.244 1.00 96.25 311 GLU A O 1
ATOM 2433 N N . THR A 1 312 ? -19.691 -2.923 2.206 1.00 97.06 312 THR A N 1
ATOM 2434 C CA . THR A 1 312 ? -19.223 -4.240 2.648 1.00 97.06 312 THR A CA 1
ATOM 2435 C C . THR A 1 312 ? -17.982 -4.614 1.850 1.00 97.06 312 THR A C 1
ATOM 2437 O O . THR A 1 312 ? -18.030 -4.746 0.629 1.00 97.06 312 THR A O 1
ATOM 2440 N N . GLN A 1 313 ? -16.866 -4.780 2.550 1.00 95.50 313 GLN A N 1
ATOM 2441 C CA . GLN A 1 313 ? -15.608 -5.271 2.003 1.00 95.50 313 GLN A CA 1
ATOM 2442 C C . GLN A 1 313 ? -15.576 -6.791 2.115 1.00 95.50 313 GLN A C 1
ATOM 2444 O O . GLN A 1 313 ? -15.893 -7.338 3.170 1.00 95.50 313 GLN A O 1
ATOM 2449 N N . VAL A 1 314 ? -15.186 -7.471 1.045 1.00 95.50 314 VAL A N 1
ATOM 2450 C CA . VAL A 1 314 ? -15.077 -8.928 0.969 1.00 95.50 314 VAL A CA 1
ATOM 2451 C C . VAL A 1 314 ? -13.662 -9.291 0.541 1.00 95.50 314 VAL A C 1
ATOM 2453 O O . VAL A 1 314 ? -13.175 -8.783 -0.463 1.00 95.50 314 VAL A O 1
ATOM 2456 N N . LEU A 1 315 ? -13.009 -10.179 1.286 1.00 93.50 315 LEU A N 1
ATOM 2457 C CA . LEU A 1 315 ? -11.763 -10.826 0.890 1.00 93.50 315 LEU A CA 1
ATOM 2458 C C . LEU A 1 315 ? -12.046 -12.300 0.597 1.00 93.50 315 LEU A C 1
ATOM 2460 O O . LEU A 1 315 ? -12.515 -12.998 1.488 1.00 93.50 315 LEU A O 1
ATOM 2464 N N . HIS A 1 316 ? -11.743 -12.793 -0.599 1.00 91.88 316 HIS A N 1
ATOM 2465 C CA . HIS A 1 316 ? -11.858 -14.214 -0.968 1.00 91.88 316 HIS A CA 1
ATOM 2466 C C . HIS A 1 316 ? -10.473 -14.803 -1.235 1.00 91.88 316 HIS A C 1
ATOM 2468 O O . HIS A 1 316 ? -9.647 -14.159 -1.874 1.00 91.88 316 HIS A O 1
ATOM 2474 N N . PHE A 1 317 ? -10.190 -15.995 -0.717 1.00 88.88 317 PHE A N 1
ATOM 2475 C CA . PHE A 1 317 ? -8.882 -16.633 -0.847 1.00 88.88 317 PHE A CA 1
ATOM 2476 C C . PHE A 1 317 ? -8.895 -17.735 -1.913 1.00 88.88 317 PHE A C 1
ATOM 2478 O O . PHE A 1 317 ? -9.382 -18.832 -1.664 1.00 88.88 317 PHE A O 1
ATOM 2485 N N . ASP A 1 318 ? -8.300 -17.503 -3.082 1.00 83.75 318 ASP A N 1
ATOM 2486 C CA . ASP A 1 318 ? -8.208 -18.494 -4.175 1.00 83.75 318 ASP A CA 1
ATOM 2487 C C . ASP A 1 318 ? -6.823 -19.170 -4.280 1.00 83.75 318 ASP A C 1
ATOM 2489 O O . ASP A 1 318 ? -6.529 -19.891 -5.237 1.00 83.75 318 ASP A O 1
ATOM 2493 N N . GLY A 1 319 ? -5.976 -18.941 -3.274 1.00 78.81 319 GLY A N 1
ATOM 2494 C CA . GLY A 1 319 ? -4.519 -19.085 -3.328 1.00 78.81 319 GLY A CA 1
ATOM 2495 C C . GLY A 1 319 ? -3.822 -17.742 -3.086 1.00 78.81 319 GLY A C 1
ATOM 2496 O O . GLY A 1 319 ? -2.717 -17.711 -2.541 1.00 78.81 319 GLY A O 1
ATOM 2497 N N . TYR A 1 320 ? -4.515 -16.647 -3.405 1.00 78.50 320 TYR A N 1
ATOM 2498 C CA . TYR A 1 320 ? -4.200 -15.275 -3.029 1.00 78.50 320 TYR A CA 1
ATOM 2499 C C . TYR A 1 320 ? -5.458 -14.596 -2.473 1.00 78.50 320 TYR A C 1
ATOM 2501 O O . TYR A 1 320 ? -6.582 -14.982 -2.791 1.00 78.50 320 TYR A O 1
ATOM 2509 N N . TRP A 1 321 ? -5.285 -13.582 -1.627 1.00 84.69 321 TRP A N 1
ATOM 2510 C CA . TRP A 1 321 ? -6.411 -12.792 -1.134 1.00 84.69 321 TRP A CA 1
ATOM 2511 C C . TRP A 1 321 ? -6.903 -11.818 -2.206 1.00 84.69 321 TRP A C 1
ATOM 2513 O O . TRP A 1 321 ? -6.157 -10.953 -2.653 1.00 84.69 321 TRP A O 1
ATOM 2523 N N . ARG A 1 322 ? -8.173 -11.939 -2.592 1.00 84.50 322 ARG A N 1
ATOM 2524 C CA . ARG A 1 322 ? -8.876 -11.090 -3.560 1.00 84.50 322 ARG A CA 1
ATOM 2525 C C . ARG A 1 322 ? -9.816 -10.145 -2.827 1.00 84.50 322 ARG A C 1
ATOM 2527 O O . ARG A 1 322 ? -10.745 -10.614 -2.176 1.00 84.50 322 ARG A O 1
ATOM 2534 N N . GLY A 1 323 ? -9.578 -8.839 -2.913 1.00 89.94 323 GLY A N 1
ATOM 2535 C CA . GLY A 1 323 ? -10.416 -7.842 -2.244 1.00 89.94 323 GLY A CA 1
ATOM 2536 C C . GLY A 1 323 ? -11.512 -7.276 -3.133 1.00 89.94 323 GLY A C 1
ATOM 2537 O O . GLY A 1 323 ? -11.272 -7.007 -4.300 1.00 89.94 323 GLY A O 1
ATOM 2538 N N . TYR A 1 324 ? -12.704 -7.066 -2.583 1.00 93.56 324 TYR A N 1
ATOM 2539 C CA . TYR A 1 324 ? -13.861 -6.505 -3.273 1.00 93.56 324 TYR A CA 1
ATOM 2540 C C . TYR A 1 324 ? -14.607 -5.540 -2.356 1.00 93.56 324 TYR A C 1
ATOM 2542 O O . TYR A 1 324 ? -14.857 -5.860 -1.198 1.00 93.56 324 TYR A O 1
ATOM 2550 N N . SER A 1 325 ? -15.019 -4.395 -2.891 1.00 95.81 325 SER A N 1
ATOM 2551 C CA . SER A 1 325 ? -15.878 -3.438 -2.190 1.00 95.81 325 SER A CA 1
ATOM 2552 C C . SER A 1 325 ? -17.280 -3.469 -2.784 1.00 95.81 325 SER A C 1
ATOM 2554 O O . SER A 1 325 ? -17.432 -3.419 -4.004 1.00 95.81 325 SER A O 1
ATOM 2556 N N . TYR A 1 326 ? -18.301 -3.531 -1.932 1.00 97.69 326 TYR A N 1
ATOM 2557 C CA . TYR A 1 326 ? -19.709 -3.407 -2.306 1.00 97.69 326 TYR A CA 1
ATOM 2558 C C . TYR A 1 326 ? -20.292 -2.140 -1.681 1.00 97.69 326 TYR A C 1
ATOM 2560 O O . TYR A 1 326 ? -20.238 -1.974 -0.464 1.00 97.69 326 TYR A O 1
ATOM 2568 N N . GLN A 1 327 ? -20.869 -1.263 -2.498 1.00 97.56 327 GLN A N 1
ATOM 2569 C CA . GLN A 1 327 ? -21.530 -0.036 -2.063 1.00 97.56 327 GLN A CA 1
ATOM 2570 C C . GLN A 1 327 ? -23.004 -0.303 -1.762 1.00 97.56 327 GLN A C 1
ATOM 2572 O O . GLN A 1 327 ? -23.746 -0.767 -2.631 1.00 97.56 327 GLN A O 1
ATOM 2577 N N . TRP A 1 328 ? -23.439 0.017 -0.545 1.00 97.62 328 TRP A N 1
ATOM 2578 C CA . TRP A 1 328 ? -24.838 -0.114 -0.140 1.00 97.62 328 TRP A CA 1
ATOM 2579 C C . TRP A 1 328 ? -25.729 0.939 -0.797 1.00 97.62 328 TRP A C 1
ATOM 2581 O O . TRP A 1 328 ? -25.337 2.096 -0.947 1.00 97.62 328 TRP A O 1
ATOM 2591 N N . ASN A 1 329 ? -26.949 0.541 -1.161 1.00 95.06 329 ASN A N 1
ATOM 2592 C CA . ASN A 1 329 ? -27.954 1.471 -1.669 1.00 95.06 329 ASN A CA 1
ATOM 2593 C C . ASN A 1 329 ? -28.637 2.281 -0.552 1.00 95.06 329 ASN A C 1
ATOM 2595 O O . ASN A 1 329 ? -28.590 1.943 0.639 1.00 95.06 329 ASN A O 1
ATOM 2599 N N . GLU A 1 330 ? -29.297 3.372 -0.943 1.00 92.44 330 GLU A N 1
ATOM 2600 C CA . GLU A 1 330 ? -30.000 4.260 -0.013 1.00 92.44 330 GLU A CA 1
ATOM 2601 C C . GLU A 1 330 ? -31.170 3.557 0.691 1.00 92.44 330 GLU A C 1
ATOM 2603 O O . GLU A 1 330 ? -31.466 3.845 1.855 1.00 92.44 330 GLU A O 1
ATOM 2608 N N . GLU A 1 331 ? -31.798 2.584 0.035 1.00 95.00 331 GLU A N 1
ATOM 2609 C CA . GLU A 1 331 ? -32.902 1.797 0.583 1.00 95.00 331 GLU A CA 1
ATOM 2610 C C . GLU A 1 331 ? -32.458 0.789 1.652 1.00 95.00 331 GLU A C 1
ATOM 2612 O O . GLU A 1 331 ? -33.316 0.213 2.320 1.00 95.00 331 GLU A O 1
ATOM 2617 N N . GLN A 1 332 ? -31.147 0.569 1.830 1.00 95.19 332 GLN A N 1
ATOM 2618 C CA . GLN A 1 332 ? -30.580 -0.432 2.744 1.00 95.19 332 GLN A CA 1
ATOM 2619 C C . GLN A 1 332 ? -31.159 -1.829 2.474 1.00 95.19 332 GLN A C 1
ATOM 2621 O O . GLN A 1 332 ? -31.557 -2.560 3.381 1.00 95.19 332 GLN A O 1
ATOM 2626 N N . SER A 1 333 ? -31.264 -2.181 1.194 1.00 95.00 333 SER A N 1
ATOM 2627 C CA . SER A 1 333 ? -31.811 -3.465 0.747 1.00 95.00 333 SER A CA 1
ATOM 2628 C C . SER A 1 333 ? -30.736 -4.413 0.229 1.00 95.00 333 SER A C 1
ATOM 2630 O O . SER A 1 333 ? -30.857 -5.618 0.424 1.00 95.00 333 SER A O 1
ATOM 2632 N N . ASP A 1 334 ? -29.682 -3.881 -0.391 1.00 97.00 334 ASP A N 1
ATOM 2633 C CA . ASP A 1 334 ? -28.554 -4.650 -0.914 1.00 97.00 334 ASP A CA 1
ATOM 2634 C C . ASP A 1 334 ? -27.359 -3.717 -1.180 1.00 97.00 334 ASP A C 1
ATOM 2636 O O . ASP A 1 334 ? -27.469 -2.488 -1.070 1.00 97.00 334 ASP A O 1
ATOM 2640 N N . ALA A 1 335 ? -26.232 -4.298 -1.582 1.00 97.69 335 ALA A N 1
ATOM 2641 C CA . ALA A 1 335 ? -25.045 -3.574 -2.009 1.00 97.69 335 ALA A CA 1
ATOM 2642 C C . ALA A 1 335 ? -24.570 -4.041 -3.390 1.00 97.69 335 ALA A C 1
ATOM 2644 O O . ALA A 1 335 ? -24.671 -5.220 -3.727 1.00 97.69 335 ALA A O 1
ATOM 2645 N N . THR A 1 336 ? -24.046 -3.116 -4.194 1.00 97.44 336 THR A N 1
ATOM 2646 C CA . THR A 1 336 ? -2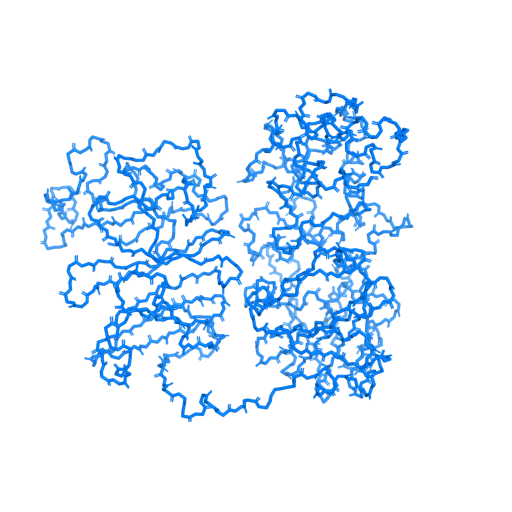3.555 -3.379 -5.555 1.00 97.44 336 THR A CA 1
ATOM 2647 C C . THR A 1 336 ? -22.035 -3.348 -5.586 1.00 97.44 336 THR A C 1
ATOM 2649 O O . THR A 1 336 ? -21.419 -2.486 -4.964 1.00 97.44 336 THR A O 1
ATOM 2652 N N . LEU A 1 337 ? -21.432 -4.282 -6.315 1.00 97.25 337 LEU A N 1
ATOM 2653 C CA . LEU A 1 337 ? -19.993 -4.362 -6.516 1.00 97.25 337 LEU A CA 1
ATOM 2654 C C . LEU A 1 337 ? -19.458 -3.059 -7.120 1.00 97.25 337 LEU A C 1
ATOM 2656 O O . LEU A 1 337 ? -19.883 -2.648 -8.198 1.00 97.25 337 LEU A O 1
ATOM 2660 N N . VAL A 1 338 ? -18.492 -2.454 -6.436 1.00 96.69 338 VAL A N 1
ATOM 2661 C CA . VAL A 1 338 ? -17.721 -1.314 -6.932 1.00 96.69 338 VAL A CA 1
ATOM 2662 C C . VAL A 1 338 ? -16.736 -1.797 -7.994 1.00 96.69 338 VAL A C 1
ATOM 2664 O O . VAL A 1 338 ? -16.130 -2.869 -7.842 1.00 96.69 338 VAL A O 1
ATOM 2667 N N . ASP A 1 339 ? -16.564 -0.998 -9.049 1.00 91.25 339 ASP A N 1
ATOM 2668 C CA . ASP A 1 339 ? -15.625 -1.263 -10.140 1.00 91.25 339 ASP A CA 1
ATOM 2669 C C . ASP A 1 339 ? -14.186 -1.486 -9.650 1.00 91.25 339 ASP A C 1
ATOM 2671 O O . ASP A 1 339 ? -13.793 -1.094 -8.545 1.00 91.25 339 ASP A O 1
ATOM 2675 N N . LYS A 1 340 ? -13.381 -2.164 -10.479 1.00 86.06 340 LYS A N 1
ATOM 2676 C CA . LYS A 1 340 ? -12.039 -2.621 -10.086 1.00 86.06 340 LYS A CA 1
ATOM 2677 C C . LYS A 1 340 ? -11.079 -1.483 -9.712 1.00 86.06 340 LYS A C 1
ATOM 2679 O O . LYS A 1 340 ? -10.199 -1.703 -8.882 1.00 86.06 340 LYS A O 1
ATOM 2684 N N . ASP A 1 341 ? -11.290 -0.288 -10.256 1.00 84.56 341 ASP A N 1
ATOM 2685 C CA . ASP A 1 341 ? -10.466 0.907 -10.024 1.00 84.56 341 ASP A CA 1
ATOM 2686 C C . ASP A 1 341 ? -10.887 1.690 -8.761 1.00 84.56 341 ASP A C 1
ATOM 2688 O O . ASP A 1 341 ? -10.317 2.734 -8.427 1.00 84.56 341 ASP A O 1
ATOM 2692 N N . GLY A 1 342 ? -11.859 1.160 -8.011 1.00 90.56 342 GLY A N 1
ATOM 2693 C CA . GLY A 1 342 ? -12.411 1.795 -6.819 1.00 90.56 342 GLY A CA 1
ATOM 2694 C C . GLY A 1 342 ? -13.357 2.945 -7.162 1.00 90.56 342 GLY A C 1
ATOM 2695 O O . GLY A 1 342 ? -13.673 3.205 -8.322 1.00 90.56 342 GLY A O 1
ATOM 2696 N N . LEU A 1 343 ? -13.831 3.649 -6.135 1.00 91.94 343 LEU A N 1
ATOM 2697 C CA . LEU A 1 343 ? -14.756 4.771 -6.298 1.00 91.94 343 LEU A CA 1
ATOM 2698 C C . LEU A 1 343 ? -14.470 5.849 -5.255 1.00 91.94 343 LEU A C 1
ATOM 2700 O O . LEU A 1 343 ? -14.509 5.588 -4.055 1.00 91.94 343 LEU A O 1
ATOM 2704 N N . SER A 1 344 ? -14.230 7.074 -5.717 1.00 90.25 344 SER A N 1
ATOM 2705 C CA . SER A 1 344 ? -14.191 8.262 -4.860 1.00 90.25 344 SER A CA 1
ATOM 2706 C C . SER A 1 344 ? -15.539 8.972 -4.934 1.00 90.25 344 SER A C 1
ATOM 2708 O O . SER A 1 344 ? -16.003 9.310 -6.021 1.00 90.25 344 SER A O 1
ATOM 2710 N N . THR A 1 345 ? -16.175 9.191 -3.789 1.00 90.62 345 THR A N 1
ATOM 2711 C CA . THR A 1 345 ? -17.495 9.825 -3.696 1.00 90.62 345 THR A CA 1
ATOM 2712 C C . THR A 1 345 ? -17.615 10.642 -2.407 1.00 90.62 345 THR A C 1
ATOM 2714 O O . THR A 1 345 ? -16.633 10.837 -1.692 1.00 90.62 345 THR A O 1
ATOM 2717 N N . ILE A 1 346 ? -18.810 11.152 -2.120 1.00 88.69 346 ILE A N 1
ATOM 2718 C CA . ILE A 1 346 ? -19.150 11.855 -0.885 1.00 88.69 346 ILE A CA 1
ATOM 2719 C C . ILE A 1 346 ? -20.231 11.052 -0.161 1.00 88.69 346 ILE A C 1
ATOM 2721 O O . ILE A 1 346 ? -21.244 10.698 -0.765 1.00 88.69 346 ILE A O 1
ATOM 2725 N N . ILE A 1 347 ? -20.026 10.775 1.126 1.00 85.62 347 ILE A N 1
ATOM 2726 C CA . ILE A 1 347 ? -20.969 10.061 1.995 1.00 85.62 347 ILE A CA 1
ATOM 2727 C C . ILE A 1 347 ? -21.190 10.913 3.237 1.00 85.62 347 ILE A C 1
ATOM 2729 O O . ILE A 1 347 ? -20.237 11.287 3.915 1.00 85.62 347 ILE A O 1
ATOM 2733 N N . ASP A 1 348 ? -22.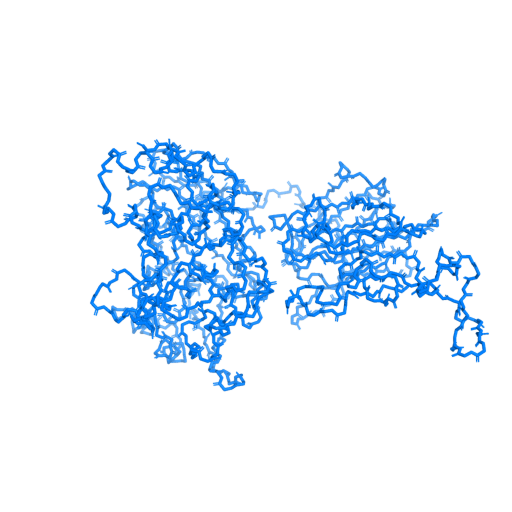449 11.266 3.494 1.00 84.50 348 ASP A N 1
ATOM 2734 C CA . ASP A 1 348 ? -22.853 12.166 4.582 1.00 84.50 348 ASP A CA 1
ATOM 2735 C C . ASP A 1 348 ? -22.108 13.519 4.589 1.00 84.50 348 ASP A C 1
ATOM 2737 O O . ASP A 1 348 ? -21.854 14.102 5.637 1.00 84.50 348 ASP A O 1
ATOM 2741 N N . GLY A 1 349 ? -21.770 14.039 3.404 1.00 83.31 349 GLY A N 1
ATOM 2742 C CA . GLY A 1 349 ? -21.070 15.322 3.245 1.00 83.31 349 GLY A CA 1
ATOM 2743 C C . GLY A 1 349 ? -19.544 15.240 3.339 1.00 83.31 349 GLY A C 1
ATOM 2744 O O . GLY A 1 349 ? -18.878 16.226 3.025 1.00 83.31 349 GLY A O 1
ATOM 2745 N N . GLU A 1 350 ? -18.992 14.072 3.667 1.00 82.69 350 GLU A N 1
ATOM 2746 C CA . GLU A 1 350 ? -17.551 13.845 3.763 1.00 82.69 350 GLU A CA 1
ATOM 2747 C C . GLU A 1 350 ? -17.021 13.017 2.584 1.00 82.69 350 GLU A C 1
ATOM 2749 O O . GLU A 1 350 ? -17.724 12.132 2.082 1.00 82.69 350 GLU A O 1
ATOM 2754 N N . PRO A 1 351 ? -15.786 13.268 2.113 1.00 85.44 351 PRO A N 1
ATOM 2755 C CA . PRO A 1 351 ? -15.143 12.412 1.123 1.00 85.44 351 PRO A CA 1
ATOM 2756 C C . PRO A 1 351 ? -15.094 10.952 1.590 1.00 85.44 351 PRO A C 1
ATOM 2758 O O . PRO A 1 351 ? -14.795 10.670 2.748 1.00 85.44 351 PRO A O 1
ATOM 2761 N N . TYR A 1 352 ? -15.347 10.017 0.678 1.00 87.31 352 TYR A N 1
ATOM 2762 C CA . TYR A 1 352 ? -15.251 8.581 0.922 1.00 87.31 352 TYR A CA 1
ATOM 2763 C C . TYR A 1 352 ? -14.572 7.885 -0.257 1.00 87.31 352 TYR A C 1
ATOM 2765 O O . TYR A 1 352 ? -14.856 8.189 -1.419 1.00 87.31 352 TYR A O 1
ATOM 2773 N N . ARG A 1 353 ? -13.688 6.930 0.042 1.00 88.88 353 ARG A N 1
ATOM 2774 C CA . ARG A 1 353 ? -12.972 6.127 -0.953 1.00 88.88 353 ARG A CA 1
ATOM 2775 C C . ARG A 1 353 ? -13.299 4.652 -0.747 1.00 88.88 353 ARG A C 1
ATOM 2777 O O . ARG A 1 353 ? -12.900 4.067 0.253 1.00 88.88 353 ARG A O 1
ATOM 2784 N N . PHE A 1 354 ? -13.975 4.060 -1.725 1.00 91.38 354 PHE A N 1
ATOM 2785 C CA . PHE A 1 354 ? -14.042 2.611 -1.885 1.00 91.38 354 PHE A CA 1
ATOM 2786 C C . PHE A 1 354 ? -12.743 2.142 -2.540 1.00 91.38 354 PHE A C 1
ATOM 2788 O O . PHE A 1 354 ? -12.371 2.655 -3.601 1.00 91.38 354 PHE A O 1
ATOM 2795 N N . ALA A 1 355 ? -12.063 1.185 -1.912 1.00 87.44 355 ALA A N 1
ATOM 2796 C CA . ALA A 1 355 ? -10.766 0.707 -2.373 1.00 87.44 355 ALA A CA 1
ATOM 2797 C C . ALA A 1 355 ? -10.863 0.008 -3.742 1.00 87.44 355 ALA A C 1
ATOM 2799 O O . ALA A 1 355 ? -11.742 -0.822 -3.993 1.00 87.44 355 ALA A O 1
ATOM 2800 N N . SER A 1 356 ? -9.922 0.325 -4.627 1.00 86.56 356 SER A N 1
ATOM 2801 C CA . SER A 1 356 ? -9.645 -0.450 -5.833 1.00 86.56 356 SER A CA 1
ATOM 2802 C C . SER A 1 356 ? -9.085 -1.829 -5.486 1.00 86.56 356 SER A C 1
ATOM 2804 O O . SER A 1 356 ? -8.618 -2.089 -4.373 1.00 86.56 356 SER A O 1
ATOM 2806 N N . ARG A 1 357 ? -9.079 -2.736 -6.466 1.00 83.69 357 ARG A N 1
ATOM 2807 C CA . ARG A 1 357 ? -8.454 -4.057 -6.305 1.00 83.69 357 ARG A CA 1
ATOM 2808 C C . ARG A 1 357 ? -6.967 -3.923 -5.985 1.00 83.69 357 ARG A C 1
ATOM 2810 O O . ARG A 1 357 ? -6.489 -4.582 -5.067 1.00 83.69 357 ARG A O 1
ATOM 2817 N N . ALA A 1 358 ? -6.264 -3.031 -6.681 1.00 78.31 358 ALA A N 1
ATOM 2818 C CA . ALA A 1 358 ? -4.849 -2.759 -6.444 1.00 78.31 358 ALA A CA 1
ATOM 2819 C C . ALA A 1 358 ? -4.594 -2.199 -5.030 1.00 78.31 358 ALA A C 1
ATOM 2821 O O . ALA A 1 358 ? -3.694 -2.684 -4.343 1.00 78.31 358 ALA A O 1
ATOM 2822 N N . GLU A 1 359 ? -5.440 -1.286 -4.535 1.00 80.12 359 GLU A N 1
ATOM 2823 C CA . GLU A 1 359 ? -5.383 -0.789 -3.150 1.00 80.12 359 GLU A CA 1
ATOM 2824 C C . GLU A 1 359 ? -5.526 -1.920 -2.123 1.00 80.12 359 GLU A C 1
ATOM 2826 O O . GLU A 1 359 ? -4.741 -1.984 -1.174 1.00 80.12 359 GLU A O 1
ATOM 2831 N N . CYS A 1 360 ? -6.456 -2.862 -2.326 1.00 81.19 360 CYS A N 1
ATOM 2832 C CA . CYS A 1 360 ? -6.564 -4.043 -1.465 1.00 81.19 360 CYS A CA 1
ATOM 2833 C C . CYS A 1 360 ? -5.264 -4.873 -1.472 1.00 81.19 360 CYS A C 1
ATOM 2835 O O . CYS A 1 360 ? -4.797 -5.302 -0.414 1.00 81.19 360 CYS A O 1
ATOM 2837 N N . PHE A 1 361 ? -4.640 -5.074 -2.638 1.00 76.25 361 PHE A N 1
ATOM 2838 C CA . PHE A 1 361 ? -3.407 -5.860 -2.768 1.00 76.25 361 PHE A CA 1
ATOM 2839 C C . PHE A 1 361 ? -2.174 -5.212 -2.128 1.00 76.25 361 PHE A C 1
ATOM 2841 O O . PHE A 1 361 ? -1.253 -5.938 -1.753 1.00 76.25 361 PHE A O 1
ATOM 2848 N N . ARG A 1 362 ? -2.152 -3.894 -1.895 1.00 71.94 362 ARG A N 1
ATOM 2849 C CA . ARG A 1 362 ? -1.056 -3.260 -1.133 1.00 71.94 362 ARG A CA 1
ATOM 2850 C C . ARG A 1 362 ? -0.931 -3.831 0.277 1.00 71.94 362 ARG A C 1
ATOM 2852 O O . ARG A 1 362 ? 0.174 -4.005 0.777 1.00 71.94 362 ARG A O 1
ATOM 2859 N N . CYS A 1 363 ? -2.066 -4.150 0.893 1.00 72.06 363 CYS A N 1
ATOM 2860 C CA . CYS A 1 363 ? -2.143 -4.682 2.250 1.00 72.06 363 CYS A CA 1
ATOM 2861 C C . CYS A 1 363 ? -2.278 -6.213 2.285 1.00 72.06 363 CYS A C 1
ATOM 2863 O O . CYS A 1 363 ? -1.790 -6.855 3.216 1.00 72.06 363 CYS A O 1
ATOM 2865 N N . HIS A 1 364 ? -2.909 -6.800 1.264 1.00 76.81 364 HIS A N 1
ATOM 2866 C CA . HIS A 1 364 ? -3.254 -8.225 1.210 1.00 76.81 364 HIS A CA 1
ATOM 2867 C C . HIS A 1 364 ? -2.437 -9.046 0.190 1.00 76.81 364 HIS A C 1
ATOM 2869 O O . HIS A 1 364 ? -2.653 -10.249 0.066 1.00 76.81 364 HIS A O 1
ATOM 2875 N N . GLY A 1 365 ? -1.484 -8.433 -0.523 1.00 64.75 365 GLY A N 1
ATOM 2876 C CA . GLY A 1 365 ? -0.652 -9.079 -1.546 1.00 64.75 365 GLY A CA 1
ATOM 2877 C C . GLY A 1 365 ? 0.386 -10.064 -1.005 1.00 64.75 365 GLY A C 1
ATOM 2878 O O . GLY A 1 365 ? 0.616 -10.169 0.196 1.00 64.75 365 GLY A O 1
ATOM 2879 N N . SER A 1 366 ? 1.050 -10.791 -1.906 1.00 54.47 366 SER A N 1
ATOM 2880 C CA . SER A 1 366 ? 1.907 -11.958 -1.609 1.00 54.47 366 SER A CA 1
ATOM 2881 C C . SER A 1 366 ? 3.046 -11.715 -0.601 1.00 54.47 366 SER A C 1
ATOM 2883 O O . SER A 1 366 ? 3.383 -12.622 0.161 1.00 54.47 366 SER A O 1
ATOM 2885 N N . ASN A 1 367 ? 3.596 -10.497 -0.531 1.00 51.12 367 ASN A N 1
ATOM 2886 C CA . ASN A 1 367 ? 4.615 -10.112 0.460 1.00 51.12 367 ASN A CA 1
ATOM 2887 C C . ASN A 1 367 ? 4.039 -9.952 1.883 1.00 51.12 367 ASN A C 1
ATOM 2889 O O . ASN A 1 367 ? 4.758 -10.105 2.871 1.00 51.12 367 ASN A O 1
ATOM 2893 N N . PHE A 1 368 ? 2.736 -9.681 1.993 1.00 56.94 368 PHE A N 1
ATOM 2894 C CA . PHE A 1 368 ? 2.025 -9.411 3.247 1.00 56.94 368 PHE A CA 1
ATOM 2895 C C . PHE A 1 368 ? 1.036 -10.509 3.631 1.00 56.94 368 PHE A C 1
ATOM 2897 O O . PHE A 1 368 ? 0.659 -10.543 4.802 1.00 56.94 368 PHE A O 1
ATOM 2904 N N . ASN A 1 369 ? 0.688 -11.378 2.667 1.00 53.78 369 ASN A N 1
ATOM 2905 C CA . ASN A 1 369 ? -0.306 -12.457 2.610 1.00 53.78 369 ASN A CA 1
ATOM 2906 C C . ASN A 1 369 ? -1.043 -12.719 3.922 1.00 53.78 369 ASN A C 1
ATOM 2908 O O . ASN A 1 369 ? -0.874 -13.765 4.553 1.00 53.78 369 ASN A O 1
ATOM 2912 N N . ARG A 1 370 ? -1.805 -11.719 4.370 1.00 69.75 370 ARG A N 1
ATOM 2913 C CA . ARG A 1 370 ? -2.611 -11.799 5.575 1.00 69.75 370 ARG A CA 1
ATOM 2914 C C . ARG A 1 370 ? -3.891 -11.000 5.385 1.00 69.75 370 ARG A C 1
ATOM 2916 O O . ARG A 1 370 ? -3.854 -9.893 4.850 1.00 69.75 370 ARG A O 1
ATOM 2923 N N . PRO A 1 371 ? -5.001 -11.503 5.923 1.00 71.81 371 PRO A N 1
ATOM 2924 C CA . PRO A 1 371 ? -6.291 -10.830 5.862 1.00 71.81 371 PRO A CA 1
ATOM 2925 C C . PRO A 1 371 ? -6.409 -9.540 6.694 1.00 71.81 371 PRO A C 1
ATOM 2927 O O . PRO A 1 371 ? -7.450 -8.896 6.653 1.00 71.81 371 PRO A O 1
ATOM 2930 N N . LEU A 1 372 ? -5.387 -9.172 7.483 1.00 79.00 372 LEU A N 1
ATOM 2931 C CA . LEU A 1 372 ? -5.398 -8.065 8.469 1.00 79.00 372 LEU A CA 1
ATOM 2932 C C . LEU A 1 372 ? -6.573 -8.087 9.479 1.00 79.00 372 LEU A C 1
ATOM 2934 O O . LEU A 1 372 ? -6.767 -7.148 10.249 1.00 79.00 372 LEU A O 1
ATOM 2938 N N . ALA A 1 373 ? -7.314 -9.190 9.496 1.00 82.69 373 ALA A N 1
ATOM 2939 C CA . ALA A 1 373 ? -8.433 -9.533 10.357 1.00 82.69 373 ALA A CA 1
ATOM 2940 C C . ALA A 1 373 ? -8.421 -11.057 10.566 1.00 82.69 373 ALA A C 1
ATOM 2942 O O . ALA A 1 373 ? -7.719 -11.768 9.851 1.00 82.69 373 ALA A O 1
ATOM 2943 N N . PHE A 1 374 ? -9.181 -11.579 11.532 1.00 88.75 374 PHE A N 1
ATOM 2944 C CA . PHE A 1 374 ? -9.184 -13.014 11.869 1.00 88.75 374 PHE A CA 1
ATOM 2945 C C . PHE A 1 374 ? -7.776 -13.577 12.173 1.00 88.75 374 PHE A C 1
ATOM 2947 O O . PHE A 1 374 ? -7.444 -14.718 11.859 1.00 88.75 374 PHE A O 1
ATOM 2954 N N . LEU A 1 375 ? -6.917 -12.755 12.784 1.00 84.38 375 LEU A N 1
ATOM 2955 C CA . LEU A 1 375 ? -5.596 -13.160 13.265 1.00 84.38 375 LEU A CA 1
ATOM 2956 C C . LEU A 1 375 ? -5.683 -13.576 14.741 1.00 84.38 375 LEU A C 1
ATOM 2958 O O . LEU A 1 375 ? -6.456 -12.965 15.479 1.00 84.38 375 LEU A O 1
ATOM 2962 N N . PRO A 1 376 ? -4.877 -14.544 15.216 1.00 79.69 376 PRO A N 1
ATOM 2963 C CA . PRO A 1 376 ? -4.993 -15.078 16.570 1.00 79.69 376 PRO A CA 1
ATOM 2964 C C . PRO A 1 376 ? -5.058 -14.011 17.669 1.00 79.69 376 PRO A C 1
ATOM 2966 O O . PRO A 1 376 ? -6.029 -13.982 18.419 1.00 79.69 376 PRO A O 1
ATOM 2969 N N . GLY A 1 377 ? -4.088 -13.088 17.732 1.00 79.50 377 GLY A N 1
ATOM 2970 C CA . GLY A 1 377 ? -4.079 -12.035 18.757 1.00 79.50 377 GLY A CA 1
ATOM 2971 C C . GLY A 1 377 ? -5.307 -11.115 18.709 1.00 79.50 377 GLY A C 1
ATOM 2972 O O . GLY A 1 377 ? -5.736 -10.600 19.739 1.00 79.50 377 GLY A O 1
ATOM 2973 N N . GLN A 1 378 ? -5.910 -10.940 17.527 1.00 84.00 378 GLN A N 1
ATOM 2974 C CA . GLN A 1 378 ? -7.103 -10.116 17.330 1.00 84.00 378 GLN A CA 1
ATOM 2975 C C . GLN A 1 378 ? -8.393 -10.812 17.778 1.00 84.00 378 GLN A C 1
ATOM 2977 O O . GLN A 1 378 ? -9.304 -10.115 18.218 1.00 84.00 378 GLN A O 1
ATOM 2982 N N . VAL A 1 379 ? -8.478 -12.145 17.673 1.00 85.81 379 VAL A N 1
ATOM 2983 C CA . VAL A 1 379 ? -9.691 -12.932 17.986 1.00 85.81 379 VAL A CA 1
ATOM 2984 C C . VAL A 1 379 ? -9.671 -13.593 19.375 1.00 85.81 379 VAL A C 1
ATOM 2986 O O . VAL A 1 379 ? -10.650 -14.222 19.774 1.00 85.81 379 VAL A O 1
ATOM 2989 N N . ASP A 1 380 ? -8.579 -13.458 20.136 1.00 78.50 380 ASP A N 1
ATOM 2990 C CA . ASP A 1 380 ? -8.400 -14.061 21.469 1.00 78.50 380 ASP A CA 1
ATOM 2991 C C . ASP A 1 380 ? -9.147 -13.319 22.598 1.00 78.50 380 ASP A C 1
ATOM 2993 O O . ASP A 1 380 ? -8.536 -12.859 23.564 1.00 78.50 380 ASP A O 1
ATOM 2997 N N . PHE A 1 381 ? -10.462 -13.120 22.473 1.00 76.38 381 PHE A N 1
ATOM 2998 C CA . PHE A 1 381 ? -11.300 -12.539 23.534 1.00 76.38 381 PHE A CA 1
ATOM 2999 C C . PHE A 1 381 ? -12.715 -13.104 23.552 1.00 76.38 381 PHE A C 1
ATOM 3001 O O . PHE A 1 381 ? -13.166 -13.723 22.588 1.00 76.38 381 PHE A O 1
ATOM 3008 N N . ASP A 1 382 ? -13.410 -12.907 24.674 1.00 72.56 382 ASP A N 1
ATOM 3009 C CA . ASP A 1 382 ? -14.807 -13.308 24.881 1.00 72.56 382 ASP A CA 1
ATOM 3010 C C . ASP A 1 382 ? -15.085 -14.780 24.544 1.00 72.56 382 ASP A C 1
ATOM 3012 O O . ASP A 1 382 ? -16.137 -15.147 24.026 1.00 72.56 382 ASP A O 1
ATOM 3016 N N . SER A 1 383 ? -14.116 -15.656 24.836 1.00 80.75 383 SER A N 1
ATOM 3017 C CA . SER A 1 383 ? -14.162 -17.093 24.516 1.00 80.75 383 SER A CA 1
ATOM 3018 C C . SER A 1 383 ? -14.340 -17.416 23.018 1.00 80.75 383 SER A C 1
ATOM 3020 O O . SER A 1 383 ? -14.604 -18.572 22.673 1.00 80.75 383 SER A O 1
ATOM 3022 N N . GLN A 1 384 ? -14.188 -16.439 22.111 1.00 88.94 384 GLN A N 1
ATOM 3023 C CA . GLN A 1 384 ? -14.363 -16.634 20.667 1.00 88.94 384 GLN A CA 1
ATOM 3024 C C . GLN A 1 384 ? -13.359 -17.642 20.113 1.00 88.94 384 GLN A C 1
ATOM 3026 O O . GLN A 1 384 ? -13.746 -18.545 19.373 1.00 88.94 384 GLN A O 1
ATOM 3031 N N . ILE A 1 385 ? -12.095 -17.554 20.535 1.00 88.44 385 ILE A N 1
ATOM 3032 C CA . ILE A 1 385 ? -11.057 -18.491 20.099 1.00 88.44 385 ILE A CA 1
ATOM 3033 C C . ILE A 1 385 ? -11.379 -19.938 20.498 1.00 88.44 385 ILE A C 1
ATOM 3035 O O . ILE A 1 385 ? -11.221 -20.858 19.697 1.00 88.44 385 ILE A O 1
ATOM 3039 N N . ASP A 1 386 ? -11.924 -20.144 21.702 1.00 88.19 386 ASP A N 1
ATOM 3040 C CA . ASP A 1 386 ? -12.329 -21.465 22.186 1.00 88.19 386 ASP A CA 1
ATOM 3041 C C . ASP A 1 386 ? -13.565 -21.978 21.441 1.00 88.19 386 ASP A C 1
ATOM 3043 O O . ASP A 1 386 ? -13.682 -23.178 21.181 1.00 88.19 386 ASP A O 1
ATOM 3047 N N . ARG A 1 387 ? -14.490 -21.085 21.067 1.00 91.12 387 ARG A N 1
ATOM 3048 C CA . ARG A 1 387 ? -15.619 -21.413 20.188 1.00 91.12 387 ARG A CA 1
ATOM 3049 C C . ARG A 1 387 ? -15.119 -21.849 18.811 1.00 91.12 387 ARG A C 1
ATOM 3051 O O . ARG A 1 387 ? -15.557 -22.892 18.336 1.00 91.12 387 ARG A O 1
ATOM 3058 N N . PHE A 1 388 ? -14.205 -21.106 18.191 1.00 92.94 388 PHE A N 1
ATOM 3059 C CA . PHE A 1 388 ? -13.656 -21.448 16.875 1.00 92.94 388 PHE A CA 1
ATOM 3060 C C . PHE A 1 388 ? -12.864 -22.751 16.902 1.00 92.94 388 PHE A C 1
ATOM 3062 O O . PHE A 1 388 ? -13.017 -23.564 15.995 1.00 92.94 388 PHE A O 1
ATOM 3069 N N . ARG A 1 389 ? -12.114 -23.012 17.977 1.00 92.94 389 ARG A N 1
ATOM 3070 C CA . ARG A 1 389 ? -11.450 -24.300 18.206 1.00 92.94 389 ARG A CA 1
ATOM 3071 C C . ARG A 1 389 ? -12.452 -25.458 18.290 1.00 92.94 389 ARG A C 1
ATOM 3073 O O . ARG A 1 389 ? -12.247 -26.486 17.659 1.00 92.94 389 ARG A O 1
ATOM 3080 N N . LYS A 1 390 ? -13.549 -25.303 19.046 1.00 93.12 390 LYS A N 1
ATOM 3081 C CA . LYS A 1 390 ? -14.605 -26.332 19.183 1.00 93.12 390 LYS A CA 1
ATOM 3082 C C . LYS A 1 390 ? -15.372 -26.592 17.887 1.00 93.12 390 LYS A C 1
ATOM 3084 O O . LYS A 1 390 ? -15.829 -27.707 17.679 1.00 93.12 390 LYS A O 1
ATOM 3089 N N . LEU A 1 391 ? -15.533 -25.563 17.060 1.00 92.75 391 LEU A N 1
ATOM 3090 C CA . LEU A 1 391 ? -16.116 -25.657 15.720 1.00 92.75 391 LEU A CA 1
ATOM 3091 C C . LEU A 1 391 ? -15.109 -26.166 14.675 1.00 92.75 391 LEU A C 1
ATOM 3093 O O . LEU A 1 391 ? -15.443 -26.227 13.500 1.00 92.75 391 LEU A O 1
ATOM 3097 N N . GLU A 1 392 ? -13.885 -26.490 15.100 1.00 94.25 392 GLU A N 1
ATOM 3098 C CA . GLU A 1 392 ? -12.768 -26.900 14.252 1.00 94.25 392 GLU A CA 1
ATOM 3099 C C . GLU A 1 392 ? -12.397 -25.903 13.145 1.00 94.25 392 GLU A C 1
ATOM 3101 O O . GLU A 1 392 ? -11.767 -26.296 12.170 1.00 94.25 392 GLU A O 1
ATOM 3106 N N . LEU A 1 393 ? -12.709 -24.612 13.303 1.00 93.88 393 LEU A N 1
ATOM 3107 C CA . LEU A 1 393 ? -12.359 -23.575 12.321 1.00 93.88 393 LEU A CA 1
ATOM 3108 C C . LEU A 1 393 ? -10.880 -23.172 12.392 1.00 93.88 393 LEU A C 1
ATOM 3110 O O . LEU A 1 393 ? -10.348 -22.596 11.445 1.00 93.88 393 LEU A O 1
ATOM 3114 N N . VAL A 1 394 ? -10.224 -23.449 13.521 1.00 93.88 394 VAL A N 1
ATOM 3115 C CA . VAL A 1 394 ? -8.806 -23.167 13.778 1.00 93.88 394 VAL A CA 1
ATOM 3116 C C . VAL A 1 394 ? -8.147 -24.348 14.493 1.00 93.88 394 VAL A C 1
ATOM 3118 O O . VAL A 1 394 ? -8.830 -25.123 15.168 1.00 93.88 394 VAL A O 1
ATOM 3121 N N . ASP A 1 395 ? -6.828 -24.490 14.365 1.00 92.50 395 ASP A N 1
ATOM 3122 C CA . ASP A 1 395 ? -6.054 -25.523 15.063 1.00 92.50 395 ASP A CA 1
ATOM 3123 C C . ASP A 1 395 ? -5.491 -25.068 16.427 1.00 92.50 395 ASP A C 1
ATOM 3125 O O . ASP A 1 395 ? -5.568 -23.905 16.831 1.00 92.50 395 ASP A O 1
ATOM 3129 N N . ASP A 1 396 ? -4.910 -26.016 17.167 1.00 91.31 396 ASP A N 1
ATOM 3130 C CA . ASP A 1 396 ? -4.318 -25.753 18.484 1.00 91.31 396 ASP A CA 1
ATOM 3131 C C . ASP A 1 396 ? -3.110 -24.803 18.413 1.00 91.31 396 ASP A C 1
ATOM 3133 O O . ASP A 1 396 ? -2.844 -24.072 19.371 1.00 91.31 396 ASP A O 1
ATOM 3137 N N . VAL A 1 397 ? -2.395 -24.776 17.283 1.00 90.31 397 VAL A N 1
ATOM 3138 C CA . VAL A 1 397 ? -1.249 -23.879 17.077 1.00 90.31 397 VAL A CA 1
ATOM 3139 C C . VAL A 1 397 ? -1.724 -22.440 16.903 1.00 90.31 397 VAL A C 1
ATOM 3141 O O . VAL A 1 397 ? -1.117 -21.523 17.451 1.00 90.31 397 VAL A O 1
ATOM 3144 N N . PHE A 1 398 ? -2.838 -22.226 16.206 1.00 89.56 398 PHE A N 1
ATOM 3145 C CA . PHE A 1 398 ? -3.483 -20.927 16.071 1.00 89.56 398 PHE A CA 1
ATOM 3146 C C . PHE A 1 398 ? -3.928 -20.409 17.444 1.00 89.56 398 PHE A C 1
ATOM 3148 O O . PHE A 1 398 ? -3.653 -19.263 17.794 1.00 89.56 398 PHE A O 1
ATOM 3155 N N . VAL A 1 399 ? -4.524 -21.267 18.276 1.00 88.81 399 VAL A N 1
ATOM 3156 C CA . VAL A 1 399 ? -4.907 -20.924 19.658 1.00 88.81 399 VAL A CA 1
ATOM 3157 C C . VAL A 1 399 ? -3.674 -20.590 20.511 1.00 88.81 399 VAL A C 1
ATOM 3159 O O . VAL A 1 399 ? -3.689 -19.634 21.285 1.00 88.81 399 VAL A O 1
ATOM 3162 N N . GLN A 1 400 ? -2.580 -21.343 20.366 1.00 86.19 400 GLN A N 1
ATOM 3163 C CA . GLN A 1 400 ? -1.314 -21.054 21.045 1.00 86.19 400 GLN A CA 1
ATOM 3164 C C . GLN A 1 400 ? -0.722 -19.708 20.599 1.00 86.19 400 GLN A C 1
ATOM 3166 O O . GLN A 1 400 ? -0.262 -18.933 21.438 1.00 86.19 400 GLN A O 1
ATOM 3171 N N . ALA A 1 401 ? -0.754 -19.417 19.298 1.00 82.44 401 ALA A N 1
ATOM 3172 C CA . ALA A 1 401 ? -0.290 -18.159 18.729 1.00 82.44 401 ALA A CA 1
ATOM 3173 C C . ALA A 1 401 ? -1.073 -16.956 19.270 1.00 82.44 401 ALA A C 1
ATOM 3175 O O . ALA A 1 401 ? -0.470 -15.920 19.550 1.00 82.44 401 ALA A O 1
ATOM 3176 N N . ALA A 1 402 ? -2.382 -17.114 19.477 1.00 82.44 402 ALA A N 1
ATOM 3177 C CA . ALA A 1 402 ? -3.272 -16.102 20.047 1.00 82.44 402 ALA A CA 1
ATOM 3178 C C . ALA A 1 402 ? -2.747 -15.585 21.393 1.00 82.44 402 ALA A C 1
ATOM 3180 O O . ALA A 1 402 ? -2.521 -14.390 21.569 1.00 82.44 402 ALA A O 1
ATOM 3181 N N . ARG A 1 403 ? -2.377 -16.519 22.273 1.00 78.31 403 ARG A N 1
ATOM 3182 C CA . ARG A 1 403 ? -1.845 -16.231 23.613 1.00 78.31 403 ARG A CA 1
ATOM 3183 C C . ARG A 1 403 ? -0.467 -15.568 23.610 1.00 78.31 403 ARG A C 1
ATOM 3185 O O . ARG A 1 403 ? -0.051 -15.027 24.627 1.00 78.31 403 ARG A O 1
ATOM 3192 N N . SER A 1 404 ? 0.259 -15.645 22.495 1.00 76.06 404 SER A N 1
ATOM 3193 C CA . SER A 1 404 ? 1.598 -15.058 22.335 1.00 76.06 404 SER A CA 1
ATOM 3194 C C . SER A 1 404 ? 1.587 -13.654 21.717 1.00 76.06 404 SER A C 1
ATOM 3196 O O . SER A 1 404 ? 2.638 -13.028 21.608 1.00 76.06 404 SER A O 1
ATOM 3198 N N . GLN A 1 405 ? 0.418 -13.160 21.299 1.00 77.94 405 GLN A N 1
ATOM 3199 C CA . GLN A 1 405 ? 0.245 -11.868 20.635 1.00 77.94 405 GLN A CA 1
ATOM 3200 C C . GLN A 1 405 ? -0.659 -10.976 21.497 1.00 77.94 405 GLN A C 1
ATOM 3202 O O . GLN A 1 405 ? -1.880 -11.003 21.326 1.00 77.94 405 GLN A O 1
ATOM 3207 N N . PRO A 1 406 ? -0.090 -10.204 22.441 1.00 76.62 406 PRO A N 1
ATOM 3208 C CA . PRO A 1 406 ? -0.875 -9.415 23.377 1.00 76.62 406 PRO A CA 1
ATOM 3209 C C . PRO A 1 406 ? -1.443 -8.192 22.654 1.00 76.62 406 PRO A C 1
ATOM 3211 O O . PRO A 1 406 ? -0.769 -7.182 22.478 1.00 76.62 406 PRO A O 1
ATOM 3214 N N . LEU A 1 407 ? -2.686 -8.306 22.198 1.00 89.06 407 LEU A N 1
ATOM 3215 C CA . LEU A 1 407 ? -3.484 -7.173 21.744 1.00 89.06 407 LEU A CA 1
ATOM 3216 C C . LEU A 1 407 ? -4.589 -6.900 22.755 1.00 89.06 407 LEU A C 1
ATOM 3218 O O . LEU A 1 407 ? -5.126 -7.829 23.366 1.00 89.06 407 LEU A O 1
ATOM 3222 N N . THR A 1 408 ? -4.940 -5.627 22.880 1.00 91.62 408 THR A N 1
ATOM 3223 C CA . THR A 1 408 ? -6.062 -5.135 23.679 1.00 91.62 408 THR A CA 1
ATOM 3224 C C . THR A 1 408 ? -6.817 -4.043 22.926 1.00 91.62 408 THR A C 1
ATOM 3226 O O . THR A 1 408 ? -6.329 -3.549 21.909 1.00 91.62 408 THR A O 1
ATOM 3229 N N . ASN A 1 409 ? -7.999 -3.658 23.405 1.00 92.38 409 ASN A N 1
ATOM 3230 C CA . ASN A 1 409 ? -8.704 -2.507 22.851 1.00 92.38 409 ASN A CA 1
ATOM 3231 C C . ASN A 1 409 ? -7.921 -1.221 23.183 1.00 92.38 409 ASN A C 1
ATOM 3233 O O . ASN A 1 409 ? -7.792 -0.886 24.362 1.00 92.38 409 ASN A O 1
ATOM 3237 N N . PRO A 1 410 ? -7.407 -0.473 22.186 1.00 94.44 410 PRO A N 1
ATOM 3238 C CA . PRO A 1 410 ? -6.605 0.721 22.446 1.00 94.44 410 PRO A CA 1
ATOM 3239 C C . PRO A 1 410 ? -7.376 1.824 23.189 1.00 94.44 410 PRO A C 1
ATOM 3241 O O . PRO A 1 410 ? -6.763 2.687 23.819 1.00 94.44 410 PRO A O 1
ATOM 3244 N N . TYR A 1 411 ? -8.707 1.785 23.187 1.00 93.12 411 TYR A N 1
ATOM 3245 C CA . TYR A 1 411 ? -9.554 2.792 23.825 1.00 93.12 411 TYR A CA 1
ATOM 3246 C C . TYR A 1 411 ? -10.086 2.372 25.205 1.00 93.12 411 TYR A C 1
ATOM 3248 O O . TYR A 1 411 ? -10.739 3.176 25.863 1.00 93.12 411 TYR A O 1
ATOM 3256 N N . ASP A 1 412 ? -9.801 1.152 25.673 1.00 93.69 412 ASP A N 1
ATOM 3257 C CA . ASP A 1 412 ? -10.215 0.704 27.007 1.00 93.69 412 ASP A CA 1
ATOM 3258 C C . ASP A 1 412 ? -9.264 1.244 28.083 1.00 93.69 412 ASP A C 1
ATOM 3260 O O . ASP A 1 412 ? -8.133 0.787 28.221 1.00 93.69 412 ASP A O 1
ATOM 3264 N N . GLU A 1 413 ? -9.713 2.227 28.864 1.00 94.12 413 GLU A N 1
ATOM 3265 C CA . GLU A 1 413 ? -8.908 2.841 29.929 1.00 94.12 413 GLU A CA 1
ATOM 3266 C C . GLU A 1 413 ? -8.596 1.909 31.111 1.00 94.12 413 GLU A C 1
ATOM 3268 O O . GLU A 1 413 ? -7.725 2.235 31.919 1.00 94.12 413 GLU A O 1
ATOM 3273 N N . GLY A 1 414 ? -9.250 0.746 31.210 1.00 95.38 414 GLY A N 1
ATOM 3274 C CA . GLY A 1 414 ? -8.912 -0.288 32.191 1.00 95.38 414 GLY A CA 1
ATOM 3275 C C . GLY A 1 414 ? -7.617 -1.042 31.873 1.00 95.38 414 GLY A C 1
ATOM 3276 O O . GLY A 1 414 ? -7.056 -1.699 32.753 1.00 95.38 414 GLY A O 1
ATOM 3277 N N . GLU A 1 415 ? -7.129 -0.939 30.639 1.00 95.19 415 GLU A N 1
ATOM 3278 C CA . GLU A 1 415 ? -5.963 -1.664 30.143 1.00 95.19 415 GLU A CA 1
ATOM 3279 C C . GLU A 1 415 ? -4.670 -0.835 30.273 1.00 95.19 415 GLU A C 1
ATOM 3281 O O . GLU A 1 415 ? -4.703 0.400 30.212 1.00 95.19 415 GLU A O 1
ATOM 3286 N N . PRO A 1 416 ? -3.491 -1.474 30.425 1.00 96.19 416 PRO A N 1
ATOM 3287 C CA . PRO A 1 416 ? -2.223 -0.755 30.532 1.00 96.19 416 PRO A CA 1
ATOM 3288 C C . PRO A 1 416 ? -1.965 0.163 29.328 1.00 96.19 416 PRO A C 1
ATOM 3290 O O . PRO A 1 416 ? -2.049 -0.270 28.179 1.00 96.19 416 PRO A O 1
ATOM 3293 N N . LEU A 1 417 ? -1.589 1.420 29.592 1.00 97.06 417 LEU A N 1
ATOM 3294 C CA . LEU A 1 417 ? -1.382 2.456 28.568 1.00 97.06 417 LEU A CA 1
ATOM 3295 C C . LEU A 1 417 ? -0.435 2.019 27.443 1.00 97.06 417 LEU A C 1
ATOM 3297 O O . LEU A 1 417 ? -0.738 2.206 26.268 1.00 97.06 417 LEU A O 1
ATOM 3301 N N . GLU A 1 418 ? 0.691 1.404 27.799 1.00 94.50 418 GLU A N 1
ATOM 3302 C CA . GLU A 1 418 ? 1.634 0.880 26.815 1.00 94.50 418 GLU A CA 1
ATOM 3303 C C . GLU A 1 418 ? 0.976 -0.181 25.927 1.00 94.50 418 GLU A C 1
ATOM 3305 O O . GLU A 1 418 ? 1.015 -0.065 24.707 1.00 94.50 418 GLU A O 1
ATOM 3310 N N . LEU A 1 419 ? 0.285 -1.168 26.506 1.00 93.56 419 LEU A N 1
ATOM 3311 C CA . LEU A 1 419 ? -0.387 -2.214 25.734 1.00 93.56 419 LEU A CA 1
ATOM 3312 C C . LEU A 1 419 ? -1.438 -1.633 24.774 1.00 93.56 419 LEU A C 1
ATOM 3314 O O . LEU A 1 419 ? -1.550 -2.089 23.632 1.00 93.56 419 LEU A O 1
ATOM 3318 N N . ARG A 1 420 ? -2.167 -0.598 25.203 1.00 96.31 420 ARG A N 1
ATOM 3319 C CA . ARG A 1 420 ? -3.121 0.139 24.365 1.00 96.31 420 ARG A CA 1
ATOM 3320 C C . ARG A 1 420 ? -2.428 0.824 23.188 1.00 96.31 420 ARG A C 1
ATOM 3322 O O . ARG A 1 420 ? -2.825 0.605 22.045 1.00 96.31 420 ARG A O 1
ATOM 3329 N N . ALA A 1 421 ? -1.355 1.578 23.432 1.00 95.62 421 ALA A N 1
ATOM 3330 C CA . ALA A 1 421 ? -0.597 2.258 22.380 1.00 95.62 421 ALA A CA 1
ATOM 3331 C C . ALA A 1 421 ? 0.054 1.274 21.397 1.00 95.62 421 ALA A C 1
ATOM 3333 O O . ALA A 1 421 ? -0.044 1.442 20.180 1.00 95.62 421 ALA A O 1
ATOM 3334 N N . ARG A 1 422 ? 0.648 0.189 21.905 1.00 93.25 422 ARG A N 1
ATOM 3335 C CA . ARG A 1 422 ? 1.239 -0.888 21.094 1.00 93.25 422 ARG A CA 1
ATOM 3336 C C . ARG A 1 422 ? 0.171 -1.593 20.245 1.00 93.25 422 ARG A C 1
ATOM 3338 O O . ARG A 1 422 ? 0.432 -1.900 19.084 1.00 93.25 422 ARG A O 1
ATOM 3345 N N . SER A 1 423 ? -1.038 -1.795 20.777 1.00 93.44 423 SER A N 1
ATOM 3346 C CA . SER A 1 423 ? -2.174 -2.371 20.034 1.00 93.44 423 SER A CA 1
ATOM 3347 C C . SER A 1 423 ? -2.700 -1.431 18.947 1.00 93.44 423 SER A C 1
ATOM 3349 O O . SER A 1 423 ? -3.036 -1.886 17.849 1.00 93.44 423 SER A O 1
ATOM 3351 N N . TRP A 1 424 ? -2.715 -0.121 19.212 1.00 94.38 424 TRP A N 1
ATOM 3352 C CA . TRP A 1 424 ? -3.075 0.892 18.220 1.00 94.38 424 TRP A CA 1
ATOM 3353 C C . TRP A 1 424 ? -2.070 0.928 17.061 1.00 94.38 424 TRP A C 1
ATOM 3355 O O . TRP A 1 424 ? -2.468 0.813 15.900 1.00 94.38 424 TRP A O 1
ATOM 3365 N N . LEU A 1 425 ? -0.766 0.984 17.359 1.00 92.62 425 LEU A N 1
ATOM 3366 C CA . LEU A 1 425 ? 0.300 0.937 16.348 1.00 92.62 425 LEU A CA 1
ATOM 3367 C C . LEU A 1 425 ? 0.291 -0.381 15.568 1.00 92.62 425 LEU A C 1
ATOM 3369 O O . LEU A 1 425 ? 0.508 -0.398 14.355 1.00 92.62 425 LEU A O 1
ATOM 3373 N N . HIS A 1 426 ? -0.003 -1.498 16.236 1.00 89.38 426 HIS A N 1
ATOM 3374 C CA . HIS A 1 426 ? -0.124 -2.781 15.560 1.00 89.38 426 HIS A CA 1
ATOM 3375 C C . HIS A 1 426 ? -1.216 -2.748 14.490 1.00 89.38 426 HIS A C 1
ATOM 3377 O O . HIS A 1 426 ? -0.964 -3.102 13.336 1.00 89.38 426 HIS A O 1
ATOM 3383 N N . SER A 1 427 ? -2.403 -2.285 14.864 1.00 88.69 427 SER A N 1
ATOM 3384 C CA . SER A 1 427 ? -3.591 -2.332 14.010 1.00 88.69 427 SER A CA 1
ATOM 3385 C C . SER A 1 427 ? -3.515 -1.334 12.859 1.00 88.69 427 SER A C 1
ATOM 3387 O O . SER A 1 427 ? -3.902 -1.662 11.741 1.00 88.69 427 SER A O 1
ATOM 3389 N N . ASN A 1 428 ? -2.949 -0.150 13.107 1.00 88.56 428 ASN A N 1
ATOM 3390 C CA . ASN A 1 428 ? -2.895 0.931 12.125 1.00 88.56 428 ASN A CA 1
ATOM 3391 C C . ASN A 1 428 ? -1.601 0.966 11.302 1.00 88.56 428 ASN A C 1
ATOM 3393 O O . ASN A 1 428 ? -1.594 1.557 10.227 1.00 88.56 428 ASN A O 1
ATOM 3397 N N . CYS A 1 429 ? -0.507 0.342 11.758 1.00 86.94 429 CYS A N 1
ATOM 3398 C CA . CYS A 1 429 ? 0.805 0.556 11.134 1.00 86.94 429 CYS A CA 1
ATOM 3399 C C . CYS A 1 429 ? 1.606 -0.728 10.860 1.00 86.94 429 CYS A C 1
ATOM 3401 O O . CYS A 1 429 ? 2.385 -0.769 9.905 1.00 86.94 429 CYS A O 1
ATOM 3403 N N . SER A 1 430 ? 1.448 -1.801 11.647 1.00 82.75 430 SER A N 1
ATOM 3404 C CA . SER A 1 430 ? 2.371 -2.955 11.572 1.00 82.75 430 SER A CA 1
ATOM 3405 C C . SER A 1 430 ? 2.305 -3.776 10.285 1.00 82.75 430 SER A C 1
ATOM 3407 O O . SER A 1 430 ? 3.241 -4.513 9.976 1.00 82.75 430 SER A O 1
ATOM 3409 N N . HIS A 1 431 ? 1.224 -3.659 9.512 1.00 77.88 431 HIS A N 1
ATOM 3410 C CA . HIS A 1 431 ? 1.099 -4.333 8.221 1.00 77.88 431 HIS A CA 1
ATOM 3411 C C . HIS A 1 431 ? 2.178 -3.856 7.234 1.00 77.88 431 HIS A C 1
ATOM 3413 O O . HIS A 1 431 ? 2.773 -4.686 6.543 1.00 77.88 431 HIS A O 1
ATOM 3419 N N . CYS A 1 432 ? 2.500 -2.559 7.268 1.00 75.81 432 CYS A N 1
ATOM 3420 C CA . CYS A 1 432 ? 3.591 -1.946 6.516 1.00 75.81 432 CYS A CA 1
ATOM 3421 C C . CYS A 1 432 ? 4.901 -1.902 7.323 1.00 75.81 432 CYS A C 1
ATOM 3423 O O . CYS A 1 432 ? 5.965 -2.151 6.764 1.00 75.81 432 CYS A O 1
ATOM 3425 N N . HIS A 1 433 ? 4.834 -1.646 8.632 1.00 80.94 433 HIS A N 1
ATOM 3426 C CA . HIS A 1 433 ? 5.983 -1.482 9.532 1.00 80.94 433 HIS A CA 1
ATOM 3427 C C . HIS A 1 433 ? 6.338 -2.776 10.278 1.00 80.94 433 HIS A C 1
ATOM 3429 O O . HIS A 1 433 ? 6.106 -2.918 11.484 1.00 80.94 433 HIS A O 1
ATOM 3435 N N . LYS A 1 434 ? 6.895 -3.739 9.536 1.00 72.38 434 LYS A N 1
ATOM 3436 C CA . LYS A 1 434 ? 7.445 -4.998 10.058 1.00 72.38 434 LYS A CA 1
ATOM 3437 C C . LYS A 1 434 ? 8.576 -5.527 9.173 1.00 72.38 434 LYS A C 1
ATOM 3439 O O . LYS A 1 434 ? 8.719 -5.103 8.032 1.00 72.38 434 LYS A O 1
ATOM 3444 N N . VAL A 1 435 ? 9.348 -6.514 9.638 1.00 63.16 435 VAL A N 1
ATOM 3445 C CA . VAL A 1 435 ? 10.250 -7.299 8.773 1.00 63.16 435 VAL A CA 1
ATOM 3446 C C . VAL A 1 435 ? 9.426 -7.877 7.624 1.00 63.16 435 VAL A C 1
ATOM 3448 O O . VAL A 1 435 ? 8.387 -8.487 7.876 1.00 63.16 435 VAL A O 1
ATOM 3451 N N . SER A 1 436 ? 9.883 -7.698 6.379 1.00 57.44 436 SER A N 1
ATOM 3452 C CA . SER A 1 436 ? 9.139 -7.998 5.136 1.00 57.44 436 SER A CA 1
ATOM 3453 C C . SER A 1 436 ? 7.857 -7.177 4.909 1.00 57.44 436 SER A C 1
ATOM 3455 O O . SER A 1 436 ? 7.068 -7.517 4.038 1.00 57.44 436 SER A O 1
ATOM 3457 N N . GLY A 1 437 ? 7.659 -6.099 5.674 1.00 59.75 437 GLY A N 1
ATOM 3458 C CA . GLY A 1 437 ? 6.667 -5.044 5.459 1.00 59.75 437 GLY A CA 1
ATOM 3459 C C . GLY A 1 437 ? 7.072 -4.098 4.316 1.00 59.75 437 GLY A C 1
ATOM 3460 O O . GLY A 1 437 ? 8.258 -3.933 4.034 1.00 59.75 437 GLY A O 1
ATOM 3461 N N . GLY A 1 438 ? 6.092 -3.506 3.632 1.00 55.31 438 GLY A N 1
ATOM 3462 C CA . GLY A 1 438 ? 6.301 -2.720 2.411 1.00 55.31 438 GLY A CA 1
ATOM 3463 C C . GLY A 1 438 ? 6.739 -1.277 2.638 1.00 55.31 438 GLY A C 1
ATOM 3464 O O . GLY A 1 438 ? 6.998 -0.589 1.663 1.00 55.31 438 GLY A O 1
ATOM 3465 N N . SER A 1 439 ? 6.824 -0.805 3.891 1.00 55.25 439 SER A N 1
ATOM 3466 C CA . SER A 1 439 ? 7.048 0.621 4.188 1.00 55.25 439 SER A CA 1
ATOM 3467 C C . SER A 1 439 ? 8.446 1.133 3.861 1.00 55.25 439 SER A C 1
ATOM 3469 O O . SER A 1 439 ? 8.678 2.339 3.919 1.00 55.25 439 SER A O 1
ATOM 3471 N N . GLY A 1 440 ? 9.415 0.247 3.604 1.00 52.97 440 GLY A N 1
ATOM 3472 C CA . GLY A 1 440 ? 10.804 0.671 3.452 1.00 52.97 440 GLY A CA 1
ATOM 3473 C C . GLY A 1 440 ? 11.249 1.577 4.614 1.00 52.97 440 GLY A C 1
ATOM 3474 O O . GLY A 1 440 ? 11.878 2.604 4.373 1.00 52.97 440 GLY A O 1
ATOM 3475 N N . LEU A 1 441 ? 10.868 1.243 5.856 1.00 56.94 441 LEU A N 1
ATOM 3476 C CA . LEU A 1 441 ? 11.265 1.929 7.088 1.00 56.94 441 LEU A CA 1
ATOM 3477 C C . LEU A 1 441 ? 11.681 0.890 8.145 1.00 56.94 441 LEU A C 1
ATOM 3479 O O . LEU A 1 441 ? 10.994 -0.112 8.342 1.00 56.94 441 LEU A O 1
ATOM 3483 N N . THR A 1 442 ? 12.781 1.140 8.861 1.00 63.16 442 THR A N 1
ATOM 3484 C CA . THR A 1 442 ? 13.205 0.376 10.052 1.00 63.16 442 THR A CA 1
ATOM 3485 C C . THR A 1 442 ? 12.316 0.752 11.237 1.00 63.16 442 THR A C 1
ATOM 3487 O O . THR A 1 442 ? 12.680 1.598 12.044 1.00 63.16 442 THR A O 1
ATOM 3490 N N . ALA A 1 443 ? 11.090 0.232 11.257 1.00 74.69 443 ALA A N 1
ATOM 3491 C CA . ALA A 1 443 ? 10.171 0.340 12.383 1.00 74.69 443 ALA A CA 1
ATOM 3492 C C . ALA A 1 443 ? 9.356 -0.951 12.480 1.00 74.69 443 ALA A C 1
ATOM 3494 O O . ALA A 1 443 ? 8.710 -1.354 11.512 1.00 74.69 443 ALA A O 1
ATOM 3495 N N . GLN A 1 444 ? 9.391 -1.606 13.638 1.00 79.88 444 GLN A N 1
ATOM 3496 C CA . GLN A 1 444 ? 8.784 -2.917 13.876 1.00 79.88 444 GLN A CA 1
ATOM 3497 C C . GLN A 1 444 ? 7.553 -2.790 14.772 1.00 79.88 444 GLN A C 1
ATOM 3499 O O . GLN A 1 444 ? 7.542 -3.216 15.922 1.00 79.88 444 GLN A O 1
ATOM 3504 N N . MET A 1 445 ? 6.472 -2.224 14.246 1.00 86.31 445 MET A N 1
ATOM 3505 C CA . MET A 1 445 ? 5.287 -1.838 15.025 1.00 86.31 445 MET A CA 1
ATOM 3506 C C . MET A 1 445 ? 4.373 -3.010 15.422 1.00 86.31 445 MET A C 1
ATOM 3508 O O . MET A 1 445 ? 3.235 -2.806 15.836 1.00 86.31 445 MET A O 1
ATOM 3512 N N . ASN A 1 446 ? 4.837 -4.256 15.312 1.00 80.75 446 ASN A N 1
ATOM 3513 C CA . ASN A 1 446 ? 4.082 -5.397 15.823 1.00 80.75 446 ASN A CA 1
ATOM 3514 C C . ASN A 1 446 ? 4.029 -5.349 17.354 1.00 80.75 446 ASN A C 1
ATOM 3516 O O . ASN A 1 446 ? 5.071 -5.190 17.987 1.00 80.75 446 ASN A O 1
ATOM 3520 N N . ALA A 1 447 ? 2.853 -5.574 17.950 1.00 83.06 447 ALA A N 1
ATOM 3521 C CA . ALA A 1 447 ? 2.686 -5.523 19.407 1.00 83.06 447 ALA A CA 1
ATOM 3522 C C . ALA A 1 447 ? 3.570 -6.531 20.167 1.00 83.06 447 ALA A C 1
ATOM 3524 O O . ALA A 1 447 ? 3.984 -6.261 21.286 1.00 83.06 447 ALA A O 1
ATOM 3525 N N . ALA A 1 448 ? 3.900 -7.670 19.546 1.00 78.50 448 ALA A N 1
ATOM 3526 C CA . ALA A 1 448 ? 4.726 -8.715 20.158 1.00 78.50 448 ALA A CA 1
ATOM 3527 C C . ALA A 1 448 ? 6.244 -8.433 20.134 1.00 78.50 448 ALA A C 1
ATOM 3529 O O . ALA A 1 448 ? 7.013 -9.196 20.711 1.00 78.50 448 ALA A O 1
ATOM 3530 N N . VAL A 1 449 ? 6.693 -7.384 19.437 1.00 80.88 449 VAL A N 1
ATOM 3531 C CA . VAL A 1 449 ? 8.113 -6.992 19.401 1.00 80.88 449 VAL A CA 1
ATOM 3532 C C . VAL A 1 449 ? 8.476 -6.293 20.718 1.00 80.88 449 VAL A C 1
ATOM 3534 O O . VAL A 1 449 ? 7.644 -5.597 21.292 1.00 80.88 449 VAL A O 1
ATOM 3537 N N . SER A 1 450 ? 9.686 -6.497 21.237 1.00 81.38 450 SER A N 1
ATOM 3538 C CA . SER A 1 450 ? 10.160 -5.769 22.422 1.00 81.38 450 SER A CA 1
ATOM 3539 C C . SER A 1 450 ? 10.483 -4.310 22.090 1.00 81.38 450 SER A C 1
ATOM 3541 O O . SER A 1 450 ? 10.700 -3.978 20.926 1.00 81.38 450 SER A O 1
ATOM 3543 N N . ASP A 1 451 ? 10.594 -3.449 23.100 1.00 78.44 451 ASP A N 1
ATOM 3544 C CA . ASP A 1 451 ? 10.934 -2.034 22.893 1.00 78.44 451 ASP A CA 1
ATOM 3545 C C . ASP A 1 451 ? 12.261 -1.838 22.150 1.00 78.44 451 ASP A C 1
ATOM 3547 O O . ASP A 1 451 ? 12.311 -1.099 21.170 1.00 78.44 451 ASP A O 1
ATOM 3551 N N . ASP A 1 452 ? 13.305 -2.586 22.522 1.00 76.06 452 ASP A N 1
ATOM 3552 C CA . ASP A 1 452 ? 14.600 -2.558 21.822 1.00 76.06 452 ASP A CA 1
ATOM 3553 C C . ASP A 1 452 ? 14.492 -3.004 20.354 1.00 76.06 452 ASP A C 1
ATOM 3555 O O . ASP A 1 452 ? 15.292 -2.614 19.506 1.00 76.06 452 ASP A O 1
ATOM 3559 N N . GLY A 1 453 ? 13.501 -3.842 20.041 1.00 78.00 453 GLY A N 1
ATOM 3560 C CA . GLY A 1 453 ? 13.260 -4.343 18.694 1.00 78.00 453 GLY A CA 1
ATOM 3561 C C . GLY A 1 453 ? 12.409 -3.411 17.835 1.00 78.00 453 GLY A C 1
ATOM 3562 O O . GLY A 1 453 ? 12.279 -3.670 16.641 1.00 78.00 453 GLY A O 1
ATOM 3563 N N . LEU A 1 454 ? 11.812 -2.357 18.409 1.00 81.00 454 LEU A N 1
ATOM 3564 C CA . LEU A 1 454 ? 10.922 -1.453 17.681 1.00 81.00 454 LEU A CA 1
ATOM 3565 C C . LEU A 1 454 ? 11.634 -0.634 16.614 1.00 81.00 454 LEU A C 1
ATOM 3567 O O . LEU A 1 454 ? 10.999 -0.288 15.618 1.00 81.00 454 LEU A O 1
ATOM 3571 N N . GLU A 1 455 ? 12.900 -0.287 16.852 1.00 84.44 455 GLU A N 1
ATOM 3572 C CA . GLU A 1 455 ? 13.671 0.665 16.041 1.00 84.44 455 GLU A CA 1
ATOM 3573 C C . GLU A 1 455 ? 12.979 2.047 15.917 1.00 84.44 455 GLU A C 1
ATOM 3575 O O . GLU A 1 455 ? 13.150 2.764 14.935 1.00 84.44 455 GLU A O 1
ATOM 3580 N N . LEU A 1 456 ? 12.180 2.431 16.926 1.00 88.12 456 LEU A N 1
ATOM 3581 C CA . LEU A 1 456 ? 11.453 3.711 16.990 1.00 88.12 456 LEU A CA 1
ATOM 3582 C C . LEU A 1 456 ? 11.959 4.634 18.101 1.00 88.12 456 LEU A C 1
ATOM 3584 O O . LEU A 1 456 ? 12.093 5.840 17.911 1.00 88.12 456 LEU A O 1
ATOM 3588 N N . ILE A 1 457 ? 12.211 4.081 19.283 1.00 91.94 457 ILE A N 1
ATOM 3589 C CA . ILE A 1 457 ? 12.500 4.868 20.481 1.00 91.94 457 ILE A CA 1
ATOM 3590 C C . ILE A 1 457 ? 13.954 5.344 20.426 1.00 91.94 457 ILE A C 1
ATOM 3592 O O . ILE A 1 457 ? 14.874 4.535 20.478 1.00 91.94 457 ILE A O 1
ATOM 3596 N N . GLY A 1 458 ? 14.161 6.655 20.280 1.00 91.00 458 GLY A N 1
ATOM 3597 C CA . GLY A 1 458 ? 15.490 7.263 20.159 1.00 91.00 458 GLY A CA 1
ATOM 3598 C C . GLY A 1 458 ? 16.199 7.026 18.819 1.00 91.00 458 GLY A C 1
ATOM 3599 O O . GLY A 1 458 ? 17.371 7.367 18.694 1.00 91.00 458 GLY A O 1
ATOM 3600 N N . HIS A 1 459 ? 15.517 6.457 17.821 1.00 88.12 459 HIS A N 1
ATOM 3601 C CA . HIS A 1 459 ? 16.080 6.224 16.489 1.00 88.12 459 HIS A CA 1
ATOM 3602 C C . HIS A 1 459 ? 15.745 7.363 15.525 1.00 88.12 459 HIS A C 1
ATOM 3604 O O . HIS A 1 459 ? 14.610 7.839 15.498 1.00 88.12 459 HIS A O 1
ATOM 3610 N N . ASP A 1 460 ? 16.705 7.748 14.684 1.00 84.38 460 ASP A N 1
ATOM 3611 C CA . ASP A 1 460 ? 16.500 8.794 13.680 1.00 84.38 460 ASP A CA 1
ATOM 3612 C C . ASP A 1 460 ? 15.436 8.401 12.641 1.00 84.38 460 ASP A C 1
ATOM 3614 O O . ASP A 1 460 ? 15.385 7.241 12.195 1.00 84.38 460 ASP A O 1
ATOM 3618 N N . PRO A 1 461 ? 14.603 9.357 12.189 1.00 78.75 461 PRO A N 1
ATOM 3619 C CA . PRO A 1 461 ? 13.705 9.121 11.078 1.00 78.75 461 PRO A CA 1
ATOM 3620 C C . PRO A 1 461 ? 14.512 8.835 9.813 1.00 78.75 461 PRO A C 1
ATOM 3622 O O . PRO A 1 461 ? 15.473 9.519 9.478 1.00 78.75 461 PRO A O 1
ATOM 3625 N N . LYS A 1 462 ? 14.079 7.836 9.044 1.00 70.81 462 LYS A N 1
ATOM 3626 C CA . LYS A 1 462 ? 14.655 7.579 7.714 1.00 70.81 462 LYS A CA 1
ATOM 3627 C C . LYS A 1 462 ? 14.135 8.544 6.645 1.00 70.81 462 LYS A C 1
ATOM 3629 O O . LYS A 1 462 ? 14.589 8.482 5.511 1.00 70.81 462 LYS A O 1
ATOM 3634 N N . ARG A 1 463 ? 13.140 9.373 6.984 1.00 64.75 463 ARG A N 1
ATOM 3635 C CA . ARG A 1 463 ? 12.405 10.234 6.055 1.00 64.75 463 ARG A CA 1
ATOM 3636 C C . ARG A 1 463 ? 11.895 11.483 6.736 1.00 64.75 463 ARG A C 1
ATOM 3638 O O . ARG A 1 463 ? 10.957 11.352 7.524 1.00 64.75 463 ARG A O 1
ATOM 3645 N N . GLY A 1 464 ? 12.423 12.633 6.327 1.00 72.00 464 GLY A N 1
ATOM 3646 C CA . GLY A 1 464 ? 11.918 13.957 6.678 1.00 72.00 464 GLY A CA 1
ATOM 3647 C C . GLY A 1 464 ? 11.938 14.257 8.178 1.00 72.00 464 GLY A C 1
ATOM 3648 O O . GLY A 1 464 ? 11.581 13.431 9.013 1.00 72.00 464 GLY A O 1
ATOM 3649 N N . TYR A 1 465 ? 12.319 15.479 8.523 1.00 80.31 465 TYR A N 1
ATOM 3650 C CA . TYR A 1 465 ? 12.152 15.971 9.890 1.00 80.31 465 TYR A CA 1
ATOM 3651 C C . TYR A 1 465 ? 10.843 16.743 10.081 1.00 80.31 465 TYR A C 1
ATOM 3653 O O . TYR A 1 465 ? 10.428 16.938 11.212 1.00 80.31 465 TYR A O 1
ATOM 3661 N N . PHE A 1 466 ? 10.156 17.132 8.999 1.00 85.06 466 PHE A N 1
ATOM 3662 C CA . PHE A 1 466 ? 8.862 17.835 9.043 1.00 85.06 466 PHE A CA 1
ATOM 3663 C C . PHE A 1 466 ? 8.866 19.076 9.953 1.00 85.06 466 PHE A C 1
ATOM 3665 O O . PHE A 1 466 ? 7.918 19.295 10.703 1.00 85.06 466 PHE A O 1
ATOM 3672 N N . GLY A 1 467 ? 9.955 19.854 9.924 1.00 82.19 467 GLY A N 1
ATOM 3673 C CA . GLY A 1 467 ? 10.150 21.027 10.785 1.00 82.19 467 GLY A CA 1
ATOM 3674 C C . GLY A 1 467 ? 10.524 20.698 12.238 1.00 82.19 467 GLY A C 1
ATOM 3675 O O . GLY A 1 467 ? 10.403 21.550 13.117 1.00 82.19 467 GLY A O 1
ATOM 3676 N N . LEU A 1 468 ? 10.933 19.453 12.509 1.00 88.06 468 LEU A N 1
ATOM 3677 C CA . LEU A 1 468 ? 11.454 18.973 13.792 1.00 88.06 468 LEU A CA 1
ATOM 3678 C C . LEU A 1 468 ? 12.904 18.482 13.624 1.00 88.06 468 LEU A C 1
ATOM 3680 O O . LEU A 1 468 ? 13.213 17.318 13.873 1.00 88.06 468 LEU A O 1
ATOM 3684 N N . GLU A 1 469 ? 13.808 19.326 13.128 1.00 85.88 469 GLU A N 1
ATOM 3685 C CA . GLU A 1 469 ? 15.184 18.931 12.799 1.00 85.88 469 GLU A CA 1
ATOM 3686 C C . GLU A 1 469 ? 15.907 18.271 13.987 1.00 85.88 469 GLU A C 1
ATOM 3688 O O . GLU A 1 469 ? 15.945 18.795 15.101 1.00 85.88 469 GLU A O 1
ATOM 3693 N N . GLY A 1 470 ? 16.499 17.095 13.746 1.00 85.94 470 GLY A N 1
ATOM 3694 C CA . GLY A 1 470 ? 17.191 16.307 14.774 1.00 85.94 470 GLY A CA 1
ATOM 3695 C C . GLY A 1 470 ? 16.267 15.550 15.739 1.00 85.94 470 GLY A C 1
ATOM 3696 O O . GLY A 1 470 ? 16.749 14.930 16.687 1.00 85.94 470 GLY A O 1
ATOM 3697 N N . ALA A 1 471 ? 14.949 15.578 15.526 1.00 92.12 471 ALA A N 1
ATOM 3698 C CA . ALA A 1 471 ? 14.000 14.776 16.286 1.00 92.12 471 ALA A CA 1
ATOM 3699 C C . ALA A 1 471 ? 14.068 13.285 15.904 1.00 92.12 471 ALA A C 1
ATOM 3701 O O . ALA A 1 471 ? 14.027 12.963 14.716 1.00 92.12 471 ALA A O 1
ATOM 3702 N N . PRO A 1 472 ? 14.097 12.359 16.879 1.00 93.19 472 PRO A N 1
ATOM 3703 C CA . PRO A 1 472 ? 13.945 10.933 16.611 1.00 93.19 472 PRO A CA 1
ATOM 3704 C C . PRO A 1 472 ? 12.489 10.578 16.256 1.00 93.19 472 PRO A C 1
ATOM 3706 O O . PRO A 1 472 ? 11.558 11.367 16.435 1.00 93.19 472 PRO A O 1
ATOM 3709 N N . GLN A 1 473 ? 12.274 9.343 15.797 1.00 92.19 473 GLN A N 1
ATOM 3710 C CA . GLN A 1 473 ? 10.943 8.780 15.546 1.00 92.19 473 GLN A CA 1
ATOM 3711 C C . GLN A 1 473 ? 10.047 8.881 16.787 1.00 92.19 473 GLN A C 1
ATOM 3713 O O . GLN A 1 473 ? 8.925 9.380 16.700 1.00 92.19 473 GLN A O 1
ATOM 3718 N N . ILE A 1 474 ? 10.565 8.467 17.944 1.00 95.25 474 ILE A N 1
ATOM 3719 C CA . ILE A 1 474 ? 9.992 8.744 19.262 1.00 95.25 474 ILE A CA 1
ATOM 3720 C C . ILE A 1 474 ? 11.093 9.331 20.145 1.00 95.25 474 ILE A C 1
ATOM 3722 O O . ILE A 1 474 ? 12.121 8.686 20.358 1.00 95.25 474 ILE A O 1
ATOM 3726 N N . ASP A 1 475 ? 10.865 10.532 20.672 1.00 96.50 475 ASP A N 1
ATOM 3727 C CA . ASP A 1 475 ? 11.685 11.150 21.713 1.00 96.50 475 ASP A CA 1
ATOM 3728 C C . ASP A 1 475 ? 11.094 10.791 23.084 1.00 96.50 475 ASP A C 1
ATOM 3730 O O . ASP A 1 475 ? 9.988 11.245 23.399 1.00 96.50 475 ASP A O 1
ATOM 3734 N N . PRO A 1 476 ? 11.766 9.957 23.901 1.00 96.25 476 PRO A N 1
ATOM 3735 C CA . PRO A 1 476 ? 11.215 9.495 25.172 1.00 96.25 476 PRO A CA 1
ATOM 3736 C C . PRO A 1 476 ? 10.757 10.655 26.064 1.00 96.25 476 PRO A C 1
ATOM 3738 O O . PRO A 1 476 ? 11.546 11.516 26.449 1.00 96.25 476 PRO A O 1
ATOM 3741 N N . GLY A 1 477 ? 9.468 10.680 26.406 1.00 97.75 477 GLY A N 1
ATOM 3742 C CA . GLY A 1 477 ? 8.861 11.736 27.215 1.00 97.75 477 GLY A CA 1
ATOM 3743 C C . GLY A 1 477 ? 8.459 13.001 26.457 1.00 97.75 477 GLY A C 1
ATOM 3744 O O . GLY A 1 477 ? 7.693 13.785 27.017 1.00 97.75 477 GLY A O 1
ATOM 3745 N N . ASN A 1 478 ? 8.899 13.221 25.215 1.00 98.00 478 ASN A N 1
ATOM 3746 C CA . ASN A 1 478 ? 8.562 14.420 24.441 1.00 98.00 478 ASN A CA 1
ATOM 3747 C C . ASN A 1 478 ? 7.767 14.078 23.165 1.00 98.00 478 ASN A C 1
ATOM 3749 O O . ASN A 1 478 ? 8.340 13.925 22.081 1.0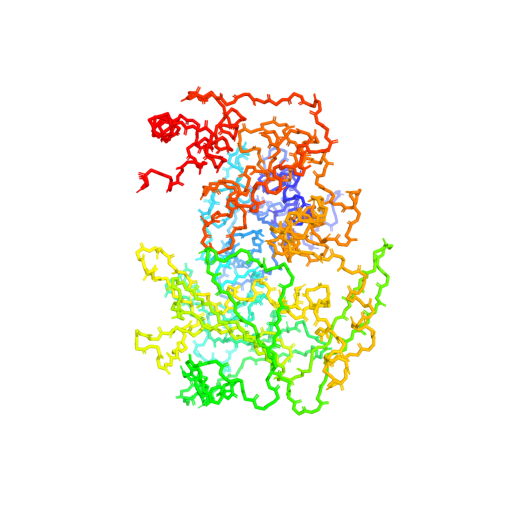0 98.00 478 ASN A O 1
ATOM 3753 N N . PRO A 1 479 ? 6.426 14.004 23.252 1.00 97.81 479 PRO A N 1
ATOM 3754 C CA . PRO A 1 479 ? 5.592 13.756 22.077 1.00 97.81 479 PRO A CA 1
ATOM 3755 C C . PRO A 1 479 ? 5.703 14.866 21.023 1.00 97.81 479 PRO A C 1
ATOM 3757 O O . PRO A 1 479 ? 5.590 14.586 19.835 1.00 97.81 479 PRO A O 1
ATOM 3760 N N . TYR A 1 480 ? 5.977 16.112 21.413 1.00 97.88 480 TYR A N 1
ATOM 3761 C CA . TYR A 1 480 ? 6.022 17.242 20.479 1.00 97.88 480 TYR A CA 1
ATOM 3762 C C . TYR A 1 480 ? 7.325 17.308 19.677 1.00 97.88 480 TYR A C 1
ATOM 3764 O O . TYR A 1 480 ? 7.348 17.900 18.603 1.00 97.88 480 TYR A O 1
ATOM 3772 N N . ARG A 1 481 ? 8.378 16.626 20.143 1.00 96.44 481 ARG A N 1
ATOM 3773 C CA . ARG A 1 481 ? 9.630 16.400 19.408 1.00 96.44 481 ARG A CA 1
ATOM 3774 C C . ARG A 1 481 ? 9.746 14.968 18.865 1.00 96.44 481 ARG A C 1
ATOM 3776 O O . ARG A 1 481 ? 10.853 14.474 18.677 1.00 96.44 481 ARG A O 1
ATOM 3783 N N . SER A 1 482 ? 8.617 14.288 18.645 1.00 96.81 482 SER A N 1
ATOM 3784 C CA . SER A 1 482 ? 8.559 12.922 18.108 1.00 96.81 482 SER A CA 1
ATOM 3785 C C . SER A 1 482 ? 7.973 12.910 16.696 1.00 96.81 482 SER A C 1
ATOM 3787 O O . SER A 1 482 ? 6.808 13.263 16.499 1.00 96.81 482 SER A O 1
ATOM 3789 N N . ILE A 1 483 ? 8.744 12.433 15.713 1.00 94.00 483 ILE A N 1
ATOM 3790 C CA . ILE A 1 483 ? 8.308 12.383 14.305 1.00 94.00 483 ILE A CA 1
ATOM 3791 C C . ILE A 1 483 ? 7.062 11.507 14.132 1.00 94.00 483 ILE A C 1
ATOM 3793 O O . ILE A 1 483 ? 6.160 11.870 13.380 1.00 94.00 483 ILE A O 1
ATOM 3797 N N . LEU A 1 484 ? 6.959 10.386 14.854 1.00 94.31 484 LEU A N 1
ATOM 3798 C CA . LEU A 1 484 ? 5.777 9.521 14.818 1.00 94.31 484 LEU A CA 1
ATOM 3799 C C . LEU A 1 484 ? 4.505 10.291 15.190 1.00 94.31 484 LEU A C 1
ATOM 3801 O O . LEU A 1 484 ? 3.487 10.126 14.523 1.00 94.31 484 LEU A O 1
ATOM 3805 N N . TYR A 1 485 ? 4.570 11.145 16.217 1.00 96.50 485 TYR A N 1
ATOM 3806 C CA . TYR A 1 485 ? 3.415 11.909 16.680 1.00 96.50 485 TYR A CA 1
ATOM 3807 C C . TYR A 1 485 ? 2.967 12.943 15.641 1.00 96.50 485 TYR A C 1
ATOM 3809 O O . TYR A 1 485 ? 1.778 13.027 15.348 1.00 96.50 485 TYR A O 1
ATOM 3817 N N . TYR A 1 486 ? 3.909 13.654 15.006 1.00 95.06 486 TYR A N 1
ATOM 3818 C CA . TYR A 1 486 ? 3.595 14.546 13.883 1.00 95.06 486 TYR A CA 1
ATOM 3819 C C . TYR A 1 486 ? 2.868 13.803 12.757 1.00 95.06 486 TYR A C 1
ATOM 3821 O O . TYR A 1 486 ? 1.814 14.236 12.291 1.00 95.06 486 TYR A O 1
ATOM 3829 N N . ARG A 1 487 ? 3.414 12.655 12.340 1.00 92.50 487 ARG A N 1
ATOM 3830 C CA . ARG A 1 487 ? 2.914 11.891 11.191 1.00 92.50 487 ARG A CA 1
ATOM 3831 C C . ARG A 1 487 ? 1.488 11.381 11.387 1.00 92.50 487 ARG A C 1
ATOM 3833 O O . ARG A 1 487 ? 0.732 11.365 10.423 1.00 92.50 487 ARG A O 1
ATOM 3840 N N . ILE A 1 488 ? 1.111 11.004 12.608 1.00 93.81 488 ILE A N 1
ATOM 3841 C CA . ILE A 1 488 ? -0.263 10.566 12.908 1.00 93.81 488 ILE A CA 1
ATOM 3842 C C . ILE A 1 488 ? -1.220 11.733 13.196 1.00 93.81 488 ILE A C 1
ATOM 3844 O O . ILE A 1 488 ? -2.427 11.523 13.206 1.00 93.81 488 ILE A O 1
ATOM 3848 N N . ALA A 1 489 ? -0.708 12.948 13.433 1.00 94.19 489 ALA A N 1
ATOM 3849 C CA . ALA A 1 489 ? -1.504 14.137 13.759 1.00 94.19 489 ALA A CA 1
ATOM 3850 C C . ALA A 1 489 ? -1.734 15.090 12.570 1.00 94.19 489 ALA A C 1
ATOM 3852 O O . ALA A 1 489 ? -2.637 15.921 12.610 1.00 94.19 489 ALA A O 1
ATOM 3853 N N . THR A 1 490 ? -0.924 14.999 11.515 1.00 90.94 490 THR A N 1
ATOM 3854 C CA . THR A 1 490 ? -1.020 15.854 10.320 1.00 90.94 490 THR A CA 1
ATOM 3855 C C . THR A 1 490 ? -1.965 15.268 9.274 1.00 90.94 490 THR A C 1
ATOM 3857 O O . THR A 1 490 ? -2.024 14.053 9.138 1.00 90.94 490 THR A O 1
ATOM 3860 N N . LYS A 1 491 ? -2.663 16.100 8.487 1.00 86.88 491 LYS A N 1
ATOM 3861 C CA . LYS A 1 491 ? -3.371 15.667 7.255 1.00 86.88 491 LYS A CA 1
ATOM 3862 C C . LYS A 1 491 ? -2.602 15.997 5.971 1.00 86.88 491 LYS A C 1
ATOM 3864 O O . LYS A 1 491 ? -3.069 15.687 4.878 1.00 86.88 491 LYS A O 1
ATOM 3869 N N . GLY A 1 492 ? -1.472 16.692 6.098 1.00 81.94 492 GLY A N 1
ATOM 3870 C CA . GLY A 1 492 ? -0.664 17.147 4.971 1.00 81.94 492 GLY A CA 1
ATOM 3871 C C . GLY A 1 492 ? 0.570 16.282 4.740 1.00 81.94 492 GLY A C 1
ATOM 3872 O O . GLY A 1 492 ? 0.563 15.070 4.961 1.00 81.94 492 GLY A O 1
ATOM 3873 N N . ALA A 1 493 ? 1.651 16.917 4.287 1.00 77.31 493 ALA A N 1
ATOM 3874 C CA . ALA A 1 493 ? 2.903 16.226 4.002 1.00 77.31 493 ALA A CA 1
ATOM 3875 C C . ALA A 1 493 ? 3.399 15.442 5.229 1.00 77.31 493 ALA A C 1
ATOM 3877 O O . ALA A 1 493 ? 3.459 15.976 6.336 1.00 77.31 493 ALA A O 1
ATOM 3878 N N . GLY A 1 494 ? 3.758 14.174 5.019 1.00 78.81 494 GLY A N 1
ATOM 3879 C CA . GLY A 1 494 ? 4.224 13.279 6.078 1.00 78.81 494 GLY A CA 1
ATOM 3880 C C . GLY A 1 494 ? 3.133 12.480 6.796 1.00 78.81 494 GLY A C 1
ATOM 3881 O O . GLY A 1 494 ? 3.505 11.637 7.616 1.00 78.81 494 GLY A O 1
ATOM 3882 N N . HIS A 1 495 ? 1.844 12.695 6.488 1.00 85.31 495 HIS A N 1
ATOM 3883 C CA . HIS A 1 495 ? 0.725 11.940 7.067 1.00 85.31 495 HIS A CA 1
ATOM 3884 C C . HIS A 1 495 ? 0.954 10.428 6.989 1.00 85.31 495 HIS A C 1
ATOM 3886 O O . HIS A 1 495 ? 1.370 9.905 5.961 1.00 85.31 495 HIS A O 1
ATOM 3892 N N . MET A 1 496 ? 0.6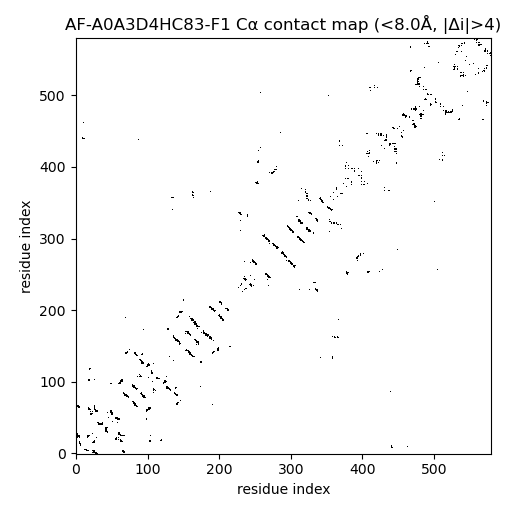85 9.720 8.080 1.00 86.19 496 MET A N 1
ATOM 3893 C CA . MET A 1 496 ? 0.687 8.263 8.118 1.00 86.19 496 MET A CA 1
ATOM 3894 C C . MET A 1 496 ? -0.608 7.756 8.759 1.00 86.19 496 MET A C 1
ATOM 3896 O O . MET A 1 496 ? -0.981 8.267 9.818 1.00 86.19 496 MET A O 1
ATOM 3900 N N . PRO A 1 497 ? -1.229 6.699 8.198 1.00 79.38 497 PRO A N 1
ATOM 3901 C CA . PRO A 1 497 ? -0.807 5.942 7.006 1.00 79.38 497 PRO A CA 1
ATOM 3902 C C . PRO A 1 497 ? -0.921 6.722 5.680 1.00 79.38 497 PRO A C 1
ATOM 3904 O O . PRO A 1 497 ? -1.810 7.541 5.514 1.00 79.38 497 PRO A O 1
ATOM 3907 N N . MET A 1 498 ? -0.048 6.436 4.706 1.00 72.19 498 MET A N 1
ATOM 3908 C CA . MET A 1 498 ? -0.090 7.080 3.372 1.00 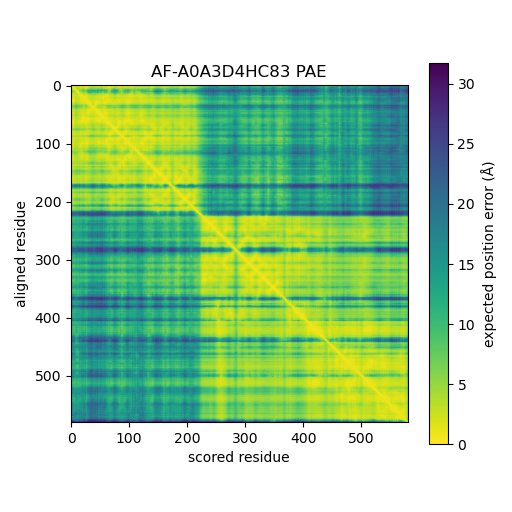72.19 498 MET A CA 1
ATOM 3909 C C . MET A 1 498 ? -1.225 6.563 2.469 1.00 72.19 498 MET A C 1
ATOM 3911 O O . MET A 1 498 ? -1.447 7.104 1.389 1.00 72.19 498 MET A O 1
ATOM 3915 N N . ILE A 1 499 ? -1.892 5.476 2.865 1.00 67.00 499 ILE A N 1
ATOM 3916 C CA . ILE A 1 499 ? -2.933 4.806 2.079 1.00 67.00 499 ILE A CA 1
ATOM 3917 C C . ILE A 1 499 ? -4.289 5.109 2.713 1.00 67.00 499 ILE A C 1
ATOM 3919 O O . ILE A 1 499 ? -4.447 4.992 3.927 1.00 67.00 499 ILE A O 1
ATOM 3923 N N . GLY A 1 500 ? -5.277 5.419 1.874 1.00 69.31 500 GLY A N 1
ATOM 3924 C CA . GLY A 1 500 ? -6.620 5.797 2.304 1.00 69.31 500 GLY A CA 1
ATOM 3925 C C . GLY A 1 500 ? -6.782 7.310 2.438 1.00 69.31 500 GLY A C 1
ATOM 3926 O O . GLY A 1 500 ? -5.930 8.092 2.021 1.00 69.31 500 GLY A O 1
ATOM 3927 N N . LEU A 1 501 ? -7.923 7.737 2.980 1.00 70.94 501 LEU A N 1
ATOM 3928 C CA . LEU A 1 501 ? -8.169 9.155 3.230 1.00 70.94 501 LEU A CA 1
ATOM 3929 C C . LEU A 1 501 ? -7.361 9.627 4.448 1.00 70.94 501 LEU A C 1
ATOM 3931 O O . LEU A 1 501 ? -7.331 8.899 5.444 1.00 70.94 501 LEU A O 1
ATOM 3935 N N . PRO A 1 502 ? -6.793 10.852 4.424 1.00 75.62 502 PRO A N 1
ATOM 3936 C CA . PRO A 1 502 ? -6.051 11.426 5.545 1.00 75.62 502 PRO A CA 1
ATOM 3937 C C . PRO A 1 502 ? -7.000 11.862 6.671 1.00 75.62 502 PRO A C 1
ATOM 3939 O O . PRO A 1 502 ? -7.245 13.047 6.922 1.00 75.62 502 PRO A O 1
ATOM 3942 N N . THR A 1 503 ? -7.603 10.873 7.319 1.00 84.00 503 THR A N 1
ATOM 3943 C CA . THR A 1 503 ? -8.497 11.025 8.466 1.00 84.00 503 THR A CA 1
ATOM 3944 C C . THR A 1 503 ? -7.697 10.779 9.734 1.00 84.00 503 THR A C 1
ATOM 3946 O O . THR A 1 503 ? -6.761 9.983 9.753 1.00 84.00 503 THR A O 1
ATOM 3949 N N . LEU A 1 504 ? -8.033 11.513 10.788 1.00 88.31 504 LEU A N 1
ATOM 3950 C CA . LEU A 1 504 ? -7.310 11.449 12.052 1.00 88.31 504 LEU A CA 1
ATOM 3951 C C . LEU A 1 504 ? -8.149 10.677 13.060 1.00 88.31 504 LEU A C 1
ATOM 3953 O O . LEU A 1 504 ? -9.371 10.788 13.036 1.00 88.31 504 LEU A O 1
ATOM 3957 N N . ASP A 1 505 ? -7.476 9.949 13.944 1.00 91.44 505 ASP A N 1
ATOM 3958 C CA . ASP A 1 505 ? -8.062 9.266 15.096 1.00 91.44 505 ASP A CA 1
ATOM 3959 C C . ASP A 1 505 ? -7.685 10.031 16.376 1.00 91.44 505 ASP A C 1
ATOM 3961 O O . ASP A 1 505 ? -6.623 9.762 16.943 1.00 91.44 505 ASP A O 1
ATOM 3965 N N . PRO A 1 506 ? -8.485 11.012 16.838 1.00 90.75 506 PRO A N 1
ATOM 3966 C CA . PRO A 1 506 ? -8.139 11.827 18.003 1.00 90.75 506 PRO A CA 1
ATOM 3967 C C . PRO A 1 506 ? -7.823 11.007 19.255 1.00 90.75 506 PRO A C 1
ATOM 3969 O O . PRO A 1 506 ? -6.873 11.315 19.979 1.00 90.75 506 PRO A O 1
ATOM 3972 N N . ASP A 1 507 ? -8.589 9.943 19.498 1.00 92.69 507 ASP A N 1
ATOM 3973 C CA . ASP A 1 507 ? -8.411 9.090 20.668 1.00 92.69 507 ASP A CA 1
ATOM 3974 C C . ASP A 1 507 ? -7.160 8.221 20.539 1.00 92.69 507 ASP A C 1
ATOM 3976 O O . ASP A 1 507 ? -6.390 8.103 21.493 1.00 92.69 507 ASP A O 1
ATOM 3980 N N . GLY A 1 508 ? -6.900 7.670 19.355 1.00 94.81 508 GLY A N 1
ATOM 3981 C CA . GLY A 1 508 ? -5.682 6.916 19.066 1.00 94.81 508 GLY A CA 1
ATOM 3982 C C . GLY A 1 508 ? -4.421 7.767 19.178 1.00 94.81 508 GLY A C 1
ATOM 3983 O O . GLY A 1 508 ? -3.449 7.378 19.830 1.00 94.81 508 GLY A O 1
ATOM 3984 N N . ILE A 1 509 ? -4.463 8.975 18.612 1.00 95.44 509 ILE A N 1
ATOM 3985 C CA . ILE A 1 509 ? -3.393 9.975 18.698 1.00 95.44 509 ILE A CA 1
ATOM 3986 C C . ILE A 1 509 ? -3.124 10.333 20.165 1.00 95.44 509 ILE A C 1
ATOM 3988 O O . ILE A 1 509 ? -1.963 10.389 20.574 1.00 95.44 509 ILE A O 1
ATOM 3992 N N . ARG A 1 510 ? -4.172 10.512 20.982 1.00 95.81 510 ARG A N 1
ATOM 3993 C CA . ARG A 1 510 ? -4.048 10.755 22.429 1.00 95.81 510 ARG A CA 1
ATOM 3994 C C . ARG A 1 510 ? -3.395 9.582 23.162 1.00 95.81 510 ARG A C 1
ATOM 3996 O O . ARG A 1 510 ? -2.494 9.801 23.963 1.00 95.81 510 ARG A O 1
ATOM 4003 N N . VAL A 1 511 ? -3.773 8.343 22.855 1.00 97.19 511 VAL A N 1
ATOM 4004 C CA . VAL A 1 511 ? -3.149 7.151 23.458 1.00 97.19 511 VAL A CA 1
ATOM 4005 C C . VAL A 1 511 ? -1.649 7.091 23.146 1.00 97.19 511 VAL A C 1
ATOM 4007 O O . VAL A 1 511 ? -0.844 6.822 24.040 1.00 97.19 511 VAL A O 1
ATOM 4010 N N . VAL A 1 512 ? -1.249 7.380 21.903 1.00 97.38 512 VAL A N 1
ATOM 4011 C CA . VAL A 1 512 ? 0.172 7.428 21.515 1.00 97.38 512 VAL A CA 1
ATOM 4012 C C . VAL A 1 512 ? 0.897 8.588 22.202 1.00 97.38 512 VAL A C 1
ATOM 4014 O O . VAL A 1 512 ? 2.005 8.392 22.701 1.00 97.38 512 VAL A O 1
ATOM 4017 N N . HIS A 1 513 ? 0.278 9.770 22.282 1.00 97.69 513 HIS A N 1
ATOM 4018 C CA . HIS A 1 513 ? 0.813 10.918 23.019 1.00 97.69 513 HIS A CA 1
ATOM 4019 C C . HIS A 1 513 ? 1.124 10.559 24.475 1.00 97.69 513 HIS A C 1
ATOM 4021 O O . HIS A 1 513 ? 2.249 10.751 24.944 1.00 97.69 513 HIS A O 1
ATOM 4027 N N . ASP A 1 514 ? 0.133 10.015 25.181 1.00 97.44 514 ASP A N 1
ATOM 4028 C CA . ASP A 1 514 ? 0.233 9.711 26.604 1.00 97.44 514 ASP A CA 1
ATOM 4029 C C . ASP A 1 514 ? 1.274 8.619 26.850 1.00 97.44 514 ASP A C 1
ATOM 4031 O O . ASP A 1 514 ? 2.048 8.700 27.807 1.00 97.44 514 ASP A O 1
ATOM 4035 N N . TRP A 1 515 ? 1.361 7.631 25.953 1.00 97.62 515 TRP A N 1
ATOM 4036 C CA . TRP A 1 515 ? 2.401 6.611 26.005 1.00 97.62 515 TRP A CA 1
ATOM 4037 C C . TRP A 1 515 ? 3.799 7.216 25.868 1.00 97.62 515 TRP A C 1
ATOM 4039 O O . TRP A 1 515 ? 4.634 6.982 26.743 1.00 97.62 515 TRP A O 1
ATOM 4049 N N . ILE A 1 516 ? 4.047 8.054 24.853 1.00 97.94 516 ILE A N 1
ATOM 4050 C CA . ILE A 1 516 ? 5.337 8.746 24.699 1.00 97.94 516 ILE A CA 1
ATOM 4051 C C . ILE A 1 516 ? 5.644 9.572 25.949 1.00 97.94 516 ILE A C 1
ATOM 4053 O O . ILE A 1 516 ? 6.760 9.507 26.470 1.00 97.94 516 ILE A O 1
ATOM 4057 N N . ARG A 1 517 ? 4.657 10.305 26.481 1.00 97.75 517 ARG A N 1
ATOM 4058 C CA . ARG A 1 517 ? 4.841 11.119 27.687 1.00 97.75 517 ARG A CA 1
ATOM 4059 C C . ARG A 1 517 ? 5.193 10.274 28.911 1.00 97.75 517 ARG A C 1
ATOM 4061 O O . ARG A 1 517 ? 6.011 10.700 29.726 1.00 97.75 517 ARG A O 1
ATOM 4068 N N . SER A 1 518 ? 4.616 9.079 29.027 1.00 97.44 518 SER A N 1
ATOM 4069 C CA . SER A 1 518 ? 4.840 8.168 30.154 1.00 97.44 518 SER A CA 1
ATOM 4070 C C . SER A 1 518 ? 6.263 7.605 30.232 1.00 97.44 518 SER A C 1
ATOM 4072 O O . SER A 1 518 ? 6.705 7.262 31.325 1.00 97.44 518 SER A O 1
ATOM 4074 N N . MET A 1 519 ? 7.001 7.561 29.113 1.00 96.12 519 MET A N 1
ATOM 4075 C CA . MET A 1 519 ? 8.367 7.013 29.062 1.00 96.12 519 MET A CA 1
ATOM 4076 C C . MET A 1 519 ? 9.356 7.821 29.911 1.00 96.12 519 MET A C 1
ATOM 4078 O O . MET A 1 519 ? 10.229 7.259 30.569 1.00 96.12 519 MET A O 1
ATOM 4082 N N . MET A 1 520 ? 9.222 9.151 29.898 1.00 96.75 520 MET A N 1
ATOM 4083 C CA . MET A 1 520 ? 10.040 10.057 30.703 1.00 96.75 520 MET A CA 1
ATOM 4084 C C . MET A 1 520 ? 9.198 11.266 31.148 1.00 96.75 520 MET A C 1
ATOM 4086 O O . MET A 1 520 ? 9.287 12.340 30.550 1.00 96.75 520 MET A O 1
ATOM 4090 N N . PRO A 1 521 ? 8.388 11.125 32.217 1.00 95.19 521 PRO A N 1
ATOM 4091 C CA . PRO A 1 521 ? 7.409 12.139 32.627 1.00 95.19 521 PRO A CA 1
ATOM 4092 C C . PRO A 1 521 ? 8.001 13.487 33.046 1.00 95.19 521 PRO A C 1
ATOM 4094 O O . PRO A 1 521 ? 7.267 14.466 33.134 1.00 95.19 521 PRO A O 1
ATOM 4097 N N . GLU A 1 522 ? 9.310 13.549 33.296 1.00 95.00 522 GLU A N 1
ATOM 4098 C CA . GLU A 1 522 ? 10.039 14.769 33.664 1.00 95.00 522 GLU A CA 1
ATOM 4099 C C . GLU A 1 522 ? 10.741 15.436 32.469 1.00 95.00 522 GLU A C 1
ATOM 4101 O O . GLU A 1 522 ? 11.339 16.502 32.619 1.00 95.00 522 GLU A O 1
ATOM 4106 N N . ALA A 1 523 ? 10.691 14.834 31.272 1.00 93.81 523 ALA A N 1
ATOM 4107 C CA . ALA A 1 523 ? 11.300 15.418 30.082 1.00 93.81 523 ALA A CA 1
ATOM 4108 C C . ALA A 1 523 ? 10.678 16.797 29.784 1.00 93.81 523 ALA A C 1
ATOM 4110 O O . ALA A 1 523 ? 9.452 16.955 29.899 1.00 93.81 523 ALA A O 1
ATOM 4111 N N . PRO A 1 524 ? 11.480 17.808 29.407 1.00 93.69 524 PRO A N 1
ATOM 4112 C CA . PRO A 1 524 ? 10.947 19.097 28.992 1.00 93.69 524 PRO A CA 1
ATOM 4113 C C . PRO A 1 524 ? 10.179 18.943 27.675 1.00 93.69 524 PRO A C 1
ATOM 4115 O O . PRO A 1 524 ? 10.607 18.207 26.791 1.00 93.69 524 PRO A O 1
ATOM 4118 N N . ILE A 1 525 ? 9.057 19.652 27.556 1.00 95.75 525 ILE A N 1
ATOM 4119 C CA . ILE A 1 525 ? 8.233 19.703 26.340 1.00 95.75 525 ILE A CA 1
ATOM 4120 C C . ILE A 1 525 ? 7.879 21.151 26.026 1.00 95.75 525 ILE A C 1
ATOM 4122 O O . ILE A 1 525 ? 7.752 21.972 26.948 1.00 95.75 525 ILE A O 1
ATOM 4126 N N . ALA A 1 526 ? 7.695 21.468 24.744 1.00 94.50 526 ALA A N 1
ATOM 4127 C CA . ALA A 1 526 ? 7.141 22.753 24.344 1.00 94.50 526 ALA A CA 1
ATOM 4128 C C . ALA A 1 526 ? 5.799 23.033 25.038 1.00 94.50 526 ALA A C 1
ATOM 4130 O O . ALA A 1 526 ? 4.993 22.141 25.316 1.00 94.50 526 ALA A O 1
ATOM 4131 N N . LYS A 1 527 ? 5.557 24.313 25.326 1.00 93.25 527 LYS A N 1
ATOM 4132 C CA . LYS A 1 527 ? 4.285 24.777 25.881 1.00 93.25 527 LYS A CA 1
ATOM 4133 C C . LYS A 1 527 ? 3.379 25.222 24.745 1.00 93.25 527 LYS A C 1
ATOM 4135 O O . LYS A 1 527 ? 3.823 25.944 23.862 1.00 93.25 527 LYS A O 1
ATOM 4140 N N . ALA A 1 528 ? 2.100 24.869 24.830 1.00 93.81 528 ALA A N 1
ATOM 4141 C CA . ALA A 1 528 ? 1.094 25.374 23.908 1.00 93.81 528 ALA A CA 1
ATOM 4142 C C . ALA A 1 528 ? 0.985 26.907 24.004 1.00 93.81 528 ALA A C 1
ATOM 4144 O O . ALA A 1 528 ? 0.729 27.456 25.083 1.00 93.81 528 ALA A O 1
ATOM 4145 N N . THR A 1 529 ? 1.135 27.589 22.871 1.00 94.12 529 THR A N 1
ATOM 4146 C CA . THR A 1 529 ? 0.897 29.029 22.704 1.00 94.12 529 THR A CA 1
ATOM 4147 C C . THR A 1 529 ? -0.176 29.222 21.628 1.00 94.12 529 THR A C 1
ATOM 4149 O O . THR A 1 529 ? -0.332 28.372 20.764 1.00 94.12 529 THR A O 1
ATOM 4152 N N . LEU A 1 530 ? -0.947 30.317 21.663 1.00 94.94 530 LEU A N 1
ATOM 4153 C CA . LEU A 1 530 ? -1.942 30.607 20.608 1.00 94.94 530 LEU A CA 1
ATOM 4154 C C . LEU A 1 530 ? -1.313 31.146 19.306 1.00 94.94 530 LEU A C 1
ATOM 4156 O O . LEU A 1 530 ? -2.036 31.470 18.366 1.00 94.94 530 LEU A O 1
ATOM 4160 N N . ASP A 1 531 ? 0.009 31.306 19.298 1.00 94.88 531 ASP A N 1
ATOM 4161 C CA . ASP A 1 531 ? 0.813 31.854 18.207 1.00 94.88 531 ASP A CA 1
ATOM 4162 C C . ASP A 1 531 ? 2.135 31.070 18.152 1.00 94.88 531 ASP A C 1
ATOM 4164 O O . ASP A 1 531 ? 3.170 31.564 18.619 1.00 94.88 531 ASP A O 1
ATOM 4168 N N . PRO A 1 532 ? 2.071 29.786 17.749 1.00 96.50 532 PRO A N 1
ATOM 4169 C CA . PRO A 1 532 ? 3.227 28.903 17.766 1.00 96.50 532 PRO A CA 1
ATOM 4170 C C . PRO A 1 532 ? 4.253 29.365 16.736 1.00 96.50 532 PRO A C 1
ATOM 4172 O O . PRO A 1 532 ? 3.893 29.737 15.624 1.00 96.50 532 PRO A O 1
ATOM 4175 N N . LYS A 1 533 ? 5.535 29.324 17.104 1.00 95.31 533 LYS A N 1
ATOM 4176 C CA . LYS A 1 533 ? 6.640 29.779 16.238 1.00 95.31 533 LYS A CA 1
ATOM 4177 C C . LYS A 1 533 ? 7.294 28.673 15.418 1.00 95.31 533 LYS A C 1
ATOM 4179 O O . LYS A 1 533 ? 8.154 28.949 14.590 1.00 95.31 533 LYS A O 1
ATOM 4184 N N . ASN A 1 534 ? 6.989 27.425 15.744 1.00 94.69 534 ASN A N 1
ATOM 4185 C CA . ASN A 1 534 ? 7.577 26.235 15.148 1.00 94.69 534 ASN A CA 1
ATOM 4186 C C . ASN A 1 534 ? 6.623 25.045 15.320 1.00 94.69 534 ASN A C 1
ATOM 4188 O O . ASN A 1 534 ? 5.604 25.135 16.015 1.00 94.69 534 ASN A O 1
ATOM 4192 N N . VAL A 1 535 ? 6.977 23.919 14.703 1.00 95.56 535 VAL A N 1
ATOM 4193 C CA . VAL A 1 535 ? 6.166 22.696 14.712 1.00 95.56 535 VAL A CA 1
ATOM 4194 C C . VAL A 1 535 ? 6.005 22.105 16.119 1.00 95.56 535 VAL A C 1
ATOM 4196 O O . VAL A 1 535 ? 4.929 21.601 16.434 1.00 95.56 535 VAL A O 1
ATOM 4199 N N . GLU A 1 536 ? 7.004 22.217 17.002 1.00 97.00 536 GLU A N 1
ATOM 4200 C CA . GLU A 1 536 ? 6.921 21.687 18.376 1.00 97.00 536 GLU A CA 1
ATOM 4201 C C . GLU A 1 536 ? 5.847 22.426 19.203 1.00 97.00 536 GLU A C 1
ATOM 4203 O O . GLU A 1 536 ? 4.983 21.804 19.827 1.00 97.00 536 GLU A O 1
ATOM 4208 N N . GLU A 1 537 ? 5.841 23.764 19.166 1.00 97.62 537 GLU A N 1
ATOM 4209 C CA . GLU A 1 537 ? 4.806 24.584 19.814 1.00 97.62 537 GLU A CA 1
ATOM 4210 C C . GLU A 1 537 ? 3.422 24.355 19.184 1.00 97.62 537 GLU A C 1
ATOM 4212 O O . GLU A 1 537 ? 2.411 24.320 19.895 1.00 97.62 537 GLU A O 1
ATOM 4217 N N . ALA A 1 538 ? 3.372 24.159 17.864 1.00 97.38 538 ALA A N 1
ATOM 4218 C CA . ALA A 1 538 ? 2.141 23.879 17.135 1.00 97.38 538 ALA A CA 1
ATOM 4219 C C . ALA A 1 538 ? 1.548 22.508 17.499 1.00 97.38 538 ALA A C 1
ATOM 4221 O O . ALA A 1 538 ? 0.337 22.407 17.681 1.00 97.38 538 ALA A O 1
ATOM 4222 N N . LEU A 1 539 ? 2.373 21.471 17.686 1.00 97.62 539 LEU A N 1
ATOM 4223 C CA . LEU A 1 539 ? 1.937 20.154 18.167 1.00 97.62 539 LEU A CA 1
ATOM 4224 C C . LEU A 1 539 ? 1.401 20.216 19.600 1.00 97.62 539 LEU A C 1
ATOM 4226 O O . LEU A 1 539 ? 0.383 19.588 19.902 1.00 97.62 539 LEU A O 1
ATOM 4230 N N . ALA A 1 540 ? 2.035 21.010 20.467 1.00 97.50 540 ALA A N 1
ATOM 4231 C CA . ALA A 1 540 ? 1.532 21.253 21.816 1.00 97.50 540 ALA A CA 1
ATOM 4232 C C . ALA A 1 540 ? 0.154 21.932 21.794 1.00 97.50 540 ALA A C 1
ATOM 4234 O O . ALA A 1 540 ? -0.756 21.548 22.533 1.00 97.50 540 ALA A O 1
ATOM 4235 N N . LEU A 1 541 ? -0.021 22.931 20.924 1.00 97.38 541 LEU A N 1
ATOM 4236 C CA . LEU A 1 541 ? -1.301 23.606 20.721 1.00 97.38 541 LEU A CA 1
ATOM 4237 C C . LEU A 1 541 ? -2.361 22.672 20.126 1.00 97.38 541 LEU A C 1
ATOM 4239 O O . LEU A 1 541 ? -3.491 22.651 20.614 1.00 97.38 541 LEU A O 1
ATOM 4243 N N . TYR A 1 542 ? -1.992 21.883 19.117 1.00 96.06 542 TYR A N 1
ATOM 4244 C CA . TYR A 1 542 ? -2.843 20.872 18.498 1.00 96.06 542 TYR A CA 1
ATOM 4245 C C . TYR A 1 542 ? -3.370 19.897 19.553 1.00 96.06 542 TYR A C 1
ATOM 4247 O O . TYR A 1 542 ? -4.581 19.715 19.668 1.00 96.06 542 TYR A O 1
ATOM 4255 N N . HIS A 1 543 ? -2.486 19.332 20.384 1.00 95.81 543 HIS A N 1
ATOM 4256 C CA . HIS A 1 543 ? -2.881 18.414 21.453 1.00 95.81 543 HIS A CA 1
ATOM 4257 C C . HIS A 1 543 ? -3.877 19.074 22.413 1.00 95.81 543 HIS A C 1
ATOM 4259 O O . HIS A 1 543 ? -4.926 18.503 22.704 1.00 95.81 543 HIS A O 1
ATOM 4265 N N . LYS A 1 544 ? -3.610 20.321 22.822 1.00 95.00 544 LYS A N 1
ATOM 4266 C CA . LYS A 1 544 ? -4.492 21.091 23.706 1.00 95.00 544 LYS A CA 1
ATOM 4267 C C . LYS A 1 544 ? -5.895 21.311 23.123 1.00 95.00 544 LYS A C 1
ATOM 4269 O O . LYS A 1 544 ? -6.880 21.297 23.862 1.00 95.00 544 LYS A O 1
ATOM 4274 N N . ILE A 1 545 ? -5.993 21.511 21.807 1.00 93.19 545 ILE A N 1
ATOM 4275 C CA . ILE A 1 545 ? -7.277 21.573 21.096 1.00 93.19 545 ILE A CA 1
ATOM 4276 C C . ILE A 1 545 ? -7.986 20.218 21.160 1.00 93.19 545 ILE A C 1
ATOM 4278 O O . ILE A 1 545 ? -9.173 20.189 21.477 1.00 93.19 545 ILE A O 1
ATOM 4282 N N . GLN A 1 546 ? -7.272 19.119 20.894 1.00 90.19 546 GLN A N 1
ATOM 4283 C CA . GLN A 1 546 ? -7.846 17.768 20.888 1.00 90.19 546 GLN A CA 1
ATOM 4284 C C . GLN A 1 546 ? -8.408 17.362 22.254 1.00 90.19 546 GLN A C 1
ATOM 4286 O O . GLN A 1 546 ? -9.495 16.798 22.322 1.00 90.19 546 GLN A O 1
ATOM 4291 N N . VAL A 1 547 ? -7.722 17.701 23.350 1.00 92.19 547 VAL A N 1
ATOM 4292 C CA . VAL A 1 547 ? -8.193 17.387 24.713 1.00 92.19 547 VAL A CA 1
ATOM 4293 C C . VAL A 1 547 ? -9.220 18.391 25.261 1.00 92.19 547 VAL A C 1
ATOM 4295 O O . VAL A 1 547 ? -9.652 18.273 26.405 1.00 92.19 547 VAL A O 1
ATOM 4298 N N . GLY A 1 548 ? -9.636 19.382 24.463 1.00 91.75 548 GLY A N 1
ATOM 4299 C CA . GLY A 1 548 ? -10.686 20.333 24.843 1.00 91.75 548 GLY A CA 1
ATOM 4300 C C . GLY A 1 548 ? -10.274 21.348 25.915 1.00 91.75 548 GLY A C 1
ATOM 4301 O O . GLY A 1 548 ? -11.124 21.880 26.626 1.00 91.75 548 GLY A O 1
ATOM 4302 N N . GLU A 1 549 ? -8.981 21.650 26.038 1.00 93.62 549 GLU A N 1
ATOM 4303 C CA . GLU A 1 549 ? -8.438 22.551 27.067 1.00 93.62 549 GLU A CA 1
ATOM 4304 C C . GLU A 1 549 ? -8.401 24.038 26.649 1.00 93.62 549 GLU A C 1
ATOM 4306 O O . GLU A 1 549 ? -7.863 24.887 27.371 1.00 93.62 549 GLU A O 1
ATOM 4311 N N . LEU A 1 550 ? -8.945 24.382 25.479 1.00 92.81 550 LEU A N 1
ATOM 4312 C CA . LEU A 1 550 ? -9.092 25.765 25.015 1.00 92.81 550 LEU A CA 1
ATOM 4313 C C . LEU A 1 550 ? -10.552 26.213 25.019 1.00 92.81 550 LEU A C 1
ATOM 4315 O O . LEU A 1 550 ? -11.465 25.447 24.721 1.00 92.81 550 LEU A O 1
ATOM 4319 N N . SER A 1 551 ? -10.762 27.502 25.295 1.00 94.06 551 SER A N 1
ATOM 4320 C CA . SER A 1 551 ? -12.060 28.133 25.059 1.00 94.06 551 SER A CA 1
ATOM 4321 C C . SER A 1 551 ? -12.398 28.107 23.562 1.00 94.06 551 SER A C 1
ATOM 4323 O O . SER A 1 551 ? -11.500 28.101 22.721 1.00 94.06 551 SER A O 1
ATOM 4325 N N . ALA A 1 552 ? -13.683 28.151 23.199 1.00 93.00 552 ALA A N 1
ATOM 4326 C CA . ALA A 1 552 ? -14.088 28.176 21.787 1.00 93.00 552 ALA A CA 1
ATOM 4327 C C . ALA A 1 552 ? -13.477 29.365 21.013 1.00 93.00 552 ALA A C 1
ATOM 4329 O O . ALA A 1 552 ? -13.096 29.224 19.852 1.00 93.00 552 ALA A O 1
ATOM 4330 N N . ALA A 1 553 ? -13.336 30.523 21.670 1.00 94.06 553 ALA A N 1
ATOM 4331 C CA . ALA A 1 553 ? -12.714 31.707 21.082 1.00 94.06 553 ALA A CA 1
ATOM 4332 C C . ALA A 1 553 ? -11.208 31.507 20.846 1.00 94.06 553 ALA A C 1
ATOM 4334 O O . ALA A 1 553 ? -10.705 31.845 19.775 1.00 94.06 553 ALA A O 1
ATOM 4335 N N . ASP A 1 554 ? -10.505 30.919 21.817 1.00 95.19 554 ASP A N 1
ATOM 4336 C CA . ASP A 1 554 ? -9.075 30.636 21.693 1.00 95.19 554 ASP A CA 1
ATOM 4337 C C . ASP A 1 554 ? -8.799 29.516 20.687 1.00 95.19 554 ASP A C 1
ATOM 4339 O O . ASP A 1 554 ? -7.857 29.645 19.913 1.00 95.19 554 ASP A O 1
ATOM 4343 N N . LYS A 1 555 ? -9.636 28.465 20.633 1.00 94.38 555 LYS A N 1
ATOM 4344 C CA . LYS A 1 555 ? -9.565 27.405 19.608 1.00 94.38 555 LYS A CA 1
ATOM 4345 C C . LYS A 1 555 ? -9.681 28.015 18.213 1.00 94.38 555 LYS A C 1
ATOM 4347 O O . LYS A 1 555 ? -8.822 27.771 17.372 1.00 94.38 555 LYS A O 1
ATOM 4352 N N . LYS A 1 556 ? -10.705 28.844 17.980 1.00 93.81 556 LYS A N 1
ATOM 4353 C CA . LYS A 1 556 ? -10.909 29.504 16.684 1.00 93.81 556 LYS A CA 1
ATOM 4354 C C . LYS A 1 556 ? -9.708 30.368 16.297 1.00 93.81 556 LYS A C 1
ATOM 4356 O O . LYS A 1 556 ? -9.183 30.222 15.199 1.00 93.81 556 LYS A O 1
ATOM 4361 N N . ARG A 1 557 ? -9.241 31.217 17.218 1.00 94.38 557 ARG A N 1
ATOM 4362 C CA . ARG A 1 557 ? -8.064 32.063 16.996 1.00 94.38 557 ARG A CA 1
ATOM 4363 C C . ARG A 1 557 ? -6.815 31.232 16.695 1.00 94.38 557 ARG A C 1
ATOM 4365 O O . ARG A 1 557 ? -6.092 31.566 15.770 1.00 94.38 557 ARG A O 1
ATOM 4372 N N . ALA A 1 558 ? -6.567 30.169 17.457 1.00 95.00 558 ALA A N 1
ATOM 4373 C CA . ALA A 1 558 ? -5.431 29.274 17.258 1.00 95.00 558 ALA A CA 1
ATOM 4374 C C . ALA A 1 558 ? -5.438 28.637 15.862 1.00 95.00 558 ALA A C 1
ATOM 4376 O O . ALA A 1 558 ? -4.419 28.670 15.176 1.00 95.00 558 ALA A O 1
ATOM 4377 N N . ILE A 1 559 ? -6.588 28.108 15.427 1.00 95.00 559 ILE A N 1
ATOM 4378 C CA . ILE A 1 559 ? -6.748 27.507 14.097 1.00 95.00 559 ILE A CA 1
ATOM 4379 C C . ILE A 1 559 ? -6.493 28.551 13.004 1.00 95.00 559 ILE A C 1
ATOM 4381 O O . ILE A 1 559 ? -5.723 28.290 12.085 1.00 95.00 559 ILE A O 1
ATOM 4385 N N . GLU A 1 560 ? -7.085 29.744 13.117 1.00 94.94 560 GLU A N 1
ATOM 4386 C CA . GLU A 1 560 ? -6.870 30.836 12.158 1.00 94.94 560 GLU A CA 1
ATOM 4387 C C . GLU A 1 560 ? -5.394 31.253 12.084 1.00 94.94 560 GLU A C 1
ATOM 4389 O O . GLU A 1 560 ? -4.867 31.410 10.984 1.00 94.94 560 GLU A O 1
ATOM 4394 N N . THR A 1 561 ? -4.708 31.393 13.222 1.00 95.69 561 THR A N 1
ATOM 4395 C CA . THR A 1 561 ? -3.272 31.707 13.254 1.00 95.69 561 THR A CA 1
ATOM 4396 C C . THR A 1 561 ? -2.454 30.625 12.549 1.00 95.69 561 THR A C 1
ATOM 4398 O O . THR A 1 561 ? -1.653 30.938 11.672 1.00 95.69 561 THR A O 1
ATOM 4401 N N . CYS A 1 562 ? -2.674 29.350 12.882 1.00 96.31 562 CYS A N 1
ATOM 4402 C CA . CYS A 1 562 ? -1.859 28.252 12.359 1.00 96.31 562 CYS A CA 1
ATOM 4403 C C . CYS A 1 562 ? -2.103 27.984 10.870 1.00 96.31 562 CYS A C 1
ATOM 4405 O O . CYS A 1 562 ? -1.166 27.650 10.152 1.00 96.31 562 CYS A O 1
ATOM 4407 N N . LEU A 1 563 ? -3.331 28.178 10.377 1.00 95.56 563 LEU A N 1
ATOM 4408 C CA . LEU A 1 563 ? -3.642 28.058 8.948 1.00 95.56 563 LEU A CA 1
ATOM 4409 C C . LEU A 1 563 ? -2.987 29.151 8.088 1.00 95.56 563 LEU A C 1
ATOM 4411 O O . LEU A 1 563 ? -2.855 28.963 6.882 1.00 95.56 563 LEU A O 1
ATOM 4415 N N . ASN A 1 564 ? -2.581 30.275 8.689 1.00 95.06 564 ASN A N 1
ATOM 4416 C CA . ASN A 1 564 ? -1.875 31.372 8.018 1.00 95.06 564 ASN A CA 1
ATOM 4417 C C . ASN A 1 564 ? -0.369 31.404 8.340 1.00 95.06 564 ASN A C 1
ATOM 4419 O O . ASN A 1 564 ? 0.298 32.396 8.043 1.00 95.06 564 ASN A O 1
ATOM 4423 N N . HIS A 1 565 ? 0.163 30.358 8.975 1.00 95.88 565 HIS A N 1
ATOM 4424 C CA . HIS A 1 565 ? 1.569 30.284 9.353 1.00 95.88 565 HIS A CA 1
ATOM 4425 C C . HIS A 1 565 ? 2.478 30.122 8.118 1.00 95.88 565 HIS A C 1
ATOM 4427 O O . HIS A 1 565 ? 2.076 29.536 7.114 1.00 95.88 565 HIS A O 1
ATOM 4433 N N . GLU A 1 566 ? 3.708 30.643 8.180 1.00 92.50 566 GLU A N 1
ATOM 4434 C CA . GLU A 1 566 ? 4.665 30.580 7.060 1.00 92.50 566 GLU A CA 1
ATOM 4435 C C . GLU A 1 566 ? 5.268 29.181 6.854 1.00 92.50 566 GLU A C 1
ATOM 4437 O O . GLU A 1 566 ? 5.529 28.775 5.724 1.00 92.50 566 GLU A O 1
ATOM 4442 N N . ASP A 1 567 ? 5.457 28.437 7.945 1.00 87.75 567 ASP A N 1
ATOM 4443 C CA . ASP A 1 567 ? 5.884 27.036 7.918 1.00 87.75 567 ASP A CA 1
ATOM 4444 C C . ASP A 1 567 ? 4.729 26.120 7.454 1.00 87.75 567 ASP A C 1
ATOM 4446 O O . ASP A 1 567 ? 3.720 26.000 8.165 1.00 87.75 567 ASP A O 1
ATOM 4450 N N . PRO A 1 568 ? 4.864 25.429 6.305 1.00 85.88 568 PRO A N 1
ATOM 4451 C CA . PRO A 1 568 ? 3.826 24.544 5.786 1.00 85.88 568 PRO A CA 1
ATOM 4452 C C . PRO A 1 568 ? 3.536 23.345 6.701 1.00 85.88 568 PRO A C 1
ATOM 4454 O O . PRO A 1 568 ? 2.421 22.823 6.678 1.00 85.88 568 PRO A O 1
ATOM 4457 N N . PHE A 1 569 ? 4.486 22.897 7.527 1.00 89.19 569 PHE A N 1
ATOM 4458 C CA . PHE A 1 569 ? 4.266 21.781 8.447 1.00 89.19 569 PHE A CA 1
ATOM 4459 C C . PHE A 1 569 ? 3.361 22.169 9.613 1.00 89.19 569 PHE A C 1
ATOM 4461 O O . PHE A 1 569 ? 2.563 21.332 10.044 1.00 89.19 569 PHE A O 1
ATOM 4468 N N . VAL A 1 570 ? 3.421 23.430 10.059 1.00 94.12 570 VAL A N 1
ATOM 4469 C CA . VAL A 1 570 ? 2.444 23.998 10.997 1.00 94.12 570 VAL A CA 1
ATOM 4470 C C . VAL A 1 570 ? 1.072 24.030 10.341 1.00 94.12 570 VAL A C 1
ATOM 4472 O O . VAL A 1 570 ? 0.129 23.496 10.912 1.00 94.12 570 VAL A O 1
ATOM 4475 N N . VAL A 1 571 ? 0.956 24.565 9.121 1.00 91.00 571 VAL A N 1
ATOM 4476 C CA . VAL A 1 571 ? -0.329 24.638 8.402 1.00 91.00 571 VAL A CA 1
ATOM 4477 C C . VAL A 1 571 ? -0.975 23.253 8.293 1.00 91.00 571 VAL A C 1
ATOM 4479 O O . VAL A 1 571 ? -2.142 23.086 8.653 1.00 91.00 571 VAL A O 1
ATOM 4482 N N . ASN A 1 572 ? -0.205 22.242 7.880 1.00 89.69 572 ASN A N 1
ATOM 4483 C CA . ASN A 1 572 ? -0.667 20.868 7.660 1.00 89.69 572 ASN A CA 1
ATOM 4484 C C . ASN A 1 572 ? -1.330 20.206 8.886 1.00 89.69 572 ASN A C 1
ATOM 4486 O O . ASN A 1 572 ? -2.218 19.369 8.707 1.00 89.69 572 ASN A O 1
ATOM 4490 N N . LEU A 1 573 ? -0.942 20.584 10.111 1.00 92.25 573 LEU A N 1
ATOM 4491 C CA . LEU A 1 573 ? -1.543 20.068 11.352 1.00 92.25 573 LEU A CA 1
ATOM 4492 C C . LEU A 1 573 ? -2.982 20.559 11.569 1.00 92.25 573 LEU A C 1
ATOM 4494 O O . LEU A 1 573 ? -3.770 19.890 12.231 1.00 92.25 573 LEU A O 1
ATOM 4498 N N . PHE A 1 574 ? -3.338 21.721 11.018 1.00 93.19 574 PHE A N 1
ATOM 4499 C CA . PHE A 1 574 ? -4.634 22.369 11.255 1.00 93.19 574 PHE A CA 1
ATOM 4500 C C . PHE A 1 574 ? -5.543 22.341 10.021 1.00 93.19 574 PHE A C 1
ATOM 4502 O O . PHE A 1 574 ? -6.715 22.732 10.099 1.00 93.19 574 PHE A O 1
ATOM 4509 N N . VAL A 1 575 ? -5.047 21.844 8.881 1.00 85.56 575 VAL A N 1
ATOM 4510 C CA . VAL A 1 575 ? -5.868 21.616 7.685 1.00 85.56 575 VAL A CA 1
ATOM 4511 C C . VAL A 1 575 ? -7.049 20.709 8.040 1.00 85.56 575 VAL A C 1
ATOM 4513 O O . VAL A 1 575 ? -6.907 19.650 8.644 1.00 85.56 575 VAL A O 1
ATOM 4516 N N . GLY A 1 576 ? -8.250 21.140 7.655 1.00 78.38 576 GLY A N 1
ATOM 4517 C CA . GLY A 1 576 ? -9.496 20.426 7.932 1.00 78.38 576 GLY A CA 1
ATOM 4518 C C . GLY A 1 576 ? -10.171 20.791 9.256 1.00 78.38 576 GLY A C 1
ATOM 4519 O O . GLY A 1 576 ? -11.344 20.477 9.400 1.00 78.38 576 GLY A O 1
ATOM 4520 N N . MET A 1 577 ? -9.506 21.509 10.170 1.00 84.12 577 MET A N 1
ATOM 4521 C CA . MET A 1 577 ? -10.143 22.015 11.399 1.00 84.12 577 MET A CA 1
ATOM 4522 C C . MET A 1 577 ? -10.924 23.315 11.188 1.00 84.12 577 MET A C 1
ATOM 4524 O O . MET A 1 577 ? -11.822 23.624 11.957 1.00 84.12 577 MET A O 1
ATOM 4528 N N . GLY A 1 578 ? -10.613 24.083 10.139 1.00 60.50 578 GLY A N 1
ATOM 4529 C CA . GLY A 1 578 ? -11.263 25.373 9.859 1.00 60.50 578 GLY A CA 1
ATOM 4530 C C . GLY A 1 578 ? -12.696 25.291 9.311 1.00 60.50 578 GLY A C 1
ATOM 4531 O O . GLY A 1 578 ? -13.247 26.321 8.930 1.00 60.50 578 GLY A O 1
ATOM 4532 N N . LYS A 1 579 ? -13.269 24.084 9.197 1.00 54.03 579 LYS A N 1
ATOM 4533 C CA . LYS A 1 579 ? -14.662 23.857 8.770 1.00 54.03 579 LYS A CA 1
ATOM 4534 C C . LYS A 1 579 ? -15.634 23.665 9.946 1.00 54.03 579 LYS A C 1
ATOM 4536 O O . LYS A 1 579 ? -16.840 23.683 9.707 1.00 54.03 579 LYS A O 1
ATOM 4541 N N . GLU A 1 580 ? -15.116 23.484 11.163 1.00 43.59 580 GLU A N 1
ATOM 4542 C CA . GLU A 1 580 ? -15.871 23.468 12.429 1.00 43.59 580 GLU A CA 1
ATOM 4543 C C . GLU A 1 580 ? -16.035 24.883 12.993 1.00 43.59 580 GLU A C 1
ATOM 4545 O O . GLU A 1 580 ? -17.113 25.166 13.568 1.00 43.59 580 GLU A O 1
#